Protein 5M17 (pdb70)

InterPro domains:
  IPR026071 Glycosyl hydrolase family 99 [PF16317] (37-376)
  IPR026071 Glycosyl hydrolase family 99 [PTHR13572] (22-379)
  IPR026071 Glycosyl hydrolase family 99 [cd11574] (41-373)

CATH classification: 3.20.20.80

Solvent-accessible surface area: 14361 Å² total; per-residue (Å²): 129,152,140,51,86,86,20,0,74,19,0,2,0,0,1,8,6,44,4,0,9,74,88,78,69,58,112,64,131,16,0,35,52,66,30,32,74,44,98,143,41,57,120,77,66,114,54,40,96,7,77,2,55,91,57,8,0,0,0,7,6,19,1,86,45,20,55,6,0,0,13,23,66,106,20,0,75,87,0,1,74,21,0,60,86,1,16,1,0,0,0,0,0,4,3,92,25,94,148,48,150,88,12,41,116,27,4,25,40,0,1,80,17,0,51,131,50,142,0,54,0,3,1,2,0,8,40,8,122,97,24,61,5,84,36,0,47,98,13,0,37,55,0,16,94,141,24,6,150,42,86,0,15,8,103,76,138,57,81,8,6,2,0,0,41,21,1,97,111,15,111,23,79,63,0,59,69,0,1,12,89,70,8,96,46,28,0,23,138,50,86,64,20,0,20,0,0,1,6,2,18,47,40,27,101,81,6,92,58,28,3,69,86,0,63,2,30,0,0,0,0,15,32,1,2,37,46,105,28,67,0,0,39,17,102,28,0,99,65,2,36,65,30,0,94,131,53,69,40,50,3,0,0,0,0,0,0,0,23,21,1,29,38,5,67,78,90,24,32,102,14,61,58,93,24,67,31,0,119,32,0,16,52,3,0,106,87,0,24,111,9,52,8,67,6,0,0,0,2,0,1,0,10,0,5,26,0,0,0,0,0,3,1,38,94,56,93,17,107,113,56,92,8,82,47,8,122,116,100,83,41,56,33,1,2,61,58,0,19,105,12,0,23,61,1,80,151,62,113

Structure (mmCIF, N/CA/C/O backbone):
data_5M17
#
_entry.id   5M17
#
_cell.length_a   108.576
_cell.length_b   108.576
_cell.length_c   67.746
_cell.angle_alpha   90.00
_cell.angle_beta   90.00
_cell.angle_gamma   90.00
#
_symmetry.space_group_name_H-M   'I 4'
#
loop_
_entity.id
_entity.type
_entity.pdbx_description
1 polymer 'Glycosyl hydrolase family 71'
2 branched alpha-D-mannopyranose-(1-3)-1,5-anhydro-2-deoxy-D-arabino-hexitol
3 non-polymer 1,2-ETHANEDIOL
4 non-polymer 'ACETATE ION'
5 water water
#
loop_
_atom_site.group_PDB
_atom_site.id
_atom_site.type_symbol
_atom_site.label_atom_id
_atom_site.label_alt_id
_atom_site.label_comp_id
_atom_site.label_asym_id
_atom_site.label_entity_id
_atom_site.label_seq_id
_atom_site.pdbx_PDB_ins_code
_atom_site.Cartn_x
_atom_site.Cartn_y
_atom_site.Cartn_z
_atom_site.occupancy
_atom_site.B_iso_or_equiv
_atom_site.auth_seq_id
_atom_site.auth_comp_id
_atom_site.auth_asym_id
_atom_site.auth_atom_id
_atom_site.pdbx_PDB_model_num
ATOM 1 N N . ASN A 1 36 ? 12.939 57.705 -9.283 1.00 33.11 31 ASN A N 1
ATOM 2 C CA . ASN A 1 36 ? 14.330 57.155 -9.125 1.00 27.98 31 ASN A CA 1
ATOM 3 C C . ASN A 1 36 ? 14.562 55.928 -10.008 1.00 25.98 31 ASN A C 1
ATOM 4 O O . ASN A 1 36 ? 13.629 55.152 -10.279 1.00 28.70 31 ASN A O 1
ATOM 6 N N . ASN A 1 37 ? 15.810 55.780 -10.449 1.00 22.62 32 ASN A N 1
ATOM 7 C CA . ASN A 1 37 ? 16.255 54.646 -11.273 1.00 20.64 32 ASN A CA 1
ATOM 8 C C . ASN A 1 37 ? 17.592 54.125 -10.740 1.00 18.87 32 ASN A C 1
ATOM 9 O O . ASN A 1 37 ? 18.609 54.098 -11.442 1.00 20.20 32 ASN A O 1
ATOM 14 N N . LEU A 1 38 ? 17.567 53.720 -9.471 1.00 19.99 33 LEU A N 1
ATOM 15 C CA . LEU A 1 38 ? 18.762 53.310 -8.729 1.00 20.26 33 LEU A CA 1
ATOM 16 C C . LEU A 1 38 ? 19.073 51.808 -8.815 1.00 21.58 33 LEU A C 1
ATOM 17 O O . LEU A 1 38 ? 20.163 51.377 -8.432 1.00 27.51 33 LEU A O 1
ATOM 22 N N . GLY A 1 39 ? 18.1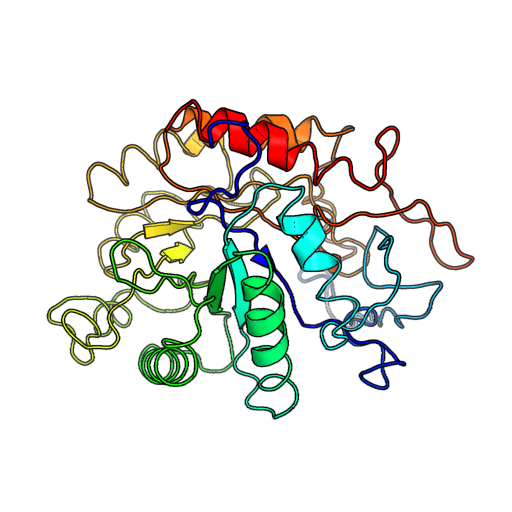12 51.001 -9.275 1.00 21.01 34 GLY A N 1
ATOM 23 C CA . GLY A 1 39 ? 18.276 49.542 -9.276 1.00 21.87 34 GLY A CA 1
ATOM 24 C C . GLY A 1 39 ? 18.216 48.936 -7.875 1.00 20.98 34 GLY A C 1
ATOM 25 O O . GLY A 1 39 ? 18.827 47.906 -7.611 1.00 26.71 34 GLY A O 1
ATOM 26 N N . THR A 1 40 ? 17.497 49.598 -6.961 1.00 20.18 35 THR A N 1
ATOM 27 C CA . THR A 1 40 ? 17.327 49.138 -5.591 1.00 19.46 35 THR A CA 1
ATOM 28 C C . THR A 1 40 ? 15.859 49.010 -5.125 1.00 18.80 35 THR A C 1
ATOM 29 O O . THR A 1 40 ? 15.602 48.522 -4.038 1.00 21.49 35 THR A O 1
ATOM 33 N N . GLU A 1 41 ? 14.913 49.443 -5.956 1.00 18.66 36 GLU A N 1
ATOM 34 C CA A GLU A 1 41 ? 13.514 49.486 -5.541 0.50 18.80 36 GLU A CA 1
ATOM 35 C CA B GLU A 1 41 ? 13.508 49.491 -5.576 0.50 18.87 36 GLU A CA 1
ATOM 36 C C . GLU A 1 41 ? 12.885 48.101 -5.441 1.00 17.19 36 GLU A C 1
ATOM 37 O O . GLU A 1 41 ? 13.369 47.129 -6.048 1.00 17.00 36 GLU A O 1
ATOM 48 N N . LEU A 1 42 ? 11.826 48.025 -4.648 1.00 16.56 37 LEU A N 1
ATOM 49 C CA . LEU A 1 42 ? 11.057 46.800 -4.507 1.00 14.91 37 LEU A CA 1
ATOM 50 C C . LEU A 1 42 ? 10.395 46.384 -5.812 1.00 14.24 37 LEU A C 1
ATOM 51 O O . LEU A 1 42 ? 9.929 47.223 -6.583 1.00 16.52 37 LEU A O 1
ATOM 56 N N . ASP A 1 43 ? 10.324 45.068 -6.030 1.00 13.79 38 ASP A N 1
ATOM 57 C CA . ASP A 1 43 ? 9.591 44.515 -7.149 1.00 13.22 38 ASP A CA 1
ATOM 58 C C . ASP A 1 43 ? 8.280 43.915 -6.686 1.00 12.75 38 ASP A C 1
ATOM 59 O O . ASP A 1 43 ? 8.259 42.993 -5.858 1.00 13.36 38 ASP A O 1
ATOM 64 N N . TYR A 1 44 ? 7.185 44.431 -7.241 1.00 12.98 39 TYR A N 1
ATOM 65 C CA . TYR A 1 44 ? 5.846 44.015 -6.824 1.00 12.70 39 TYR A CA 1
ATOM 66 C C . TYR A 1 44 ? 5.253 42.875 -7.635 1.00 13.38 39 TYR A C 1
ATOM 67 O O . TYR A 1 44 ? 4.072 42.555 -7.516 1.00 14.87 39 TYR A O 1
ATOM 76 N N . ASP A 1 45 ? 6.088 42.215 -8.439 1.00 12.82 40 ASP A N 1
ATOM 77 C CA . ASP A 1 45 ? 5.749 40.941 -9.091 1.00 13.47 40 ASP A CA 1
ATOM 78 C C . ASP A 1 45 ? 6.617 39.802 -8.528 1.00 12.58 40 ASP A C 1
ATOM 79 O O . ASP A 1 45 ? 6.719 38.742 -9.146 1.00 13.51 40 ASP A O 1
ATOM 84 N N . THR A 1 46 ? 7.221 40.030 -7.355 1.00 12.03 41 THR A N 1
ATOM 85 C CA . THR A 1 46 ? 8.053 39.045 -6.670 1.00 11.65 41 THR A CA 1
ATOM 86 C C . THR A 1 46 ? 7.431 38.804 -5.304 1.00 11.13 41 THR A C 1
ATOM 87 O O . THR A 1 46 ? 7.276 39.722 -4.494 1.00 12.21 41 THR A O 1
ATOM 91 N N . PHE A 1 47 ? 7.030 37.550 -5.078 1.00 10.70 42 PHE A N 1
ATOM 92 C CA . PHE A 1 47 ? 6.248 37.120 -3.921 1.00 10.67 42 PHE A CA 1
ATOM 93 C C . PHE A 1 47 ? 7.074 36.186 -3.070 1.00 11.25 42 PHE A C 1
ATOM 94 O O . PHE A 1 47 ? 7.504 35.154 -3.558 1.00 16.60 42 PHE A O 1
ATOM 102 N N A CYS A 1 48 ? 7.277 36.484 -1.797 0.90 10.03 43 CYS A N 1
ATOM 103 N N B CYS A 1 48 ? 7.312 36.557 -1.809 0.10 11.04 43 CYS A N 1
ATOM 104 C CA A CYS A 1 48 ? 8.127 35.666 -0.962 0.90 9.80 43 CYS A CA 1
ATOM 105 C CA B CYS A 1 48 ? 8.080 35.749 -0.847 0.10 10.73 43 CYS A CA 1
ATOM 106 C C A CYS A 1 48 ? 7.269 35.031 0.141 0.90 9.27 43 CYS A C 1
ATOM 107 C C B CYS A 1 48 ? 7.154 35.015 0.100 0.10 9.76 43 CYS A C 1
ATOM 108 O O A CYS A 1 48 ? 6.630 35.734 0.912 0.90 9.99 43 CYS A O 1
ATOM 109 O O B CYS A 1 48 ? 6.360 35.664 0.787 0.10 9.52 43 CYS A O 1
ATOM 114 N N . PHE A 1 49 ? 7.253 33.685 0.177 1.00 9.24 44 PHE A N 1
ATOM 115 C CA . PHE A 1 49 ? 6.397 32.957 1.123 1.00 9.15 44 PHE A CA 1
ATOM 116 C C . PHE A 1 49 ? 6.894 33.109 2.541 1.00 9.11 44 PHE A C 1
ATOM 117 O O . PHE A 1 49 ? 8.047 32.782 2.879 1.00 9.94 44 PHE A O 1
ATOM 125 N N . TYR A 1 50 ? 5.994 33.603 3.403 1.00 8.81 45 TYR A N 1
ATOM 126 C CA . TYR A 1 50 ? 6.327 34.032 4.761 1.00 9.11 45 TYR A CA 1
ATOM 127 C C . TYR A 1 50 ? 5.456 33.277 5.760 1.00 9.19 45 TYR A C 1
ATOM 128 O O . TYR A 1 50 ? 4.250 33.093 5.541 1.00 10.09 45 TYR A O 1
ATOM 137 N N . TYR A 1 51 ? 6.083 32.856 6.850 1.00 9.16 46 TYR A N 1
ATOM 138 C CA . TYR A 1 51 ? 5.434 32.047 7.873 1.00 9.57 46 TYR A CA 1
ATOM 139 C C . TYR A 1 51 ? 5.457 32.838 9.178 1.00 9.66 46 TYR A C 1
ATOM 140 O O . TYR A 1 51 ? 6.498 33.318 9.621 1.00 10.48 46 TYR A O 1
ATOM 149 N N . ASP A 1 52 ? 4.283 32.950 9.805 1.00 10.42 47 ASP A N 1
ATOM 150 C CA . ASP A 1 52 ? 4.062 33.736 11.023 1.00 10.70 47 ASP A CA 1
ATOM 151 C C . ASP A 1 52 ? 3.738 32.868 12.242 1.00 10.48 47 ASP A C 1
ATOM 152 O O . ASP A 1 52 ? 3.108 33.332 13.178 1.00 11.67 47 ASP A O 1
ATOM 157 N N . TRP A 1 53 ? 4.223 31.636 12.230 1.00 10.21 48 TRP A N 1
ATOM 158 C CA . TRP A 1 53 ? 3.835 30.628 13.210 1.00 10.75 48 TRP A CA 1
ATOM 159 C C . TRP A 1 53 ? 4.879 30.416 14.327 1.00 10.77 48 TRP A C 1
ATOM 160 O O . TRP A 1 53 ? 4.700 29.502 15.148 1.00 12.52 48 TRP A O 1
ATOM 171 N N . TYR A 1 54 ? 5.915 31.260 14.381 1.00 10.66 49 TYR A N 1
ATOM 172 C CA . TYR A 1 54 ? 6.962 31.106 15.388 1.00 11.11 49 TYR A CA 1
ATOM 173 C C . TYR A 1 54 ? 6.585 31.844 16.656 1.00 11.37 49 TYR A C 1
ATOM 174 O O . TYR A 1 54 ? 6.002 32.931 16.607 1.00 12.28 49 TYR A O 1
ATOM 183 N N A GLY A 1 55 ? 6.972 31.351 17.828 0.40 11.53 50 GLY A N 1
ATOM 184 N N B GLY A 1 55 ? 6.910 31.215 17.796 0.60 12.67 50 GLY A N 1
ATOM 185 C CA A GLY A 1 55 ? 6.745 32.123 19.052 0.40 10.80 50 GLY A CA 1
ATOM 186 C CA B GLY A 1 55 ? 6.583 31.746 19.099 0.60 12.52 50 GLY A CA 1
ATOM 187 C C A GLY A 1 55 ? 8.036 32.303 19.808 0.40 11.26 50 GLY A C 1
ATOM 188 C C B GLY A 1 55 ? 7.753 31.722 20.060 0.60 11.48 50 GLY A C 1
ATOM 189 O O A GLY A 1 55 ? 9.004 31.593 19.569 0.40 11.51 50 GLY A O 1
ATOM 190 O O B GLY A 1 55 ? 8.694 30.946 19.906 0.60 12.05 50 GLY A O 1
ATOM 191 N N A SER A 1 56 ? 8.029 33.268 20.724 0.40 11.44 51 SER A N 1
ATOM 192 N N B SER A 1 56 ? 7.643 32.565 21.085 0.60 11.15 51 SER A N 1
ATOM 193 C CA A SER A 1 56 ? 9.115 33.433 21.675 0.40 12.32 51 SER A CA 1
ATOM 194 C CA B SER A 1 56 ? 8.561 32.535 22.216 0.60 11.73 51 SER A CA 1
ATOM 195 C C A SER A 1 56 ? 8.556 33.622 23.056 0.40 13.65 51 SER A C 1
ATOM 196 C C B SER A 1 56 ? 7.755 32.301 23.472 0.60 11.67 51 SER A C 1
ATOM 197 O O A SER A 1 56 ? 7.409 34.031 23.241 0.40 14.04 51 SER A O 1
ATOM 198 O O B SER A 1 56 ? 6.577 32.651 23.561 0.60 11.50 51 SER A O 1
ATOM 203 N N A GLU A 1 57 ? 9.391 33.355 24.042 0.40 13.09 52 GLU A N 1
ATOM 204 N N B GLU A 1 57 ? 8.400 31.754 24.492 0.60 12.07 52 GLU A N 1
ATOM 205 C CA A GLU A 1 57 ? 8.997 33.594 25.408 0.40 13.48 52 GLU A CA 1
ATOM 206 C CA B GLU A 1 57 ? 7.712 31.611 25.765 0.60 13.42 52 GLU A CA 1
ATOM 207 C C A GLU A 1 57 ? 8.658 35.064 25.605 0.40 14.05 52 GLU A C 1
ATOM 208 C C B GLU A 1 57 ? 7.218 32.970 26.273 0.60 13.47 52 GLU A C 1
ATOM 209 O O A GLU A 1 57 ? 7.718 35.405 26.335 0.40 16.43 52 GLU A O 1
ATOM 210 O O B GLU A 1 57 ? 6.081 33.083 26.749 0.60 15.01 52 GLU A O 1
ATOM 215 N N A ALA A 1 58 ? 9.442 35.946 24.990 0.40 13.81 53 ALA A N 1
ATOM 216 N N B ALA A 1 58 ? 8.069 33.992 26.189 0.60 13.42 53 ALA A N 1
ATOM 217 C CA A ALA A 1 58 ? 9.252 37.391 25.171 0.40 14.70 53 ALA A CA 1
ATOM 218 C CA B ALA A 1 58 ? 7.746 35.308 26.739 0.60 16.40 53 ALA A CA 1
ATOM 219 C C A ALA A 1 58 ? 7.830 37.832 24.851 0.40 13.99 53 ALA A C 1
ATOM 220 C C B ALA A 1 58 ? 6.514 35.933 26.110 0.60 15.36 53 ALA A C 1
ATOM 221 O O A ALA A 1 58 ? 7.238 38.628 25.579 0.40 16.32 53 ALA A O 1
ATOM 222 O O B ALA A 1 58 ? 5.672 36.484 26.813 0.60 17.58 53 ALA A O 1
ATOM 225 N N A ILE A 1 59 ? 7.285 37.332 23.744 0.40 13.73 54 ILE A N 1
ATOM 226 N N B ILE A 1 59 ? 6.405 35.846 24.791 0.60 13.08 54 ILE A N 1
ATOM 227 C CA A ILE A 1 59 ? 5.975 37.774 23.267 0.40 14.35 54 ILE A CA 1
ATOM 228 C CA B ILE A 1 59 ? 5.352 36.569 24.069 0.60 13.97 54 ILE A CA 1
ATOM 229 C C A ILE A 1 59 ? 4.844 36.765 23.518 0.40 14.93 54 ILE A C 1
ATOM 230 C C B ILE A 1 59 ? 4.122 35.688 23.813 0.60 13.13 54 ILE A C 1
ATOM 231 O O A ILE A 1 59 ? 3.761 37.129 23.988 0.40 20.65 54 ILE A O 1
ATOM 232 O O B ILE A 1 59 ? 2.979 36.174 23.869 0.60 15.36 54 ILE A O 1
ATOM 241 N N A ASP A 1 60 ? 5.095 35.500 23.201 0.40 16.38 55 ASP A N 1
ATOM 242 N N B ASP A 1 60 ? 4.357 34.412 23.538 0.60 12.15 55 ASP A N 1
ATOM 243 C CA A ASP A 1 60 ? 4.050 34.478 23.264 0.40 16.45 55 ASP A CA 1
ATOM 244 C CA B ASP A 1 60 ? 3.319 33.496 23.081 0.60 12.30 55 ASP A CA 1
ATOM 245 C C A ASP A 1 60 ? 4.072 33.639 24.527 0.40 16.39 55 ASP A C 1
ATOM 246 C C B ASP A 1 60 ? 2.985 32.399 24.064 0.60 13.51 55 ASP A C 1
ATOM 247 O O A ASP A 1 60 ? 3.142 32.877 24.785 0.40 20.09 55 ASP A O 1
ATOM 248 O O B ASP A 1 60 ? 1.996 31.706 23.884 0.60 16.92 55 ASP A O 1
ATOM 257 N N A GLY A 1 61 ? 5.149 33.736 25.284 0.40 16.29 56 GLY A N 1
ATOM 258 N N B GLY A 1 61 ? 3.803 32.230 25.109 0.60 12.71 56 GLY A N 1
ATOM 259 C CA A GLY A 1 61 ? 5.338 32.883 26.443 0.40 16.91 56 GLY A CA 1
ATOM 260 C CA B GLY A 1 61 ? 3.567 31.202 26.103 0.60 14.15 56 GLY A CA 1
ATOM 261 C C A GLY A 1 61 ? 5.700 31.458 26.094 0.40 17.95 56 GLY A C 1
ATOM 262 C C B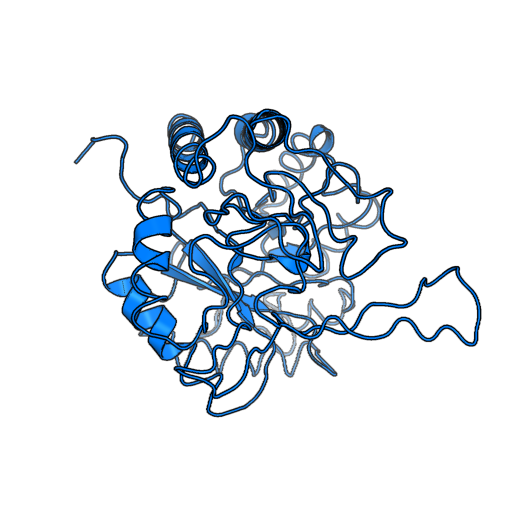 GLY A 1 61 ? 4.244 29.884 25.810 0.60 14.51 56 GLY A C 1
ATOM 263 O O A GLY A 1 61 ? 5.679 30.578 26.953 0.40 23.39 56 GLY A O 1
ATOM 264 O O B GLY A 1 61 ? 4.227 28.990 26.657 0.60 19.44 56 GLY A O 1
ATOM 265 N N A GLN A 1 62 ? 6.021 31.206 24.834 0.40 16.53 57 GLN A N 1
ATOM 266 N N B GLN A 1 62 ? 4.847 29.765 24.628 0.60 12.99 57 GLN A N 1
ATOM 267 C CA A GLN A 1 62 ? 6.373 29.866 24.407 0.40 17.11 57 GLN A CA 1
ATOM 268 C CA B GLN A 1 62 ? 5.548 28.537 24.218 0.60 14.76 57 GLN A CA 1
ATOM 269 C C A GLN A 1 62 ? 7.040 29.896 23.050 0.40 15.64 57 GLN A C 1
ATOM 270 C C B GLN A 1 62 ? 6.461 28.887 23.056 0.60 12.82 57 GLN A C 1
ATOM 271 O O A GLN A 1 62 ? 6.787 30.792 22.248 0.40 15.45 57 GLN A O 1
ATOM 272 O O B GLN A 1 62 ? 6.131 29.824 22.318 0.60 12.34 57 GLN A O 1
ATOM 283 N N A TYR A 1 63 ? 7.868 28.878 22.817 0.40 16.68 58 TYR A N 1
ATOM 284 N N B TYR A 1 63 ? 7.553 28.130 22.840 0.60 16.02 58 TYR A N 1
ATOM 285 C CA A TYR A 1 63 ? 8.603 28.663 21.572 0.40 17.23 58 TYR A CA 1
ATOM 286 C CA B TYR A 1 63 ? 8.476 28.466 21.710 0.60 16.28 58 TYR A CA 1
ATOM 287 C C . TYR A 1 63 ? 7.895 27.778 20.492 1.00 16.45 58 TYR A C 1
ATOM 288 O O . TYR A 1 63 ? 8.414 26.763 19.996 1.00 18.09 58 TYR A O 1
ATOM 297 N N . ARG A 1 64 ? 6.741 28.291 20.075 1.00 15.72 59 ARG A N 1
ATOM 298 C CA A ARG A 1 64 ? 5.932 27.617 19.068 0.40 15.14 59 ARG A CA 1
ATOM 299 C CA B ARG A 1 64 ? 5.930 27.679 19.047 0.40 14.05 59 ARG A CA 1
ATOM 300 C CA C ARG A 1 64 ? 5.918 27.680 19.034 0.20 14.42 59 ARG A CA 1
ATOM 301 C C . ARG A 1 64 ? 6.727 27.478 17.764 1.00 13.16 59 ARG A C 1
ATOM 302 O O . ARG A 1 64 ? 7.460 28.386 17.340 1.00 12.72 59 ARG A O 1
ATOM 324 N N . HIS A 1 65 ? 6.579 26.300 17.140 1.00 13.01 60 HIS A N 1
ATOM 325 C CA . HIS A 1 65 ? 7.229 25.889 15.905 1.00 11.90 60 HIS A CA 1
ATOM 326 C C . HIS A 1 65 ? 8.736 25.673 16.046 1.00 11.58 60 HIS A C 1
ATOM 327 O O . HIS A 1 65 ? 9.252 24.727 15.418 1.00 12.57 60 HIS A O 1
ATOM 334 N N . TRP A 1 66 ? 9.461 26.440 16.862 1.00 11.75 61 TRP A N 1
ATOM 335 C CA . TRP A 1 66 ? 10.841 26.056 17.168 1.00 11.76 61 TRP A CA 1
ATOM 336 C C . TRP A 1 66 ? 10.840 24.650 17.805 1.00 11.30 61 TRP A C 1
ATOM 337 O O . TRP A 1 66 ? 11.761 23.873 17.603 1.00 12.10 61 TRP A O 1
ATOM 348 N N . ALA A 1 67 ? 9.816 24.380 18.624 1.00 11.94 62 ALA A N 1
ATOM 349 C CA . ALA A 1 67 ? 9.432 23.031 19.075 1.00 12.83 62 ALA A CA 1
ATOM 350 C C . ALA A 1 67 ? 8.475 22.454 18.037 1.00 13.06 62 ALA A C 1
ATOM 351 O O . ALA A 1 67 ? 7.562 23.151 17.598 1.00 14.06 62 ALA A O 1
ATOM 353 N N . HIS A 1 68 ? 8.684 21.191 17.644 1.00 12.95 63 HIS A N 1
ATOM 354 C CA . HIS A 1 68 ? 7.852 20.604 16.585 1.00 13.24 63 HIS A CA 1
ATOM 355 C C . HIS A 1 68 ? 7.916 19.096 16.693 1.00 13.65 63 HIS A C 1
ATOM 356 O O . HIS A 1 68 ? 8.968 18.514 16.968 1.00 14.68 63 HIS A O 1
ATOM 363 N N . ALA A 1 69 ? 6.796 18.442 16.439 1.00 14.05 64 ALA A N 1
ATOM 364 C CA . ALA A 1 69 ? 6.773 16.984 16.370 1.00 15.37 64 ALA A CA 1
ATOM 365 C C . ALA A 1 69 ? 7.645 16.478 15.235 1.00 15.05 64 ALA A C 1
ATOM 366 O O . ALA A 1 69 ? 7.740 17.093 14.179 1.00 16.20 64 ALA A O 1
ATOM 368 N N . ILE A 1 70 ? 8.295 15.340 15.454 1.00 15.02 65 ILE A N 1
ATOM 369 C CA . ILE A 1 70 ? 9.016 14.648 14.397 1.00 14.65 65 ILE A CA 1
ATOM 370 C C . ILE A 1 70 ? 8.044 13.707 13.706 1.00 15.72 65 ILE A C 1
ATOM 371 O O . ILE A 1 70 ? 7.348 12.928 14.361 1.00 18.84 65 ILE A O 1
ATOM 376 N N . ALA A 1 71 ? 8.000 13.751 12.388 1.00 14.71 66 ALA A N 1
ATOM 377 C CA . ALA A 1 71 ? 7.053 12.927 11.649 1.00 16.15 66 ALA A CA 1
ATOM 378 C C . ALA A 1 71 ? 7.520 11.476 11.602 1.00 16.75 66 ALA A C 1
ATOM 379 O O . ALA A 1 71 ? 8.681 11.218 11.314 1.00 16.86 66 ALA A O 1
ATOM 381 N N . PRO A 1 72 ? 6.610 10.521 11.814 1.00 18.45 67 PRO A N 1
ATOM 382 C CA . PRO A 1 72 ? 6.972 9.114 11.555 1.00 19.61 67 PRO A CA 1
ATOM 383 C C . PRO A 1 72 ? 7.218 8.904 10.065 1.00 19.69 67 PRO A C 1
ATOM 384 O O . PRO A 1 72 ? 6.735 9.668 9.214 1.00 20.07 67 PRO A O 1
ATOM 388 N N . ASP A 1 73 ? 7.981 7.875 9.768 1.00 20.12 68 ASP A N 1
ATOM 389 C CA . ASP A 1 73 ? 8.239 7.480 8.390 1.00 20.35 68 ASP A CA 1
ATOM 390 C C . ASP A 1 73 ? 6.978 6.846 7.804 1.00 22.71 68 ASP A C 1
ATOM 391 O O . ASP A 1 73 ? 6.541 5.810 8.300 1.00 24.71 68 ASP A O 1
ATOM 396 N N . PRO A 1 74 ? 6.386 7.456 6.751 1.00 22.93 69 PRO A N 1
ATOM 397 C CA . PRO A 1 74 ? 5.180 6.841 6.179 1.00 26.30 69 PRO A CA 1
ATOM 398 C C . PRO A 1 74 ? 5.392 5.431 5.611 1.00 28.20 69 PRO A C 1
ATOM 399 O O . PRO A 1 74 ? 4.414 4.694 5.463 1.00 35.70 69 PRO A O 1
ATOM 403 N N . ASN A 1 75 ? 6.645 5.063 5.325 1.00 28.94 70 ASN A N 1
ATOM 404 C CA . ASN A 1 75 ? 6.978 3.695 4.898 1.00 30.30 70 ASN A CA 1
ATOM 405 C C . ASN A 1 75 ? 7.684 2.853 5.981 1.00 30.39 70 ASN A C 1
ATOM 406 O O . ASN A 1 75 ? 8.227 1.790 5.665 1.00 38.07 70 ASN A O 1
ATOM 411 N N . GLY A 1 76 ? 7.632 3.286 7.243 1.00 28.97 71 GLY A N 1
ATOM 412 C CA . GLY A 1 76 ? 8.431 2.686 8.337 1.00 30.70 71 GLY A CA 1
ATOM 413 C C . GLY A 1 76 ? 7.717 1.742 9.299 1.00 31.15 71 GLY A C 1
ATOM 414 O O . GLY A 1 76 ? 8.303 1.302 10.301 1.00 34.41 71 GLY A O 1
ATOM 415 N N . GLY A 1 77 ? 6.460 1.433 9.012 1.00 29.44 72 GLY A N 1
ATOM 416 C CA . GLY A 1 77 ? 5.701 0.486 9.828 1.00 28.69 72 GLY A CA 1
ATOM 417 C C . GLY A 1 77 ? 5.139 1.057 11.123 1.00 27.81 72 GLY A C 1
ATOM 418 O O . GLY A 1 77 ? 5.281 2.244 11.428 1.00 28.24 72 GLY A O 1
ATOM 419 N N . SER A 1 78 ? 4.498 0.192 11.895 1.00 26.69 73 SER A N 1
ATOM 420 C CA . SER A 1 78 ? 3.750 0.607 13.069 1.00 26.82 73 SER A CA 1
ATOM 421 C C . SER A 1 78 ? 4.635 0.681 14.297 1.00 26.49 73 SER A C 1
ATOM 422 O O . SER A 1 78 ? 5.742 0.129 14.324 1.00 29.09 73 SER A O 1
ATOM 425 N N . GLY A 1 79 ? 4.122 1.357 15.315 1.00 29.76 74 GLY A N 1
ATOM 426 C CA . GLY A 1 79 ? 4.790 1.453 16.589 1.00 31.98 74 GLY A CA 1
ATOM 427 C C . GLY A 1 79 ? 5.984 2.382 16.625 1.00 30.03 74 GLY A C 1
ATOM 428 O O . GLY A 1 79 ? 6.807 2.281 17.526 1.00 36.44 74 GLY A O 1
ATOM 429 N N . GLN A 1 80 ? 6.095 3.294 15.663 1.00 28.80 75 GLN A N 1
ATOM 430 C CA . GLN A 1 80 ? 7.152 4.296 15.719 1.00 28.29 75 GLN A CA 1
ATOM 431 C C . GLN A 1 80 ? 6.818 5.300 16.821 1.00 31.63 75 GLN A C 1
ATOM 432 O O . GLN A 1 80 ? 5.655 5.678 17.012 1.00 37.26 75 GLN A O 1
ATOM 438 N N . ASN A 1 81 ? 7.842 5.722 17.546 1.00 31.19 76 ASN A N 1
ATOM 439 C CA . ASN A 1 81 ? 7.681 6.763 18.562 1.00 31.26 76 ASN A CA 1
ATOM 440 C C . ASN A 1 81 ? 8.731 7.805 18.258 1.00 30.97 76 ASN A C 1
ATOM 441 O O . ASN A 1 81 ? 9.746 7.891 18.949 1.00 36.26 76 ASN A O 1
ATOM 444 N N . PRO A 1 82 ? 8.502 8.589 17.190 1.00 26.70 77 PRO A N 1
ATOM 445 C CA . PRO A 1 82 ? 9.517 9.507 16.681 1.00 26.32 77 PRO A CA 1
ATOM 446 C C . PRO A 1 82 ? 9.926 10.633 17.624 1.00 28.16 77 PRO A C 1
ATOM 447 O O . PRO A 1 82 ? 11.047 11.149 17.523 1.00 35.73 77 PRO A O 1
ATOM 451 N N . GLY A 1 83 ? 9.021 11.022 18.512 1.00 26.73 78 GLY A N 1
ATOM 452 C CA . GLY A 1 83 ? 9.306 12.067 19.485 1.00 26.50 78 GLY A CA 1
ATOM 453 C C . GLY A 1 83 ? 9.117 13.465 18.927 1.00 21.57 78 GLY A C 1
ATOM 454 O O . GLY A 1 83 ? 8.441 13.673 17.929 1.00 21.01 78 GLY A O 1
ATOM 455 N N . THR A 1 84 ? 9.684 14.425 19.646 1.00 21.27 79 THR A N 1
ATOM 456 C CA A THR A 1 84 ? 9.512 15.839 19.346 0.50 19.47 79 THR A CA 1
ATOM 457 C CA B THR A 1 84 ? 9.480 15.837 19.383 0.50 19.89 79 THR A CA 1
ATOM 458 C C . THR A 1 84 ? 10.837 16.551 19.509 1.00 19.21 79 THR A C 1
ATOM 459 O O . THR A 1 84 ? 11.700 16.144 20.292 1.00 25.86 79 THR A O 1
ATOM 466 N N . ILE A 1 85 ? 11.002 17.598 18.741 1.00 15.51 80 ILE A N 1
ATOM 467 C CA A ILE A 1 85 ? 12.110 18.540 18.894 0.50 15.69 80 ILE A CA 1
ATOM 468 C CA B ILE A 1 85 ? 12.104 18.524 18.953 0.50 15.36 80 ILE A CA 1
ATOM 469 C C . ILE A 1 85 ? 11.621 19.560 19.943 1.00 14.77 80 ILE A C 1
ATOM 470 O O . ILE A 1 85 ? 10.566 20.147 19.760 1.00 14.98 80 ILE A O 1
ATOM 479 N N . PRO A 1 86 ? 12.395 19.786 21.019 1.00 15.66 81 PRO A N 1
ATOM 480 C CA . PRO A 1 86 ? 11.819 20.567 22.132 1.00 17.24 81 PRO A CA 1
ATOM 481 C C . PRO A 1 86 ? 11.823 22.077 21.976 1.00 15.16 81 PRO A C 1
ATOM 482 O O . PRO A 1 86 ? 11.207 22.743 22.793 1.00 16.50 81 PRO A O 1
ATOM 486 N N . GLY A 1 87 ? 12.532 22.614 20.981 1.00 14.16 82 GLY A N 1
ATOM 487 C CA . GLY A 1 87 ? 12.583 24.060 20.808 1.00 14.45 82 GLY A CA 1
ATOM 488 C C . GLY A 1 87 ? 13.347 24.790 21.888 1.00 14.11 82 GLY A C 1
ATOM 489 O O . GLY A 1 87 ? 13.036 25.947 22.188 1.00 15.96 82 GLY A O 1
ATOM 490 N N . THR A 1 88 ? 14.330 24.102 22.458 1.00 14.24 83 THR A N 1
ATOM 491 C CA . THR A 1 88 ? 15.279 24.740 23.360 1.00 14.29 83 THR A CA 1
ATOM 492 C C . THR A 1 88 ? 16.271 25.572 22.542 1.00 14.07 83 THR A C 1
ATOM 493 O O . THR A 1 88 ? 16.358 25.440 21.309 1.00 14.30 83 THR A O 1
ATOM 497 N N . GLN A 1 89 ? 17.097 26.359 23.224 1.00 15.39 84 GLN A N 1
ATOM 498 C CA A GLN A 1 89 ? 18.167 27.093 22.510 0.30 16.31 84 GLN A CA 1
ATOM 499 C CA B GLN A 1 89 ? 18.114 27.088 22.488 0.70 15.80 84 GLN A CA 1
ATOM 500 C C . GLN A 1 89 ? 19.013 26.130 21.675 1.00 15.43 84 GLN A C 1
ATOM 501 O O . GLN A 1 89 ? 19.419 26.403 20.538 1.00 15.25 84 GLN A O 1
ATOM 512 N N . GLU A 1 90 ? 19.319 24.997 22.273 1.00 14.34 85 GLU A N 1
ATOM 513 C CA . GLU A 1 90 ? 20.208 24.041 21.679 1.00 15.19 85 GLU A CA 1
ATOM 514 C C . GLU A 1 90 ? 19.572 23.204 20.566 1.00 14.25 85 GLU A C 1
ATOM 515 O O . GLU A 1 90 ? 20.297 22.751 19.667 1.00 14.71 85 GLU A O 1
ATOM 521 N N . SER A 1 91 ? 18.256 22.947 20.648 1.00 13.42 86 SER A N 1
ATOM 522 C CA . SER A 1 91 ? 17.575 22.003 19.764 1.00 13.15 86 SER A CA 1
ATOM 523 C C . SER A 1 91 ? 16.264 22.567 19.219 1.00 12.40 86 SER A C 1
ATOM 524 O O . SER A 1 91 ? 15.241 22.515 19.899 1.00 13.36 86 SER A O 1
ATOM 527 N N . ILE A 1 92 ? 16.346 23.108 18.012 1.00 11.87 87 ILE A N 1
ATOM 528 C CA . ILE A 1 92 ? 15.207 23.701 17.315 1.00 11.42 87 ILE A CA 1
ATOM 529 C C . ILE A 1 92 ? 14.852 22.868 16.091 1.00 10.94 87 ILE A C 1
ATOM 530 O O . ILE A 1 92 ? 15.675 22.097 15.568 1.00 11.45 87 ILE A O 1
ATOM 535 N N . ALA A 1 93 ? 13.640 23.078 15.584 1.00 11.10 88 ALA A N 1
ATOM 536 C CA . ALA A 1 93 ? 13.089 22.298 14.487 1.00 11.10 88 ALA A CA 1
ATOM 537 C C . ALA A 1 93 ? 13.515 22.836 13.123 1.00 10.75 88 ALA A C 1
ATOM 538 O O . ALA A 1 93 ? 12.714 23.226 12.278 1.00 11.54 88 ALA A O 1
ATOM 540 N N . SER A 1 94 ? 14.831 22.843 12.909 1.00 10.78 89 SER A N 1
ATOM 541 C CA . SER A 1 94 ? 15.448 23.265 11.657 1.00 10.49 89 SER A CA 1
ATOM 542 C C . SER A 1 94 ? 16.810 22.634 11.580 1.00 10.56 89 SER A C 1
ATOM 543 O O . SER A 1 94 ? 17.447 22.401 12.615 1.00 11.56 89 SER A O 1
ATOM 546 N N . ASN A 1 95 ? 17.284 22.413 10.354 1.00 10.17 90 ASN A N 1
ATOM 547 C CA . ASN A 1 95 ? 18.676 22.029 10.149 1.00 10.59 90 ASN A CA 1
ATOM 548 C C . ASN A 1 95 ? 19.624 23.247 10.157 1.00 10.73 90 ASN A C 1
ATOM 549 O O . ASN A 1 95 ? 20.833 23.027 10.211 1.00 11.84 90 ASN A O 1
ATOM 554 N N . PHE A 1 96 ? 19.060 24.460 10.097 1.00 10.87 91 PHE A N 1
ATOM 555 C CA . PHE A 1 96 ? 19.785 25.711 10.163 1.00 11.04 91 PHE A CA 1
ATOM 556 C C . PHE A 1 96 ? 19.394 26.451 11.446 1.00 10.73 91 PHE A C 1
ATOM 557 O O . PHE A 1 96 ? 18.522 26.007 12.204 1.00 11.81 91 PHE A O 1
ATOM 565 N N . TYR A 1 97 ? 20.046 27.594 11.697 1.00 11.44 92 TYR A N 1
ATOM 566 C CA . TYR A 1 97 ? 19.811 28.341 12.927 1.00 11.45 92 TYR A CA 1
ATOM 567 C C . TYR A 1 97 ? 19.636 29.821 12.610 1.00 11.00 92 TYR A C 1
ATOM 568 O O . TYR A 1 97 ? 20.529 30.440 12.020 1.00 11.30 92 TYR A O 1
ATOM 577 N N . PRO A 1 98 ? 18.513 30.435 13.005 1.00 10.70 93 PRO A N 1
ATOM 578 C CA A PRO A 1 98 ? 18.264 31.832 12.644 0.50 10.64 93 PRO A CA 1
ATOM 579 C CA B PRO A 1 98 ? 18.307 31.840 12.614 0.50 10.46 93 PRO A CA 1
ATOM 580 C C . PRO A 1 98 ? 19.257 32.805 13.285 1.00 10.52 93 PRO A C 1
ATOM 581 O O . PRO A 1 98 ? 19.529 32.725 14.492 1.00 11.14 93 PRO A O 1
ATOM 588 N N . GLN A 1 99 ? 19.707 33.787 12.506 1.00 10.39 94 GLN A N 1
ATOM 589 C CA . GLN A 1 99 ? 20.451 34.919 13.067 1.00 11.21 94 GLN A CA 1
ATOM 590 C C . GLN A 1 99 ? 19.684 35.618 14.188 1.00 10.99 94 GLN A C 1
ATOM 591 O O . GLN A 1 99 ? 20.294 36.087 15.141 1.00 12.38 94 GLN A O 1
ATOM 597 N N . LEU A 1 100 ? 18.357 35.701 14.053 1.00 10.53 95 LEU A N 1
ATOM 598 C CA . LEU A 1 100 ? 17.520 36.376 15.038 1.00 11.08 95 LEU A CA 1
ATOM 599 C C . LEU A 1 100 ? 17.140 35.498 16.216 1.00 11.36 95 LEU A C 1
ATOM 600 O O . LEU A 1 100 ? 16.449 35.969 17.115 1.00 13.03 95 LEU A O 1
ATOM 605 N N . GLY A 1 101 ? 17.641 34.268 16.265 1.00 11.15 96 GLY A N 1
ATOM 606 C CA . GLY A 1 101 ? 17.336 33.335 17.355 1.00 12.01 96 GLY A CA 1
ATOM 607 C C . GLY A 1 101 ? 15.913 32.805 17.286 1.00 11.36 96 GLY A C 1
ATOM 608 O O . GLY A 1 101 ? 15.264 32.858 16.241 1.00 12.54 96 GLY A O 1
ATOM 609 N N . ARG A 1 102 ? 15.440 32.269 18.414 1.00 11.65 97 ARG A N 1
ATOM 610 C CA . ARG A 1 102 ? 14.092 31.706 18.520 1.00 11.55 97 ARG A CA 1
ATOM 611 C C . ARG A 1 102 ? 13.106 32.846 18.694 1.00 11.15 97 ARG A C 1
ATOM 612 O O . ARG A 1 102 ? 12.619 33.147 19.794 1.00 12.49 97 ARG A O 1
ATOM 620 N N . TYR A 1 103 ? 12.770 33.500 17.580 1.00 11.18 98 TYR A N 1
ATOM 621 C CA . TYR A 1 103 ? 11.986 34.709 17.610 1.00 11.10 98 TYR A CA 1
ATOM 622 C C . TYR A 1 103 ? 10.483 34.421 17.652 1.00 11.43 98 TYR A C 1
ATOM 623 O O . TYR A 1 103 ? 9.999 33.368 17.246 1.00 12.00 98 TYR A O 1
ATOM 632 N N . SER A 1 104 ? 9.740 35.432 18.092 1.00 12.41 99 SER A N 1
ATOM 633 C CA . SER A 1 104 ? 8.287 35.426 17.971 1.00 12.71 99 SER A CA 1
ATOM 634 C C . SER A 1 104 ? 7.850 36.189 16.735 1.00 13.22 99 SER A C 1
ATOM 635 O O . SER A 1 104 ? 8.240 37.354 16.525 1.00 13.84 99 SER A O 1
ATOM 638 N N . SER A 1 105 ? 6.952 35.566 15.970 1.00 13.01 100 SER A N 1
ATOM 639 C CA . SER A 1 105 ? 6.293 36.230 14.849 1.00 13.18 100 SER A CA 1
ATOM 640 C C . SER A 1 105 ? 5.337 37.326 15.285 1.00 14.82 100 SER A C 1
ATOM 641 O O . SER A 1 105 ? 4.832 38.048 14.449 1.00 16.77 100 SER A O 1
ATOM 644 N N . SER A 1 106 ? 5.048 37.429 16.589 1.00 15.40 101 SER A N 1
ATOM 645 C CA . SER A 1 106 ? 4.230 38.491 17.158 1.00 17.67 101 SER A CA 1
ATOM 646 C C . SER A 1 106 ? 5.051 39.646 17.721 1.00 16.11 101 SER A C 1
ATOM 647 O O . SER A 1 106 ? 4.462 40.583 18.261 1.00 18.20 101 SER A O 1
ATOM 650 N N . ASP A 1 107 ? 6.383 39.586 17.644 1.00 15.85 102 ASP A N 1
ATOM 651 C CA . ASP A 1 107 ? 7.251 40.611 18.238 1.00 15.50 102 ASP A CA 1
ATOM 652 C C . ASP A 1 107 ? 7.387 41.748 17.218 1.00 14.75 102 ASP A C 1
ATOM 653 O O . ASP A 1 107 ? 7.995 41.555 16.159 1.00 14.67 102 ASP A O 1
ATOM 658 N N . PRO A 1 108 ? 6.827 42.930 17.501 1.00 15.99 103 PRO A N 1
ATOM 659 C CA A PRO A 1 108 ? 6.946 44.030 16.528 0.50 16.48 103 PRO A CA 1
ATOM 660 C CA B PRO A 1 108 ? 6.933 43.985 16.485 0.50 16.01 103 PRO A CA 1
ATOM 661 C C . PRO A 1 108 ? 8.391 44.349 16.136 1.00 15.62 103 PRO A C 1
ATOM 662 O O . PRO A 1 108 ? 8.658 44.812 15.024 1.00 16.44 103 PRO A O 1
ATOM 669 N N . ASN A 1 109 ? 9.334 44.136 17.055 1.00 15.73 104 ASN A N 1
ATOM 670 C CA A ASN A 1 109 ? 10.712 44.444 16.747 0.50 15.45 1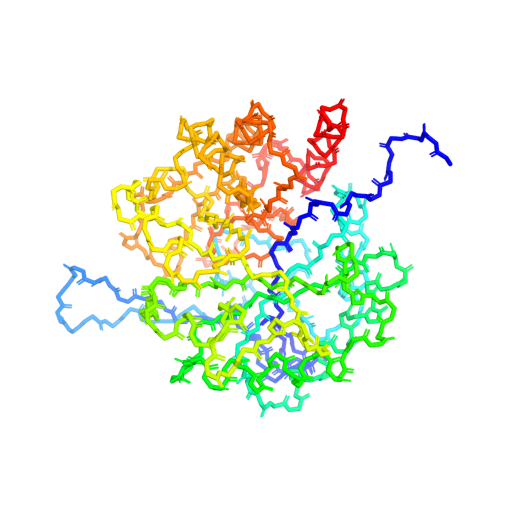04 ASN A CA 1
ATOM 671 C CA B ASN A 1 109 ? 10.758 44.431 16.743 0.50 15.60 104 ASN A CA 1
ATOM 672 C C . ASN A 1 109 ? 11.324 43.432 15.724 1.00 16.46 104 ASN A C 1
ATOM 673 O O . ASN A 1 109 ? 12.117 43.795 14.837 1.00 18.01 104 ASN A O 1
ATOM 682 N N . ILE A 1 110 ? 10.926 42.170 15.815 1.00 13.92 105 ILE A N 1
ATOM 683 C CA . ILE A 1 110 ? 11.305 41.176 14.804 1.00 12.75 105 ILE A CA 1
ATOM 684 C C . ILE A 1 110 ? 10.659 41.541 13.471 1.00 13.03 105 ILE A C 1
ATOM 685 O O . ILE A 1 110 ? 11.301 41.470 12.422 1.00 13.11 105 ILE A O 1
ATOM 690 N N . LEU A 1 111 ? 9.396 41.938 13.495 1.00 12.96 106 LEU A N 1
ATOM 691 C CA . LEU A 1 111 ? 8.712 42.248 12.245 1.00 13.56 106 LEU A CA 1
ATOM 692 C C . LEU A 1 111 ? 9.405 43.422 11.528 1.00 13.70 106 LEU A C 1
ATOM 693 O O . LEU A 1 111 ? 9.563 43.381 10.310 1.00 13.79 106 LEU A O 1
ATOM 698 N N A THR A 1 112 ? 9.817 44.436 12.280 0.50 14.12 107 THR A N 1
ATOM 699 N N B THR A 1 112 ? 9.844 44.451 12.260 0.50 14.76 107 THR A N 1
ATOM 700 C CA A THR A 1 112 ? 10.570 45.527 11.692 0.50 14.41 107 THR A CA 1
ATOM 701 C CA B THR A 1 112 ? 10.550 45.558 11.596 0.50 15.67 107 THR A CA 1
ATOM 702 C C A THR A 1 112 ? 11.806 45.020 10.944 0.50 13.51 107 THR A C 1
ATOM 703 C C B THR A 1 112 ? 11.873 45.091 10.953 0.50 14.41 107 THR A C 1
ATOM 704 O O A THR A 1 112 ? 12.039 45.357 9.784 0.50 13.51 107 THR A O 1
ATOM 705 O O B THR A 1 112 ? 12.257 45.557 9.878 0.50 14.59 107 THR A O 1
ATOM 712 N N . LYS A 1 113 ? 12.570 44.172 11.618 1.00 13.15 108 LYS A N 1
ATOM 713 C CA . LYS A 1 113 ? 13.778 43.576 11.046 1.00 13.27 108 LYS A CA 1
ATOM 714 C C . LYS A 1 113 ? 13.455 42.769 9.790 1.00 11.91 108 LYS A C 1
ATOM 715 O O . LYS A 1 113 ? 14.179 42.889 8.796 1.00 12.77 108 LYS A O 1
ATOM 720 N N . HIS A 1 114 ? 12.404 41.968 9.837 1.00 11.17 109 HIS A N 1
ATOM 721 C CA . HIS A 1 114 ? 12.011 41.223 8.658 1.00 11.10 109 HIS A CA 1
ATOM 722 C C . HIS A 1 114 ? 11.674 42.155 7.500 1.00 10.70 109 HIS A C 1
ATOM 723 O O . HIS A 1 114 ? 12.067 41.853 6.356 1.00 11.34 109 HIS A O 1
ATOM 730 N N . MET A 1 115 ? 10.971 43.252 7.748 1.00 11.46 110 MET A N 1
ATOM 731 C CA . MET A 1 115 ? 10.643 44.143 6.645 1.00 11.71 110 MET A CA 1
ATOM 732 C C . MET A 1 115 ? 11.901 44.780 6.067 1.00 12.00 110 MET A C 1
ATOM 733 O O . MET A 1 115 ? 12.015 44.937 4.844 1.00 12.45 110 MET A O 1
ATOM 738 N N . ASP A 1 116 ? 12.883 45.104 6.921 1.00 12.54 111 ASP A N 1
ATOM 739 C CA . ASP A 1 116 ? 14.146 45.616 6.402 1.00 12.94 111 ASP A CA 1
ATOM 740 C C . ASP A 1 116 ? 14.858 44.550 5.547 1.00 12.57 111 ASP A C 1
ATOM 741 O O . ASP A 1 116 ? 15.524 44.877 4.564 1.00 13.36 111 ASP A O 1
ATOM 746 N N . MET A 1 117 ? 14.715 43.267 5.900 1.00 11.68 112 MET A N 1
ATOM 747 C CA . MET A 1 117 ? 15.278 42.168 5.102 1.00 11.49 112 MET A CA 1
ATOM 748 C C . MET A 1 117 ? 14.576 42.062 3.749 1.00 11.37 112 MET A C 1
ATOM 749 O O . MET A 1 117 ? 15.241 41.840 2.731 1.00 11.83 112 MET A O 1
ATOM 754 N N . PHE A 1 118 ? 13.254 42.225 3.706 1.00 11.34 113 PHE A N 1
ATOM 755 C CA . PHE A 1 118 ? 12.530 42.274 2.435 1.00 11.53 113 PHE A CA 1
ATOM 756 C C . PHE A 1 118 ? 13.015 43.430 1.569 1.00 11.66 113 PHE A C 1
ATOM 757 O O . PHE A 1 118 ? 13.200 43.261 0.359 1.00 12.24 113 PHE A O 1
ATOM 765 N N . VAL A 1 119 ? 13.260 44.593 2.181 1.00 12.13 114 VAL A N 1
ATOM 766 C CA . VAL A 1 119 ? 13.799 45.713 1.412 1.00 12.72 114 VAL A CA 1
ATOM 767 C C . VAL A 1 119 ? 15.178 45.365 0.824 1.00 13.15 114 VAL A C 1
ATOM 768 O O . VAL A 1 119 ? 15.464 45.650 -0.346 1.00 13.65 114 VAL A O 1
ATOM 772 N N . MET A 1 120 ? 16.030 44.736 1.629 1.00 12.68 115 MET A N 1
ATOM 773 C CA A MET A 1 120 ? 17.350 44.308 1.133 0.67 13.14 115 MET A CA 1
ATOM 774 C CA B MET A 1 120 ? 17.350 44.293 1.143 0.33 13.60 115 MET A CA 1
ATOM 775 C C . MET A 1 120 ? 17.231 43.320 -0.033 1.00 12.64 115 MET A C 1
ATOM 776 O O . MET A 1 120 ? 18.036 43.378 -0.962 1.00 14.71 115 MET A O 1
ATOM 785 N N . ALA A 1 121 ? 16.259 42.423 0.035 1.00 11.61 116 ALA A N 1
ATOM 786 C CA . ALA A 1 121 ? 16.044 41.422 -0.991 1.00 11.64 116 ALA A CA 1
ATOM 787 C C . ALA A 1 121 ? 15.315 41.958 -2.228 1.00 11.47 116 ALA A C 1
ATOM 788 O O . ALA A 1 121 ? 15.255 41.263 -3.238 1.00 12.62 116 ALA A O 1
ATOM 790 N N . ARG A 1 122 ? 14.704 43.137 -2.107 1.00 12.14 117 ARG A N 1
ATOM 791 C CA . ARG A 1 122 ? 13.899 43.749 -3.170 1.00 12.58 117 ARG A CA 1
ATOM 792 C C . ARG A 1 122 ? 12.594 43.017 -3.450 1.00 11.91 117 ARG A C 1
ATOM 793 O O . ARG A 1 122 ? 11.981 43.198 -4.508 1.00 13.14 117 ARG A O 1
ATOM 801 N N . THR A 1 123 ? 12.140 42.215 -2.482 1.00 12.15 118 THR A N 1
ATOM 802 C CA . THR A 1 123 ? 10.930 41.430 -2.637 1.00 11.70 118 THR A CA 1
ATOM 803 C C . THR A 1 123 ? 9.743 42.269 -2.154 1.00 11.71 118 THR A C 1
ATOM 804 O O . THR A 1 123 ? 9.588 42.486 -0.955 1.00 12.69 118 THR A O 1
ATOM 808 N N . GLY A 1 124 ? 8.895 42.731 -3.076 1.00 11.86 119 GLY A N 1
ATOM 809 C CA . GLY A 1 124 ? 7.853 43.654 -2.726 1.00 12.19 119 GLY A CA 1
ATOM 810 C C . GLY A 1 124 ? 6.597 43.067 -2.136 1.00 11.30 119 GLY A C 1
ATOM 811 O O . GLY A 1 124 ? 5.789 43.830 -1.595 1.00 12.42 119 GLY A O 1
ATOM 812 N N . VAL A 1 125 ? 6.395 41.740 -2.252 1.00 11.16 120 VAL A N 1
ATOM 813 C CA . VAL A 1 125 ? 5.175 41.125 -1.745 1.00 10.94 120 VAL A CA 1
ATOM 814 C C . VAL A 1 125 ? 5.503 39.991 -0.776 1.00 10.40 120 VAL A C 1
ATOM 815 O O . VAL A 1 125 ? 6.232 39.065 -1.122 1.00 11.48 120 VAL A O 1
ATOM 819 N N . LEU A 1 126 ? 4.930 40.090 0.406 1.00 10.35 121 LEU A N 1
ATOM 820 C CA . LEU A 1 126 ? 4.985 39.079 1.446 1.00 10.18 121 LEU A CA 1
ATOM 821 C C . LEU A 1 126 ? 3.720 38.212 1.311 1.00 9.86 121 LEU A C 1
ATOM 822 O O . LEU A 1 126 ? 2.612 38.735 1.428 1.00 11.04 121 LEU A O 1
ATOM 827 N N . ALA A 1 127 ? 3.918 36.920 1.018 1.00 9.81 122 ALA A N 1
ATOM 828 C CA . ALA A 1 127 ? 2.798 35.995 0.788 1.00 9.58 122 ALA A CA 1
ATOM 829 C C . ALA A 1 127 ? 2.610 35.182 2.079 1.00 9.20 122 ALA A C 1
ATOM 830 O O . ALA A 1 127 ? 3.357 34.227 2.356 1.00 9.71 122 ALA A O 1
ATOM 832 N N . LEU A 1 128 ? 1.665 35.635 2.890 1.00 9.77 123 LEU A N 1
ATOM 833 C CA . LEU A 1 128 ? 1.510 35.198 4.282 1.00 9.63 123 LEU A CA 1
ATOM 834 C C . LEU A 1 128 ? 0.717 33.912 4.411 1.00 9.52 123 LEU A C 1
ATOM 835 O O . LEU A 1 128 ? -0.446 33.838 3.992 1.00 9.95 123 LEU A O 1
ATOM 840 N N . THR A 1 129 ? 1.346 32.896 5.000 1.00 9.72 124 THR A N 1
ATOM 841 C CA . THR A 1 129 ? 0.632 31.648 5.331 1.00 9.95 124 THR A CA 1
ATOM 842 C C . THR A 1 129 ? -0.634 31.964 6.115 1.00 9.74 124 THR A C 1
ATOM 843 O O . THR A 1 129 ? -0.613 32.792 7.037 1.00 11.29 124 THR A O 1
ATOM 847 N N . TRP A 1 130 ? -1.728 31.285 5.783 1.00 9.76 125 TRP A N 1
ATOM 848 C CA . TRP A 1 130 ? -3.008 31.556 6.437 1.00 9.89 125 TRP A CA 1
ATOM 849 C C . TRP A 1 130 ? -3.741 30.256 6.661 1.00 9.97 125 TRP A C 1
ATOM 850 O O . TRP A 1 130 ? -4.149 29.566 5.724 1.00 10.48 125 TRP A O 1
ATOM 861 N N . TRP A 1 131 ? -3.883 29.918 7.950 1.00 11.51 126 TRP A N 1
ATOM 862 C CA . TRP A 1 131 ? -4.384 28.625 8.417 1.00 11.97 126 TRP A CA 1
ATOM 863 C C . TRP A 1 131 ? -5.778 28.678 9.022 1.00 12.22 126 TRP A C 1
ATOM 864 O O . TRP A 1 131 ? -6.271 27.667 9.514 1.00 13.39 126 TRP A O 1
ATOM 875 N N . ASN A 1 132 ? -6.436 29.834 8.966 1.00 13.38 127 ASN A N 1
ATOM 876 C CA . ASN A 1 132 ? -7.798 29.973 9.476 1.00 13.53 127 ASN A CA 1
ATOM 877 C C . ASN A 1 132 ? -7.887 29.520 10.930 1.00 13.09 127 ASN A C 1
ATOM 878 O O . ASN A 1 132 ? -8.744 28.720 11.297 1.00 14.51 127 ASN A O 1
ATOM 883 N N . GLU A 1 133 ? -7.010 30.085 11.750 1.00 13.29 128 GLU A N 1
ATOM 884 C CA A GLU A 1 133 ? -6.963 29.675 13.154 0.50 14.36 128 GLU A CA 1
ATOM 885 C CA B GLU A 1 133 ? -6.901 29.757 13.176 0.50 14.44 128 GLU A CA 1
ATOM 886 C C . GLU A 1 133 ? -8.125 30.216 13.979 1.00 14.26 128 GLU A C 1
ATOM 887 O O . GLU A 1 133 ? -8.425 29.656 15.032 1.00 16.88 128 GLU A O 1
ATOM 898 N N . GLN A 1 134 ? -8.788 31.289 13.536 1.00 14.69 129 GLN A N 1
ATOM 899 C CA A GLN A 1 134 ? -9.956 31.839 14.242 0.50 17.24 129 GLN A CA 1
ATOM 900 C CA B GLN A 1 134 ? -9.954 31.837 14.244 0.50 17.23 129 GLN A CA 1
ATOM 901 C C . GLN A 1 134 ? -9.588 32.108 15.697 1.00 17.31 129 GLN A C 1
ATOM 902 O O . GLN A 1 134 ? -10.281 31.701 16.628 1.00 23.64 129 GLN A O 1
ATOM 913 N N . ASP A 1 135 ? -8.498 32.818 15.897 1.00 16.29 130 ASP A N 1
ATOM 914 C CA . ASP A 1 135 ? -8.053 33.139 17.225 1.00 18.61 130 ASP A CA 1
ATOM 915 C C . ASP A 1 135 ? -7.513 34.536 17.252 1.00 16.61 130 ASP A C 1
ATOM 916 O O . ASP A 1 135 ? -6.911 35.055 16.299 1.00 17.13 130 ASP A O 1
ATOM 919 N N . GLU A 1 136 ? -7.734 35.163 18.381 1.00 16.22 131 GLU A N 1
ATOM 920 C CA A GLU A 1 136 ? -7.271 36.493 18.683 0.40 15.57 131 GLU A CA 1
ATOM 921 C CA B GLU A 1 136 ? -7.299 36.538 18.540 0.60 14.78 131 GLU A CA 1
ATOM 922 C C . GLU A 1 136 ? -5.794 36.730 18.345 1.00 14.52 131 GLU A C 1
ATOM 923 O O . GLU A 1 136 ? -5.387 37.792 17.889 1.00 15.35 131 GLU A O 1
ATOM 934 N N . THR A 1 137 ? -4.967 35.758 18.676 1.00 15.14 132 THR A N 1
ATOM 935 C CA . THR A 1 137 ? -3.518 35.957 18.535 1.00 16.40 132 THR A CA 1
ATOM 936 C C . THR A 1 137 ? -3.125 36.011 17.055 1.00 15.95 132 THR A C 1
ATOM 937 O O . THR A 1 137 ? -2.216 36.745 16.702 1.00 17.95 132 THR A O 1
ATOM 941 N N . GLU A 1 138 ? -3.828 35.256 16.189 1.00 15.72 133 GLU A N 1
ATOM 942 C CA A GLU A 1 138 ? -3.708 35.288 14.676 0.67 16.07 133 GLU A CA 1
ATOM 943 C CA B GLU A 1 138 ? -3.526 35.352 14.784 0.33 15.23 133 GLU A CA 1
ATOM 944 C C . GLU A 1 138 ? -4.084 36.653 14.183 1.00 14.25 133 GLU A C 1
ATOM 945 O O . GLU A 1 138 ? -3.393 37.281 13.379 1.00 14.58 133 GLU A O 1
ATOM 956 N N . ALA A 1 139 ? -5.252 37.113 14.616 1.00 14.46 134 ALA A N 1
ATOM 957 C CA . ALA A 1 139 ? -5.735 38.417 14.176 1.00 15.15 134 ALA A CA 1
ATOM 958 C C . ALA A 1 139 ? -4.743 39.521 14.551 1.00 14.50 134 ALA A C 1
ATOM 959 O O . ALA A 1 139 ? -4.442 40.401 13.755 1.00 15.11 134 ALA A O 1
ATOM 961 N N . LYS A 1 140 ? -4.181 39.447 15.751 1.00 15.20 135 LYS A N 1
ATOM 962 C CA . LYS A 1 140 ? -3.213 40.451 16.161 1.00 15.59 135 LYS A CA 1
ATOM 963 C C . LYS A 1 140 ? -1.982 40.413 15.255 1.00 14.54 135 LYS A C 1
ATOM 964 O O . LYS A 1 140 ? -1.502 41.449 14.807 1.00 14.94 135 LYS A O 1
ATOM 969 N N . ARG A 1 141 ? -1.452 39.227 15.013 1.00 14.15 136 ARG A N 1
ATOM 970 C CA A ARG A 1 141 ? -0.291 39.055 14.181 0.34 14.45 136 ARG A CA 1
ATOM 971 C CA B ARG A 1 141 ? -0.248 39.077 14.173 0.33 13.64 136 ARG A CA 1
ATOM 972 C CA C ARG A 1 141 ? -0.235 39.119 14.201 0.33 14.44 136 ARG A CA 1
ATOM 973 C C . ARG A 1 141 ? -0.474 39.602 12.764 1.00 12.82 136 ARG A C 1
ATOM 974 O O . ARG A 1 141 ? 0.398 40.280 12.217 1.00 13.44 136 ARG A O 1
ATOM 996 N N . ILE A 1 142 ? -1.600 39.269 12.150 1.00 12.56 137 ILE A N 1
ATOM 997 C CA . ILE A 1 142 ? -1.847 39.749 10.795 1.00 12.56 137 ILE A CA 1
ATOM 998 C C . ILE A 1 142 ? -1.819 41.286 10.750 1.00 12.82 137 ILE A C 1
ATOM 999 O O . ILE A 1 142 ? -1.204 41.896 9.867 1.00 13.23 137 ILE A O 1
ATOM 1004 N N . GLY A 1 143 ? -2.472 41.919 11.723 1.00 13.22 138 GLY A N 1
ATOM 1005 C CA . GLY A 1 143 ? -2.449 43.386 11.772 1.00 13.80 138 GLY A CA 1
ATOM 1006 C C . GLY A 1 143 ? -1.066 43.954 11.972 1.00 13.60 138 GLY A C 1
ATOM 1007 O O . GLY A 1 143 ? -0.692 44.954 11.349 1.00 14.41 138 GLY A O 1
ATOM 1008 N N . LEU A 1 144 ? -0.270 43.317 12.832 1.00 13.17 139 LEU A N 1
ATOM 1009 C CA . LEU A 1 144 ? 1.106 43.777 13.061 1.00 13.36 139 LEU A CA 1
ATOM 1010 C C . LEU A 1 144 ? 1.941 43.648 11.791 1.00 12.62 139 LEU A C 1
ATOM 1011 O O . LEU A 1 144 ? 2.776 44.514 11.495 1.00 13.61 139 LEU A O 1
ATOM 1016 N N . ILE A 1 145 ? 1.752 42.564 11.047 1.00 12.10 140 ILE A N 1
ATOM 1017 C CA . ILE A 1 145 ? 2.512 42.345 9.813 1.00 11.52 140 ILE A CA 1
ATOM 1018 C C . ILE A 1 145 ? 2.123 43.375 8.762 1.00 11.93 140 ILE A C 1
ATOM 1019 O O . ILE A 1 145 ? 3.000 43.970 8.129 1.00 12.71 140 ILE A O 1
ATOM 1024 N N . LEU A 1 146 ? 0.838 43.622 8.566 1.00 12.63 141 LEU A N 1
ATOM 1025 C CA . LEU A 1 146 ? 0.407 44.656 7.630 1.00 13.11 141 LEU A CA 1
ATOM 1026 C C . LEU A 1 146 ? 0.983 46.013 8.000 1.00 13.43 141 LEU A C 1
ATOM 1027 O O . LEU A 1 146 ? 1.480 46.739 7.129 1.00 13.58 141 LEU A O 1
ATOM 1032 N N . ASP A 1 147 ? 0.905 46.372 9.278 1.00 13.88 142 ASP A N 1
ATOM 1033 C CA . ASP A 1 147 ? 1.435 47.667 9.716 1.00 14.87 142 ASP A CA 1
ATOM 1034 C C . ASP A 1 147 ? 2.922 47.797 9.466 1.00 14.85 142 ASP A C 1
ATOM 1035 O O . ASP A 1 147 ? 3.420 48.820 8.962 1.00 15.63 142 ASP A O 1
ATOM 1040 N N . ALA A 1 148 ? 3.679 46.751 9.819 1.00 13.52 143 ALA A N 1
ATOM 1041 C CA . ALA A 1 148 ? 5.133 46.808 9.626 1.00 13.40 143 ALA A CA 1
ATOM 1042 C C . ALA A 1 148 ? 5.479 46.864 8.139 1.00 12.53 143 ALA A C 1
ATOM 1043 O O . ALA A 1 148 ? 6.378 47.602 7.734 1.00 13.32 143 ALA A O 1
ATOM 1045 N N . ALA A 1 149 ? 4.786 46.070 7.333 1.00 12.66 144 ALA A N 1
ATOM 1046 C CA . ALA A 1 149 ? 5.021 46.066 5.896 1.00 12.56 144 ALA A CA 1
ATOM 1047 C C . ALA A 1 149 ? 4.797 47.445 5.314 1.00 12.83 144 ALA A C 1
ATOM 1048 O O . ALA A 1 149 ? 5.617 47.924 4.505 1.00 13.40 144 ALA A O 1
ATOM 1050 N N . ASP A 1 150 ? 3.739 48.134 5.717 1.00 13.64 145 ASP A N 1
ATOM 1051 C CA . ASP A 1 150 ? 3.420 49.417 5.099 1.00 14.17 145 ASP A CA 1
ATOM 1052 C C . ASP A 1 150 ? 4.504 50.440 5.342 1.00 14.64 145 ASP A C 1
ATOM 1053 O O . ASP A 1 150 ? 4.735 51.306 4.492 1.00 15.65 145 ASP A O 1
ATOM 1058 N N . LYS A 1 151 ? 5.184 50.365 6.484 1.00 14.76 146 LYS A N 1
ATOM 1059 C CA . LYS A 1 151 ? 6.229 51.349 6.781 1.00 15.97 146 LYS A CA 1
ATOM 1060 C C . LYS A 1 151 ? 7.365 51.301 5.768 1.00 16.01 146 LYS A C 1
ATOM 1061 O O . LYS A 1 151 ? 8.114 52.257 5.616 1.00 18.79 146 LYS A O 1
ATOM 1065 N N . LYS A 1 152 ? 7.532 50.160 5.109 1.00 14.92 147 LYS A N 1
ATOM 1066 C CA . LYS A 1 152 ? 8.585 49.938 4.146 1.00 15.27 147 LYS A CA 1
ATOM 1067 C C . LYS A 1 152 ? 8.073 49.765 2.740 1.00 15.78 147 LYS A C 1
ATOM 1068 O O . LYS A 1 152 ? 8.847 49.393 1.879 1.00 16.95 147 LYS A O 1
ATOM 1072 N N . LYS A 1 153 ? 6.783 50.070 2.512 1.00 15.20 148 LYS A N 1
ATOM 1073 C CA A LYS A 1 153 ? 6.184 49.976 1.173 0.33 15.53 148 LYS A CA 1
ATOM 1074 C CA B LYS A 1 153 ? 6.117 49.965 1.206 0.33 15.55 148 LYS A CA 1
ATOM 1075 C CA C LYS A 1 153 ? 6.093 49.977 1.224 0.34 15.45 148 LYS A CA 1
ATOM 1076 C C . LYS A 1 153 ? 6.035 48.532 0.686 1.00 14.30 148 LYS A C 1
ATOM 1077 O O . LYS A 1 153 ? 5.840 48.295 -0.503 1.00 15.48 148 LYS A O 1
ATOM 1093 N N . ILE A 1 154 ? 6.126 47.574 1.603 1.00 13.26 149 ILE A N 1
ATOM 1094 C CA A ILE A 1 154 ? 5.894 46.178 1.230 0.50 12.57 149 ILE A CA 1
ATOM 1095 C CA B ILE A 1 154 ? 5.923 46.143 1.297 0.50 13.56 149 ILE A CA 1
ATOM 1096 C C . ILE A 1 154 ? 4.407 45.892 1.239 1.00 12.22 149 ILE A C 1
ATOM 1097 O O . ILE A 1 154 ? 3.638 46.489 2.004 1.00 13.24 149 ILE A O 1
ATOM 1106 N N . LYS A 1 155 ? 3.996 44.998 0.334 1.00 12.12 150 LYS A N 1
ATOM 1107 C CA . LYS A 1 155 ? 2.609 44.586 0.224 1.00 12.04 150 LYS A CA 1
ATOM 1108 C C . LYS A 1 155 ? 2.444 43.179 0.775 1.00 11.52 150 LYS A C 1
ATOM 1109 O O . LYS A 1 155 ? 3.412 42.409 0.847 1.00 11.78 150 LYS A O 1
ATOM 1115 N N . VAL A 1 156 ? 1.219 42.829 1.140 1.00 11.31 151 VAL A N 1
ATOM 1116 C CA . VAL A 1 156 ? 0.889 41.538 1.735 1.00 10.96 151 VAL A CA 1
ATOM 1117 C C . VAL A 1 156 ? -0.266 40.917 0.972 1.00 10.17 151 VAL A C 1
ATOM 1118 O O . VAL A 1 156 ? -1.279 41.568 0.727 1.00 11.34 151 VAL A O 1
ATOM 1122 N N . CYS A 1 157 ? -0.077 39.644 0.604 1.00 10.22 152 CYS A N 1
ATOM 1123 C CA . CYS A 1 157 ? -1.166 38.826 0.104 1.00 10.19 152 CYS A CA 1
ATOM 1124 C C . CYS A 1 157 ? -1.227 37.551 0.946 1.00 9.88 152 CYS A C 1
ATOM 1125 O O . CYS A 1 157 ? -0.302 37.274 1.714 1.00 10.76 152 CYS A O 1
ATOM 1128 N N . PHE A 1 158 ? -2.298 36.778 0.785 1.00 9.87 153 PHE A N 1
ATOM 1129 C CA . PHE A 1 158 ? -2.495 35.577 1.602 1.00 9.73 153 PHE A CA 1
ATOM 1130 C C . PHE A 1 158 ? -2.275 34.302 0.802 1.00 9.54 153 PHE A C 1
ATOM 1131 O O . PHE A 1 158 ? -2.689 34.169 -0.354 1.00 11.08 153 PHE A O 1
ATOM 1139 N N . HIS A 1 159 ? -1.652 33.359 1.495 1.00 9.37 154 HIS A N 1
ATOM 1140 C CA . HIS A 1 159 ? -1.378 31.996 1.007 1.00 9.30 154 HIS A CA 1
ATOM 1141 C C . HIS A 1 159 ? -2.326 31.075 1.763 1.00 8.86 154 HIS A C 1
ATOM 1142 O O . HIS A 1 159 ? -2.123 30.778 2.947 1.00 10.02 154 HIS A O 1
ATOM 1149 N N . LEU A 1 160 ? -3.414 30.676 1.100 1.00 9.05 155 LEU A N 1
ATOM 1150 C CA . LEU A 1 160 ? -4.515 29.961 1.733 1.00 9.45 155 LEU A CA 1
ATOM 1151 C C . LEU A 1 160 ? -4.168 28.489 1.864 1.00 9.53 155 LEU A C 1
ATOM 1152 O O . LEU A 1 160 ? -4.066 27.757 0.854 1.00 10.48 155 LEU A O 1
ATOM 1157 N N . GLU A 1 161 ? -3.975 28.049 3.101 1.00 9.31 156 GLU A N 1
ATOM 1158 C CA . GLU A 1 161 ? -3.486 26.719 3.412 1.00 9.55 156 GLU A CA 1
ATOM 1159 C C . GLU A 1 161 ? -4.650 25.726 3.487 1.00 9.69 156 GLU A C 1
ATOM 1160 O O . GLU A 1 161 ? -5.819 26.121 3.561 1.00 10.18 156 GLU A O 1
ATOM 1166 N N . PRO A 1 162 ? -4.326 24.425 3.532 1.00 10.80 157 PRO A N 1
ATOM 1167 C CA . PRO A 1 162 ? -5.358 23.367 3.590 1.00 11.44 157 PRO A CA 1
ATOM 1168 C C . PRO A 1 162 ? -5.865 23.176 5.009 1.00 11.20 157 PRO A C 1
ATOM 1169 O O . PRO A 1 162 ? -5.576 22.180 5.672 1.00 13.70 157 PRO A O 1
ATOM 1173 N N . TYR A 1 163 ? -6.644 24.135 5.470 1.00 11.23 158 TYR A N 1
ATOM 1174 C CA . TYR A 1 163 ? -7.243 24.102 6.803 1.00 11.82 158 TYR A CA 1
ATOM 1175 C C . TYR A 1 163 ? -8.373 23.073 6.852 1.00 11.62 158 TYR A C 1
ATOM 1176 O O . TYR A 1 163 ? -8.884 22.618 5.831 1.00 11.46 158 TYR A O 1
ATOM 1185 N N . PRO A 1 164 ? -8.790 22.638 8.061 1.00 13.85 159 PRO A N 1
ATOM 1186 C CA . PRO A 1 164 ? -9.771 21.552 8.172 1.00 14.04 159 PRO A CA 1
ATOM 1187 C C . PRO A 1 164 ? -11.081 21.864 7.481 1.00 12.45 159 PRO A C 1
ATOM 1188 O O . PRO A 1 164 ? -11.655 22.950 7.664 1.00 13.75 159 PRO A O 1
ATOM 1192 N N . SER A 1 165 ? -11.570 20.902 6.703 1.00 12.36 160 SER A N 1
ATOM 1193 C CA . SER A 1 165 ? -12.834 21.022 5.985 1.00 12.05 160 SER A CA 1
ATOM 1194 C C . SER A 1 165 ? -12.870 22.172 4.999 1.00 11.06 160 SER A C 1
ATOM 1195 O O . SER A 1 165 ? -13.942 22.605 4.581 1.00 11.77 160 SER A O 1
ATOM 1198 N N . ARG A 1 166 ? -11.701 22.632 4.531 1.00 10.77 161 ARG A N 1
ATOM 1199 C CA . ARG A 1 166 ? -11.670 23.658 3.506 1.00 10.14 161 ARG A CA 1
ATOM 1200 C C . ARG A 1 166 ? -12.522 23.189 2.318 1.00 10.06 161 ARG A C 1
ATOM 1201 O O . ARG A 1 166 ? -12.373 22.050 1.840 1.00 11.09 161 ARG A O 1
ATOM 1209 N N . ASN A 1 167 ? -13.328 24.099 1.797 1.00 10.05 162 ASN A N 1
ATOM 1210 C CA . ASN A 1 167 ? -14.186 23.814 0.651 1.00 9.45 162 ASN A CA 1
ATOM 1211 C C . ASN A 1 167 ? -14.512 25.154 -0.002 1.00 9.62 162 ASN A C 1
ATOM 1212 O O . ASN A 1 167 ? -14.147 26.200 0.560 1.00 10.16 162 ASN A O 1
ATOM 1217 N N . VAL A 1 168 ? -15.146 25.163 -1.171 1.00 9.54 163 VAL A N 1
ATOM 1218 C CA . VAL A 1 168 ? -15.301 26.442 -1.855 1.00 9.79 163 VAL A CA 1
ATOM 1219 C C . VAL A 1 168 ? -16.249 27.396 -1.143 1.00 10.05 163 VAL A C 1
ATOM 1220 O O . VAL A 1 168 ? -16.129 28.622 -1.352 1.00 10.78 163 VAL A O 1
ATOM 1224 N N . GLN A 1 169 ? -17.186 26.886 -0.351 1.00 9.95 164 GLN A N 1
ATOM 1225 C CA . GLN A 1 169 ? -18.105 27.778 0.358 1.00 10.19 164 GLN A CA 1
ATOM 1226 C C . GLN A 1 169 ? -17.394 28.502 1.504 1.00 10.39 164 GLN A C 1
ATOM 1227 O O . GLN A 1 169 ? -17.485 29.739 1.605 1.00 10.84 164 GLN A O 1
ATOM 1233 N N . ASN A 1 170 ? -16.705 27.766 2.377 1.00 10.30 165 ASN A N 1
ATOM 1234 C CA . ASN A 1 170 ? -15.965 28.463 3.403 1.00 10.35 165 ASN A CA 1
ATOM 1235 C C . ASN A 1 170 ? -14.776 29.238 2.840 1.00 10.21 165 ASN A C 1
ATOM 1236 O O . ASN A 1 170 ? -14.388 30.248 3.433 1.00 11.13 165 ASN A O 1
ATOM 1241 N N . LEU A 1 171 ? -14.194 28.815 1.723 1.00 10.06 166 LEU A N 1
ATOM 1242 C CA A LEU A 1 171 ? -13.178 29.655 1.075 0.60 10.23 166 LEU A CA 1
ATOM 1243 C CA B LEU A 1 171 ? -13.175 29.638 1.110 0.40 10.95 166 LEU A CA 1
ATOM 1244 C C . LEU A 1 171 ? -13.770 30.982 0.670 1.00 10.43 166 LEU A C 1
ATOM 1245 O O . LEU A 1 171 ? -13.148 32.017 0.890 1.00 11.30 166 LEU A O 1
ATOM 1254 N N . ARG A 1 172 ? -14.943 30.961 0.047 1.00 10.54 167 ARG A N 1
ATOM 1255 C CA . ARG A 1 172 ? -15.572 32.229 -0.321 1.00 10.77 167 ARG A CA 1
ATOM 1256 C C . ARG A 1 172 ? -15.775 33.091 0.894 1.00 10.88 167 ARG A C 1
ATOM 1257 O O . ARG A 1 172 ? -15.470 34.296 0.882 1.00 11.63 167 ARG A O 1
ATOM 1265 N N . GLU A 1 173 ? -16.306 32.509 1.958 1.00 10.56 168 GLU A N 1
ATOM 1266 C CA A GLU A 1 173 ? -16.588 33.260 3.173 0.50 11.41 168 GLU A CA 1
ATOM 1267 C CA B GLU A 1 173 ? -16.595 33.306 3.135 0.50 11.29 168 GLU A CA 1
ATOM 1268 C C . GLU A 1 173 ? -15.314 33.868 3.742 1.00 11.22 168 GLU A C 1
ATOM 1269 O O . GLU A 1 173 ? -15.312 34.996 4.249 1.00 11.88 168 GLU A O 1
ATOM 1280 N N . ASN A 1 174 ? -14.229 33.102 3.690 1.00 10.92 169 ASN A N 1
ATOM 1281 C CA . ASN A 1 174 ? -12.947 33.579 4.189 1.00 11.32 169 ASN A CA 1
ATOM 1282 C C . ASN A 1 174 ? -12.298 34.637 3.306 1.00 11.23 169 ASN A C 1
ATOM 1283 O O . ASN A 1 174 ? -11.677 35.560 3.823 1.00 12.49 169 ASN A O 1
ATOM 1288 N N . ILE A 1 175 ? -12.447 34.517 1.995 1.00 11.01 170 ILE A N 1
ATOM 1289 C CA . ILE A 1 175 ? -12.000 35.556 1.068 1.00 11.40 170 ILE A CA 1
ATOM 1290 C C . ILE A 1 175 ? -12.773 36.853 1.343 1.00 11.52 170 ILE A C 1
ATOM 1291 O O . ILE A 1 175 ? -12.170 37.935 1.418 1.00 11.87 170 ILE A O 1
ATOM 1296 N N . VAL A 1 176 ? -14.083 36.752 1.498 1.00 11.74 171 VAL A N 1
ATOM 1297 C CA . VAL A 1 176 ? -14.895 37.911 1.862 1.00 12.42 171 VAL A CA 1
ATOM 1298 C C . VAL A 1 176 ? -14.401 38.530 3.168 1.00 12.69 171 VAL A C 1
ATOM 1299 O O . VAL A 1 176 ? -14.208 39.756 3.255 1.00 13.52 171 VAL A O 1
ATOM 1303 N N . LYS A 1 177 ? -14.139 37.701 4.167 1.00 12.25 172 LYS A N 1
ATOM 1304 C CA A LYS A 1 177 ? -13.659 38.197 5.451 0.34 13.60 172 LYS A CA 1
ATOM 1305 C CA B LYS A 1 177 ? -13.698 38.254 5.435 0.33 13.01 172 LYS A CA 1
ATOM 1306 C CA C LYS A 1 177 ? -13.632 38.155 5.469 0.33 13.75 172 LYS A CA 1
ATOM 1307 C C . LYS A 1 177 ? -12.316 38.903 5.322 1.00 12.37 172 LYS A C 1
ATOM 1308 O O . LYS A 1 177 ? -12.122 39.972 5.896 1.00 13.25 172 LYS A O 1
ATOM 1324 N N . LEU A 1 178 ? -11.371 38.279 4.616 1.00 11.85 173 LEU A N 1
ATOM 1325 C CA . LEU A 1 178 ? -10.056 38.882 4.495 1.00 11.67 173 LEU A CA 1
ATOM 1326 C C . LEU A 1 178 ? -10.095 40.193 3.719 1.00 11.37 173 LEU A C 1
ATOM 1327 O O . LEU A 1 178 ? -9.426 41.157 4.101 1.00 12.60 173 LEU A O 1
ATOM 1332 N N . ILE A 1 179 ? -10.861 40.250 2.628 1.00 11.69 174 ILE A N 1
ATOM 1333 C CA . ILE A 1 179 ? -10.980 41.497 1.862 1.00 11.86 174 ILE A CA 1
ATOM 1334 C C . ILE A 1 179 ? -11.714 42.561 2.695 1.00 12.85 174 ILE A C 1
ATOM 1335 O O . ILE A 1 179 ? -11.296 43.734 2.697 1.00 14.42 174 ILE A O 1
ATOM 1340 N N . THR A 1 180 ? -12.753 42.177 3.429 1.00 13.38 175 THR A N 1
ATOM 1341 C CA . THR A 1 180 ? -13.477 43.138 4.268 1.00 14.49 175 THR A CA 1
ATOM 1342 C C . THR A 1 180 ? -12.588 43.689 5.378 1.00 14.95 175 THR A C 1
ATOM 1343 O O . THR A 1 180 ? -12.577 44.901 5.620 1.00 17.46 175 THR A O 1
ATOM 1347 N N . ARG A 1 181 ? -11.864 42.793 6.048 1.00 14.12 176 ARG A N 1
ATOM 1348 C CA A ARG A 1 181 ? -11.046 43.182 7.204 0.60 16.80 176 ARG A CA 1
ATOM 1349 C CA B ARG A 1 181 ? -11.062 43.213 7.190 0.40 13.15 176 ARG A CA 1
ATOM 1350 C C . ARG A 1 181 ? -9.807 43.992 6.803 1.00 14.64 176 ARG A C 1
ATOM 1351 O O . ARG A 1 181 ? -9.433 44.957 7.478 1.00 17.16 176 ARG A O 1
ATOM 1366 N N . TYR A 1 182 ? -9.155 43.550 5.728 1.00 13.99 177 TYR A N 1
ATOM 1367 C CA . TYR A 1 182 ? -7.815 44.042 5.384 1.00 14.16 177 TYR A CA 1
ATOM 1368 C C . TYR A 1 182 ? -7.726 44.769 4.056 1.00 14.27 177 TYR A C 1
ATOM 1369 O O . TYR A 1 182 ? -6.696 45.381 3.781 1.00 15.52 177 TYR A O 1
ATOM 1378 N N . GLY A 1 183 ? -8.781 44.747 3.242 1.00 14.80 178 GLY A N 1
ATOM 1379 C CA . GLY A 1 183 ? -8.698 45.290 1.888 1.00 15.95 178 GLY A CA 1
ATOM 1380 C C . GLY A 1 183 ? -8.426 46.775 1.810 1.00 16.71 178 GLY A C 1
ATOM 1381 O O . GLY A 1 183 ? -7.909 47.239 0.804 1.00 19.60 178 GLY A O 1
ATOM 1382 N N . ASN A 1 184 ? -8.787 47.523 2.852 1.00 16.41 179 ASN A N 1
ATOM 1383 C CA A ASN A 1 184 ? -8.495 48.958 2.879 0.50 17.53 179 ASN A CA 1
ATOM 1384 C CA B ASN A 1 184 ? -8.507 48.959 2.912 0.50 17.39 179 ASN A CA 1
ATOM 1385 C C . ASN A 1 184 ? -7.180 49.288 3.574 1.00 17.59 179 ASN A C 1
ATOM 1386 O O . ASN A 1 184 ? -6.802 50.448 3.657 1.00 19.70 179 ASN A O 1
ATOM 1395 N N . HIS A 1 185 ? -6.453 48.272 4.052 1.00 15.87 180 HIS A N 1
ATOM 1396 C CA . HIS A 1 185 ? -5.170 48.538 4.646 1.00 14.83 180 HIS A CA 1
ATOM 1397 C C . HIS A 1 185 ? -4.237 48.943 3.504 1.00 14.40 180 HIS A C 1
ATOM 1398 O O . HIS A 1 185 ? -4.200 48.260 2.470 1.00 15.10 180 HIS A O 1
ATOM 1405 N N . PRO A 1 186 ? -3.399 49.973 3.692 1.00 15.13 181 PRO A N 1
ATOM 1406 C CA A PRO A 1 186 ? -2.519 50.400 2.601 0.60 15.35 181 PRO A CA 1
ATOM 1407 C CA B PRO A 1 186 ? -2.547 50.382 2.573 0.40 15.77 181 PRO A CA 1
ATOM 1408 C C . PRO A 1 186 ? -1.507 49.357 2.123 1.00 15.11 181 PRO A C 1
ATOM 1409 O O . PRO A 1 186 ? -1.019 49.476 1.020 1.00 17.05 181 PRO A O 1
ATOM 1416 N N . ALA A 1 187 ? -1.174 48.360 2.953 1.00 13.71 182 ALA A N 1
ATOM 1417 C CA . ALA A 1 187 ? -0.264 47.301 2.547 1.00 13.35 182 ALA A CA 1
ATOM 1418 C C . ALA A 1 187 ? -0.947 46.135 1.848 1.00 13.06 182 ALA A C 1
ATOM 1419 O O . ALA A 1 187 ? -0.257 45.234 1.380 1.00 13.62 182 ALA A O 1
ATOM 1421 N N . PHE A 1 188 ? -2.269 46.101 1.748 1.00 12.65 183 PHE A N 1
ATOM 1422 C CA . PHE A 1 188 ? -2.949 44.975 1.114 1.00 12.70 183 PHE A CA 1
ATOM 1423 C C . PHE A 1 188 ? -2.639 44.958 -0.382 1.00 12.54 183 PHE A C 1
ATOM 1424 O O . PHE A 1 188 ? -2.828 45.957 -1.079 1.00 14.51 183 PHE A O 1
ATOM 1432 N N . TYR A 1 189 ? -2.126 43.843 -0.872 1.00 12.09 184 TYR A N 1
ATOM 1433 C CA . TYR A 1 189 ? -1.700 43.749 -2.263 1.00 11.88 184 TYR A CA 1
ATOM 1434 C C . TYR A 1 189 ? -2.853 43.757 -3.260 1.00 12.20 184 TYR A C 1
ATOM 1435 O O . TYR A 1 189 ? -3.829 43.031 -3.079 1.00 12.63 184 TYR A O 1
ATOM 1444 N N . ARG A 1 190 ? -2.702 44.524 -4.343 1.00 12.81 185 ARG A N 1
ATOM 1445 C CA . ARG A 1 190 ? -3.571 44.381 -5.513 1.00 14.00 185 ARG A CA 1
ATOM 1446 C C . ARG A 1 190 ? -2.727 44.427 -6.775 1.00 14.68 185 ARG A C 1
ATOM 1447 O O . ARG A 1 190 ? -1.724 45.156 -6.844 1.00 16.74 185 ARG A O 1
ATOM 1455 N N . LYS A 1 191 ? -3.179 43.653 -7.763 1.00 15.54 186 LYS A N 1
ATOM 1456 C CA A LYS A 1 191 ? -2.595 43.629 -9.108 0.50 17.49 186 LYS A CA 1
ATOM 1457 C CA B LYS A 1 191 ? -2.592 43.629 -9.109 0.50 18.05 186 LYS A CA 1
ATOM 1458 C C . LYS A 1 191 ? -3.709 44.050 -10.055 1.00 19.81 186 LYS A C 1
ATOM 1459 O O . LYS A 1 191 ? -4.746 43.396 -10.119 1.00 22.27 186 LYS A O 1
ATOM 1470 N N . ASP A 1 192 ? -3.495 45.156 -10.765 1.00 24.92 187 ASP A N 1
ATOM 1471 C CA . ASP A 1 192 ? -4.504 45.746 -11.664 1.00 28.78 187 ASP A CA 1
ATOM 1472 C C . ASP A 1 192 ? -5.908 45.809 -11.018 1.00 27.14 187 ASP A C 1
ATOM 1473 O O . ASP A 1 192 ? -6.933 45.459 -11.613 1.00 29.62 187 ASP A O 1
ATOM 1478 N N . GLY A 1 193 ? -5.920 46.214 -9.754 1.00 23.95 188 GLY A N 1
ATOM 1479 C CA . GLY A 1 193 ? -7.148 46.391 -9.002 1.00 21.88 188 GLY A CA 1
ATOM 1480 C C . GLY A 1 193 ? -7.682 45.177 -8.258 1.00 19.99 188 GLY A C 1
ATOM 1481 O O . GLY A 1 193 ? -8.674 45.303 -7.547 1.00 22.76 188 GLY A O 1
ATOM 1482 N N . LYS A 1 194 ? -7.052 44.014 -8.405 1.00 16.40 189 LYS A N 1
ATOM 1483 C CA . LYS A 1 194 ? -7.561 42.794 -7.801 1.00 16.16 189 LYS A CA 1
ATOM 1484 C C . LYS A 1 194 ? -6.638 42.290 -6.715 1.00 14.27 189 LYS A C 1
ATOM 1485 O O . LYS A 1 194 ? -5.431 42.223 -6.918 1.00 14.45 189 LYS A O 1
ATOM 1491 N N . PRO A 1 195 ? -7.189 41.849 -5.583 1.00 13.38 190 PRO A N 1
ATOM 1492 C CA . PRO A 1 195 ? -6.400 41.040 -4.650 1.00 12.53 190 PRO A CA 1
ATOM 1493 C C . PRO A 1 195 ? -5.867 39.777 -5.339 1.00 11.81 190 PRO A C 1
ATOM 1494 O O . PRO A 1 195 ? -6.396 39.359 -6.375 1.00 13.02 190 PRO A O 1
ATOM 1498 N N . LEU A 1 196 ? -4.871 39.146 -4.724 1.00 11.34 191 LEU A N 1
ATOM 1499 C CA . LEU A 1 196 ? -4.307 37.893 -5.233 1.00 11.13 191 LEU A CA 1
ATOM 1500 C C . LEU A 1 196 ? -4.184 36.904 -4.075 1.00 10.43 191 LEU A C 1
ATOM 1501 O O . LEU A 1 196 ? -3.701 37.284 -3.003 1.00 11.29 191 LEU A O 1
ATOM 1506 N N . PHE A 1 197 ? -4.612 35.663 -4.299 1.00 10.05 192 PHE A N 1
ATOM 1507 C CA . PHE A 1 197 ? -4.418 34.602 -3.331 1.00 9.74 192 PHE A CA 1
ATOM 1508 C C . PHE A 1 197 ? -3.682 33.444 -3.986 1.00 9.48 192 PHE A C 1
ATOM 1509 O O . PHE A 1 197 ? -4.019 33.032 -5.105 1.00 11.00 192 PHE A O 1
ATOM 1517 N N . PHE A 1 198 ? -2.729 32.861 -3.255 1.00 9.14 193 PHE A N 1
ATOM 1518 C CA . PHE A 1 198 ? -2.145 31.558 -3.592 1.00 9.16 193 PHE A CA 1
ATOM 1519 C C . PHE A 1 198 ? -2.937 30.493 -2.857 1.00 9.22 193 PHE A C 1
ATOM 1520 O O . PHE A 1 198 ? -3.216 30.667 -1.668 1.00 10.53 193 PHE A O 1
ATOM 1528 N N . ILE A 1 199 ? -3.282 29.399 -3.533 1.00 9.39 194 ILE A N 1
ATOM 1529 C CA A ILE A 1 199 ? -4.055 28.334 -2.896 0.33 9.23 194 ILE A CA 1
ATOM 1530 C CA B ILE A 1 199 ? -4.070 28.332 -2.922 0.33 8.90 194 ILE A CA 1
ATOM 1531 C CA C ILE A 1 199 ? -4.064 28.320 -2.920 0.33 9.29 194 ILE A CA 1
ATOM 1532 C C . ILE A 1 199 ? -3.217 27.056 -2.854 1.00 9.24 194 ILE A C 1
ATOM 1533 O O . ILE A 1 199 ? -3.005 26.368 -3.872 1.00 10.23 194 ILE A O 1
ATOM 1546 N N . TYR A 1 200 ? -2.709 26.736 -1.656 1.00 9.18 195 TYR A N 1
ATOM 1547 C CA . TYR A 1 200 ? -1.860 25.574 -1.510 1.00 9.52 195 TYR A CA 1
ATOM 1548 C C . TYR A 1 200 ? -2.706 24.310 -1.568 1.00 9.97 195 TYR A C 1
ATOM 1549 O O . TYR A 1 200 ? -3.823 24.254 -1.047 1.00 10.60 195 TYR A O 1
ATOM 1558 N N . ASP A 1 201 ? -2.172 23.264 -2.213 1.00 10.93 196 ASP A N 1
ATOM 1559 C CA A ASP A 1 201 ? -2.810 21.950 -2.339 0.50 12.34 196 ASP A CA 1
ATOM 1560 C CA B ASP A 1 201 ? -2.913 21.989 -2.255 0.50 12.61 196 ASP A CA 1
ATOM 1561 C C . ASP A 1 201 ? -4.265 22.136 -2.890 1.00 11.79 196 ASP A C 1
ATOM 1562 O O . ASP A 1 201 ? -5.212 21.450 -2.508 1.00 13.11 196 ASP A O 1
ATOM 1571 N N . SER A 1 202 ? -4.377 23.008 -3.904 1.00 11.84 197 SER A N 1
ATOM 1572 C CA . SER A 1 202 ? -5.655 23.239 -4.565 1.00 11.93 197 SER A CA 1
ATOM 1573 C C . SER A 1 202 ? -6.238 22.009 -5.240 1.00 11.73 197 SER A C 1
ATOM 1574 O O . SER A 1 202 ? -7.454 21.904 -5.389 1.00 12.69 197 SER A O 1
ATOM 1577 N N A TYR A 1 203 ? -5.401 20.982 -5.471 0.50 11.33 198 TYR A N 1
ATOM 1578 N N B TYR A 1 203 ? -5.360 21.178 -5.777 0.50 13.08 198 TYR A N 1
ATOM 1579 C CA A TYR A 1 203 ? -5.855 19.667 -5.989 0.50 10.98 198 TYR A CA 1
ATOM 1580 C CA B TYR A 1 203 ? -5.759 20.043 -6.592 0.50 13.17 198 TYR A CA 1
ATOM 1581 C C A TYR A 1 203 ? -6.701 18.861 -5.016 0.50 10.29 198 TYR A C 1
ATOM 1582 C C B TYR A 1 203 ? -6.566 19.038 -5.747 0.50 12.19 198 TYR A C 1
ATOM 1583 O O A TYR A 1 203 ? -7.372 17.923 -5.427 0.50 11.57 198 TYR A O 1
ATOM 1584 O O B TYR A 1 203 ? -7.174 18.124 -6.296 0.50 13.31 198 TYR A O 1
ATOM 1601 N N A LEU A 1 204 ? -6.683 19.221 -3.735 0.50 9.70 199 LEU A N 1
ATOM 1602 N N B LEU A 1 204 ? -6.622 19.229 -4.426 0.50 12.27 199 LEU A N 1
ATOM 1603 C CA A LEU A 1 204 ? -7.551 18.581 -2.768 0.50 10.15 199 LEU A CA 1
ATOM 1604 C CA B LEU A 1 204 ? -7.462 18.388 -3.546 0.50 12.92 199 LEU A CA 1
ATOM 1605 C C A LEU A 1 204 ? -9.020 18.959 -3.017 0.50 11.30 199 LEU A C 1
ATOM 1606 C C B LEU A 1 204 ? -8.963 18.725 -3.473 0.50 13.28 199 LEU A C 1
ATOM 1607 O O A LEU A 1 204 ? -9.859 18.383 -2.309 0.50 11.30 199 LEU A O 1
ATOM 1608 O O B LEU A 1 204 ? -9.761 17.952 -2.937 0.50 14.75 199 LEU A O 1
ATOM 1617 N N . ILE A 1 205 ? -9.318 19.888 -3.977 1.00 12.28 200 ILE A N 1
ATOM 1618 C CA . ILE A 1 205 ? -10.699 20.279 -4.268 1.00 11.68 200 ILE A CA 1
ATOM 1619 C C . ILE A 1 205 ? -10.930 20.055 -5.755 1.00 11.36 200 ILE A C 1
ATOM 1620 O O . ILE A 1 205 ? -10.137 20.487 -6.595 1.00 13.14 200 ILE A O 1
ATOM 1625 N N . GLU A 1 206 ? -12.021 19.364 -6.082 1.00 10.98 201 GLU A N 1
ATOM 1626 C CA . GLU A 1 206 ? -12.354 19.024 -7.450 1.00 12.63 201 GLU A CA 1
ATOM 1627 C C . GLU A 1 206 ? -12.595 20.266 -8.298 1.00 12.01 201 GLU A C 1
ATOM 1628 O O . GLU A 1 206 ? -13.196 21.235 -7.835 1.00 11.33 201 GLU A O 1
ATOM 1634 N N . PRO A 1 207 ? -12.214 20.216 -9.584 1.00 13.04 202 PRO A N 1
ATOM 1635 C CA A PRO A 1 207 ? -12.535 21.303 -10.513 0.50 12.44 202 PRO A CA 1
ATOM 1636 C CA B PRO A 1 207 ? -12.517 21.370 -10.436 0.50 13.56 202 PRO A CA 1
ATOM 1637 C C . PRO A 1 207 ? -14.013 21.683 -10.538 1.00 12.58 202 PRO A C 1
ATOM 1638 O O . PRO A 1 207 ? -14.367 22.865 -10.666 1.00 13.43 202 PRO A O 1
ATOM 1645 N N . SER A 1 208 ? -14.906 20.687 -10.416 1.00 13.21 203 SER A N 1
ATOM 1646 C CA . SER A 1 208 ? -16.339 21.007 -10.431 1.00 13.99 203 SER A CA 1
ATOM 1647 C C . SER A 1 208 ? -16.760 21.888 -9.246 1.00 12.57 203 SER A C 1
ATOM 1648 O O . SER A 1 208 ? -17.675 22.690 -9.375 1.00 14.60 203 SER A O 1
ATOM 1651 N N . GLU A 1 209 ? -16.088 21.755 -8.115 1.00 11.46 204 GLU A N 1
ATOM 1652 C CA . GLU A 1 209 ? -16.321 22.661 -6.986 1.00 10.76 204 GLU A CA 1
ATOM 1653 C C . GLU A 1 209 ? -15.681 24.016 -7.249 1.00 10.48 204 GLU A C 1
ATOM 1654 O O . GLU A 1 209 ? -16.328 25.057 -7.057 1.00 10.84 204 GLU A O 1
ATOM 1660 N N . TRP A 1 210 ? -14.426 24.048 -7.688 1.00 10.28 205 TRP A N 1
ATOM 1661 C CA . TRP A 1 210 ? -13.777 25.316 -8.006 1.00 10.56 205 TRP A CA 1
ATOM 1662 C C . TRP A 1 210 ? -14.591 26.151 -8.990 1.00 10.96 205 TRP A C 1
ATOM 1663 O O . TRP A 1 210 ? -14.666 27.373 -8.839 1.00 11.21 205 TRP A O 1
ATOM 1674 N N . GLU A 1 211 ? -15.190 25.511 -9.993 1.00 11.43 206 GLU A N 1
ATOM 1675 C CA A GLU A 1 211 ? -15.937 26.216 -11.019 0.50 12.32 206 GLU A CA 1
ATOM 1676 C CA B GLU A 1 211 ? -15.929 26.232 -11.021 0.50 12.51 206 GLU A CA 1
ATOM 1677 C C . GLU A 1 211 ? -17.060 27.052 -10.404 1.00 11.85 206 GLU A C 1
ATOM 1678 O O . GLU A 1 211 ? -17.417 28.117 -10.901 1.00 12.37 206 GLU A O 1
ATOM 1689 N N . LYS A 1 212 ? -17.658 26.545 -9.323 1.00 11.50 207 LYS A N 1
ATOM 1690 C CA . LYS A 1 212 ? -18.754 27.261 -8.672 1.00 11.77 207 LYS A CA 1
ATOM 1691 C C . LYS A 1 212 ? -18.323 28.610 -8.087 1.00 11.39 207 LYS A C 1
ATOM 1692 O O . LYS A 1 212 ? -19.127 29.534 -7.968 1.00 12.27 207 LYS A O 1
ATOM 1698 N N . LEU A 1 213 ? -17.069 28.675 -7.676 1.00 10.75 208 LEU A N 1
ATOM 1699 C CA . LEU A 1 213 ? -16.459 29.871 -7.105 1.00 10.56 208 LEU A CA 1
ATOM 1700 C C . LEU A 1 213 ? -15.824 30.767 -8.155 1.00 10.34 208 LEU A C 1
ATOM 1701 O O . LEU A 1 213 ? -15.832 32.006 -7.994 1.00 11.15 208 LEU A O 1
ATOM 1706 N N . LEU A 1 214 ? -15.216 30.162 -9.179 1.00 10.14 209 LEU A N 1
ATOM 1707 C CA . LEU A 1 214 ? -14.276 30.856 -10.033 1.00 10.41 209 LEU A CA 1
ATOM 1708 C C . LEU A 1 214 ? -14.725 31.044 -11.479 1.00 10.40 209 LEU A C 1
ATOM 1709 O O . LEU A 1 214 ? -14.131 31.870 -12.193 1.00 11.31 209 LEU A O 1
ATOM 1714 N N . SER A 1 215 ? -15.711 30.318 -11.961 1.00 11.48 210 SER A N 1
ATOM 1715 C CA A S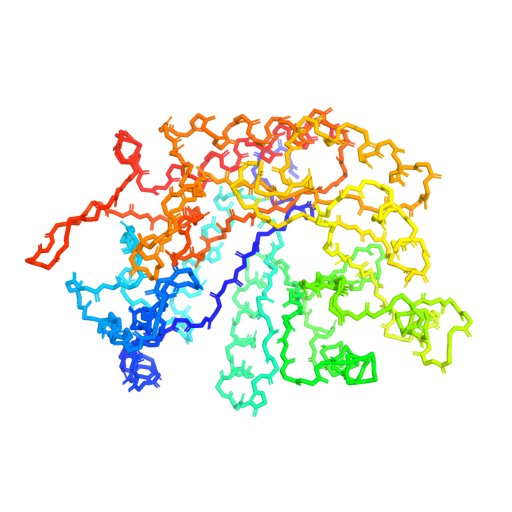ER A 1 215 ? -16.276 30.644 -13.268 0.60 12.13 210 SER A CA 1
ATOM 1716 C CA B SER A 1 215 ? -16.235 30.653 -13.278 0.40 12.19 210 SER A CA 1
ATOM 1717 C C . SER A 1 215 ? -17.144 31.878 -13.134 1.00 11.74 210 SER A C 1
ATOM 1718 O O . SER A 1 215 ? -17.825 32.036 -12.115 1.00 12.25 210 SER A O 1
ATOM 1723 N N . PRO A 1 216 ? -17.202 32.738 -14.164 1.00 12.94 211 PRO A N 1
ATOM 1724 C CA . PRO A 1 216 ? -18.139 33.873 -14.094 1.00 13.57 211 PRO A CA 1
ATOM 1725 C C . PRO A 1 216 ? -19.590 33.442 -13.911 1.00 14.00 211 PRO A C 1
ATOM 1726 O O . PRO A 1 216 ? -20.391 34.231 -13.418 1.00 16.08 211 PRO A O 1
ATOM 1730 N N . GLY A 1 217 ? -19.934 32.227 -14.335 1.00 14.93 212 GLY A N 1
ATOM 1731 C CA . GLY A 1 217 ? -21.274 31.686 -14.172 1.00 16.35 212 GLY A CA 1
ATOM 1732 C C . GLY A 1 217 ? -21.471 30.821 -12.951 1.00 16.12 212 GLY A C 1
ATOM 1733 O O . GLY A 1 217 ? -22.554 30.277 -12.744 1.00 18.51 212 GLY A O 1
ATOM 1734 N N . GLY A 1 218 ? -20.444 30.683 -12.132 1.00 14.59 213 GLY A N 1
ATOM 1735 C CA . GLY A 1 218 ? -20.513 29.779 -11.028 1.00 14.35 213 GLY A CA 1
ATOM 1736 C C . GLY A 1 218 ? -21.561 30.139 -10.000 1.00 14.04 213 GLY A C 1
ATOM 1737 O O . GLY A 1 218 ? -21.832 31.323 -9.719 1.00 14.60 213 GLY A O 1
ATOM 1738 N N . SER A 1 219 ? -22.131 29.116 -9.385 1.00 14.65 214 SER A N 1
ATOM 1739 C CA A SER A 1 219 ? -23.179 29.249 -8.405 0.50 14.97 214 SER A CA 1
ATOM 1740 C CA B SER A 1 219 ? -23.218 29.347 -8.464 0.50 13.84 214 SER A CA 1
ATOM 1741 C C . SER A 1 219 ? -22.912 30.250 -7.296 1.00 14.36 214 SER A C 1
ATOM 1742 O O . SER A 1 219 ? -23.826 30.909 -6.812 1.00 17.62 214 SER A O 1
ATOM 1747 N N . ILE A 1 220 ? -21.651 30.297 -6.839 1.00 12.77 215 ILE A N 1
ATOM 1748 C CA . ILE A 1 220 ? -21.216 31.209 -5.775 1.00 12.76 215 ILE A CA 1
ATOM 1749 C C . ILE A 1 220 ? -20.031 32.034 -6.258 1.00 11.91 215 ILE A C 1
ATOM 1750 O O . ILE A 1 220 ? -19.073 32.299 -5.524 1.00 11.72 215 ILE A O 1
ATOM 1755 N N . THR A 1 221 ? -20.111 32.516 -7.491 1.00 12.17 216 THR A N 1
ATOM 1756 C CA . THR A 1 221 ? -18.964 33.160 -8.089 1.00 11.51 216 THR A CA 1
ATOM 1757 C C . THR A 1 221 ? -18.500 34.371 -7.302 1.00 11.25 216 THR A C 1
ATOM 1758 O O . THR A 1 221 ? -19.288 35.135 -6.731 1.00 12.61 216 THR A O 1
ATOM 1762 N N . ILE A 1 222 ? -17.197 34.607 -7.339 1.00 10.53 217 ILE A N 1
ATOM 1763 C CA . ILE A 1 222 ? -16.611 35.886 -6.963 1.00 10.96 217 ILE A CA 1
ATOM 1764 C C . ILE A 1 222 ? -16.398 36.792 -8.166 1.00 10.52 217 ILE A C 1
ATOM 1765 O O . ILE A 1 222 ? -16.075 37.980 -7.979 1.00 10.71 217 ILE A O 1
ATOM 1770 N N . ARG A 1 223 ? -16.524 36.274 -9.387 1.00 10.17 218 ARG A N 1
ATOM 1771 C CA . ARG A 1 223 ? -16.248 37.124 -10.548 1.00 10.52 218 ARG A CA 1
ATOM 1772 C C . ARG A 1 223 ? -17.285 38.238 -10.645 1.00 10.61 218 ARG A C 1
ATOM 1773 O O . ARG A 1 223 ? -18.462 37.997 -10.433 1.00 11.53 218 ARG A O 1
ATOM 1781 N N . ASN A 1 224 ? -16.814 39.449 -10.977 1.00 10.42 219 ASN A N 1
ATOM 1782 C CA . ASN A 1 224 ? -17.661 40.628 -11.120 1.00 11.38 219 ASN A CA 1
ATOM 1783 C C . ASN A 1 224 ? -18.280 41.091 -9.802 1.00 11.95 219 ASN A C 1
ATOM 1784 O O . ASN A 1 224 ? -19.150 41.923 -9.814 1.00 17.75 219 ASN A O 1
ATOM 1789 N N . THR A 1 225 ? -17.784 40.605 -8.684 1.00 11.67 220 THR A N 1
ATOM 1790 C CA . THR A 1 225 ? -18.238 41.021 -7.372 1.00 12.22 220 THR A CA 1
ATOM 1791 C C . THR A 1 225 ? -17.164 41.868 -6.698 1.00 13.03 220 THR A C 1
ATOM 1792 O O . THR A 1 225 ? -16.029 41.970 -7.183 1.00 13.13 220 THR A O 1
ATOM 1796 N N . ALA A 1 226 ? -17.520 42.433 -5.551 1.00 14.29 221 ALA A N 1
ATOM 1797 C CA . ALA A 1 226 ? -16.569 43.167 -4.725 1.00 15.42 221 ALA A CA 1
ATOM 1798 C C . ALA A 1 226 ? -15.420 42.304 -4.229 1.00 14.62 221 ALA A C 1
ATOM 1799 O O . ALA A 1 226 ? -14.423 42.839 -3.733 1.00 16.72 221 ALA A O 1
ATOM 1801 N N . TYR A 1 227 ? -15.573 40.983 -4.332 1.00 12.68 222 TYR A N 1
ATOM 1802 C CA . TYR A 1 227 ? -14.634 40.046 -3.742 1.00 12.76 222 TYR A CA 1
ATOM 1803 C C . TYR A 1 227 ? -13.861 39.279 -4.788 1.00 12.43 222 TYR A C 1
ATOM 1804 O O . TYR A 1 227 ? -13.202 38.289 -4.479 1.00 14.34 222 TYR A O 1
ATOM 1813 N N . ASP A 1 228 ? -13.881 39.775 -6.036 1.00 12.20 223 ASP A N 1
ATOM 1814 C CA A ASP A 1 228 ? -13.123 39.162 -7.110 0.50 12.94 223 ASP A CA 1
ATOM 1815 C CA B ASP A 1 228 ? -13.105 39.114 -7.052 0.50 12.81 223 ASP A CA 1
ATOM 1816 C C . ASP A 1 228 ? -11.625 39.228 -6.738 1.00 13.45 223 ASP A C 1
ATOM 1817 O O . ASP A 1 228 ? -11.165 40.155 -6.040 1.00 16.03 223 ASP A O 1
ATOM 1826 N N . ALA A 1 229 ? -10.862 38.246 -7.210 1.00 12.70 224 ALA A N 1
ATOM 1827 C CA . ALA A 1 229 ? -9.439 38.144 -6.902 1.00 12.54 224 ALA A CA 1
ATOM 1828 C C . ALA A 1 229 ? -8.762 37.273 -7.945 1.00 11.95 224 ALA A C 1
ATOM 1829 O O . ALA A 1 229 ? -9.407 36.435 -8.564 1.00 14.52 224 ALA A O 1
ATOM 1831 N N . LEU A 1 230 ? -7.460 37.464 -8.086 1.00 11.88 225 LEU A N 1
ATOM 1832 C CA . LEU A 1 230 ? -6.618 36.544 -8.853 1.00 11.58 225 LEU A CA 1
ATOM 1833 C C . LEU A 1 230 ? -6.341 35.316 -7.988 1.00 11.57 225 LEU A C 1
ATOM 1834 O O . LEU A 1 230 ? -5.749 35.442 -6.920 1.00 14.37 225 LEU A O 1
ATOM 1839 N N . MET A 1 231 ? -6.762 34.155 -8.468 1.00 10.44 226 MET A N 1
ATOM 1840 C CA A MET A 1 231 ? -6.644 32.912 -7.718 0.90 10.04 226 MET A CA 1
ATOM 1841 C CA B MET A 1 231 ? -6.651 32.897 -7.740 0.10 10.74 226 MET A CA 1
ATOM 1842 C C . MET A 1 231 ? -5.583 32.062 -8.399 1.00 9.86 226 MET A C 1
ATOM 1843 O O . MET A 1 231 ? -5.740 31.657 -9.561 1.00 10.76 226 MET A O 1
ATOM 1852 N N . ILE A 1 232 ? -4.500 31.798 -7.658 1.00 9.86 227 ILE A N 1
ATOM 1853 C CA . ILE A 1 232 ? -3.325 31.117 -8.193 1.00 9.94 227 ILE A CA 1
ATOM 1854 C C . ILE A 1 232 ? -3.260 29.730 -7.564 1.00 9.73 227 ILE A C 1
ATOM 1855 O O . ILE A 1 232 ? -2.984 29.585 -6.370 1.00 10.81 227 ILE A O 1
ATOM 1860 N N . GLY A 1 233 ? -3.535 28.705 -8.367 1.00 10.04 228 GLY A N 1
ATOM 1861 C CA . GLY A 1 233 ? -3.551 27.341 -7.858 1.00 10.43 228 GLY A CA 1
ATOM 1862 C C . GLY A 1 233 ? -2.199 26.646 -7.963 1.00 9.34 228 GLY A C 1
ATOM 1863 O O . GLY A 1 233 ? -1.324 27.101 -8.691 1.00 10.35 228 GLY A O 1
ATOM 1864 N N . LEU A 1 234 ? -2.041 25.558 -7.237 1.00 10.87 229 LEU A N 1
ATOM 1865 C CA . LEU A 1 234 ? -0.782 24.838 -7.184 1.00 10.96 229 LEU A CA 1
ATOM 1866 C C . LEU A 1 234 ? -0.707 23.786 -8.291 1.00 11.94 229 LEU A C 1
ATOM 1867 O O . LEU A 1 234 ? -1.415 22.778 -8.236 1.00 15.13 229 LEU A O 1
ATOM 1872 N N . TRP A 1 235 ? 0.130 24.030 -9.296 1.00 11.67 230 TRP A N 1
ATOM 1873 C CA . TRP A 1 235 ? 0.403 23.037 -10.346 1.00 12.34 230 TRP A CA 1
ATOM 1874 C C . TRP A 1 235 ? 1.380 22.010 -9.811 1.00 12.48 230 TRP A C 1
ATOM 1875 O O . TRP A 1 235 ? 2.515 22.378 -9.508 1.00 13.22 230 TRP A O 1
ATOM 1886 N N . THR A 1 236 ? 0.936 20.759 -9.69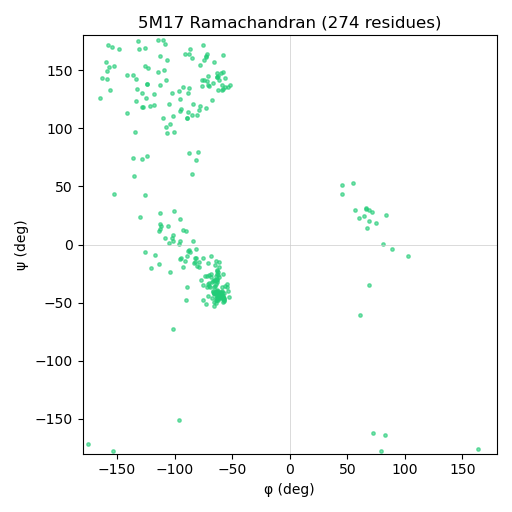4 1.00 13.24 231 THR A N 1
ATOM 1887 C CA . THR A 1 236 ? 1.771 19.680 -9.193 1.00 13.13 231 THR A CA 1
ATOM 1888 C C . THR A 1 236 ? 2.319 18.784 -10.312 1.00 13.72 231 THR A C 1
ATOM 1889 O O . THR A 1 236 ? 3.500 18.851 -10.644 1.00 14.72 231 THR A O 1
ATOM 1893 N N . SER A 1 237 ? 1.451 17.970 -10.886 1.00 14.97 232 SER A N 1
ATOM 1894 C CA . SER A 1 237 ? 1.874 16.820 -11.688 1.00 17.23 232 SER A CA 1
ATOM 1895 C C . SER A 1 237 ? 1.914 17.122 -13.193 1.00 16.94 232 SER A C 1
ATOM 1896 O O . SER A 1 237 ? 2.230 18.233 -13.609 1.00 17.54 232 SER A O 1
ATOM 1899 N N . SER A 1 238 ? 1.696 16.110 -14.032 1.00 18.79 233 SER A N 1
ATOM 1900 C CA . SER A 1 238 ? 1.977 16.245 -15.452 1.00 19.89 233 SER A CA 1
ATOM 1901 C C . SER A 1 238 ? 0.937 17.110 -16.162 1.00 17.72 233 SER A C 1
ATOM 1902 O O . SER A 1 238 ? -0.180 17.257 -15.677 1.00 18.12 233 SER A O 1
ATOM 1905 N N . PRO A 1 239 ? 1.290 17.674 -17.323 1.00 17.85 234 PRO A N 1
ATOM 1906 C CA . PRO A 1 239 ? 0.332 18.489 -18.078 1.00 17.12 234 PRO A CA 1
ATOM 1907 C C . PRO A 1 239 ? -0.990 17.780 -18.395 1.00 17.42 234 PRO A C 1
ATOM 1908 O O . PRO A 1 239 ? -2.047 18.417 -18.422 1.00 17.20 234 PRO A O 1
ATOM 1912 N N . THR A 1 240 ? -0.946 16.470 -18.635 1.00 18.23 235 THR A N 1
ATOM 1913 C CA A THR A 1 240 ? -2.174 15.758 -18.974 0.34 18.90 235 THR A CA 1
ATOM 1914 C CA B THR A 1 240 ? -2.140 15.662 -18.917 0.33 18.32 235 THR A CA 1
ATOM 1915 C CA C THR A 1 240 ? -2.170 15.732 -18.967 0.33 19.47 235 THR A CA 1
ATOM 1916 C C . THR A 1 240 ? -3.228 15.865 -17.870 1.00 18.20 235 THR A C 1
ATOM 1917 O O . THR A 1 240 ? -4.417 15.885 -18.174 1.00 20.16 235 THR A O 1
ATOM 1927 N N . VAL A 1 241 ? -2.784 15.978 -16.628 1.00 18.30 236 VAL A N 1
ATOM 1928 C CA . VAL A 1 241 ? -3.650 16.175 -15.488 1.00 18.63 236 VAL A CA 1
ATOM 1929 C C . VAL A 1 241 ? -3.877 17.672 -15.210 1.00 16.33 236 VAL A C 1
ATOM 1930 O O . VAL A 1 241 ? -5.003 18.122 -14.974 1.00 16.94 236 VAL A O 1
ATOM 1934 N N . GLN A 1 242 ? -2.801 18.437 -15.192 1.00 15.55 237 GLN A N 1
ATOM 1935 C CA . GLN A 1 242 ? -2.879 19.812 -14.696 1.00 14.92 237 GLN A CA 1
ATOM 1936 C C . GLN A 1 242 ? -3.532 20.777 -15.667 1.00 13.95 237 GLN A C 1
ATOM 1937 O O . GLN A 1 242 ? -4.202 21.726 -15.230 1.00 14.66 237 GLN A O 1
ATOM 1943 N N . ARG A 1 243 ? -3.336 20.592 -16.977 1.00 14.72 238 ARG A N 1
ATOM 1944 C CA A ARG A 1 243 ? -3.935 21.517 -17.941 0.40 15.29 238 ARG A CA 1
ATOM 1945 C CA B ARG A 1 243 ? -3.927 21.528 -17.916 0.60 14.79 238 ARG A CA 1
ATOM 1946 C C . ARG A 1 243 ? -5.469 21.540 -17.798 1.00 14.56 238 ARG A C 1
ATOM 1947 O O . ARG A 1 243 ? -6.057 22.603 -17.601 1.00 15.10 238 ARG A O 1
ATOM 1962 N N . PRO A 1 244 ? -6.143 20.367 -17.884 1.00 15.15 239 PRO A N 1
ATOM 1963 C CA . PRO A 1 244 ? -7.604 20.420 -17.748 1.00 16.46 239 PRO A CA 1
ATOM 1964 C C . PRO A 1 244 ? -8.025 20.835 -16.347 1.00 15.78 239 PRO A C 1
ATOM 1965 O O . PRO A 1 244 ? -9.053 21.497 -16.195 1.00 16.41 239 PRO A O 1
ATOM 1969 N N . PHE A 1 245 ? -7.248 20.485 -15.323 1.00 15.22 240 PHE A N 1
ATOM 1970 C CA A PHE A 1 245 ? -7.576 20.892 -13.967 0.25 14.43 240 PHE A CA 1
ATOM 1971 C CA B PHE A 1 245 ? -7.610 20.903 -13.965 0.75 15.46 240 PHE A CA 1
ATOM 1972 C C . PHE A 1 245 ? -7.677 22.428 -13.889 1.00 14.20 240 PHE A C 1
ATOM 1973 O O . PHE A 1 245 ? -8.676 23.004 -13.427 1.00 15.38 240 PHE A O 1
ATOM 1988 N N . ILE A 1 246 ? -6.617 23.099 -14.330 1.00 13.94 241 ILE A N 1
ATOM 1989 C CA A ILE A 1 246 ? -6.550 24.544 -14.214 0.40 13.95 241 ILE A CA 1
ATOM 1990 C CA B ILE A 1 246 ? -6.543 24.565 -14.231 0.60 13.82 241 ILE A CA 1
ATOM 1991 C C . ILE A 1 246 ? -7.637 25.234 -15.054 1.00 13.69 241 ILE A C 1
ATOM 1992 O O . ILE A 1 246 ? -8.268 26.195 -14.609 1.00 14.27 241 ILE A O 1
ATOM 2001 N N . LEU A 1 247 ? -7.856 24.737 -16.268 1.00 13.53 242 LEU A N 1
ATOM 2002 C CA . LEU A 1 247 ? -8.910 25.295 -17.119 1.00 14.38 242 LEU A CA 1
ATOM 2003 C C . LEU A 1 247 ? -10.287 25.083 -16.515 1.00 14.21 242 LEU A C 1
ATOM 2004 O O . LEU A 1 247 ? -11.096 26.015 -16.472 1.00 15.44 242 LEU A O 1
ATOM 2009 N N . ASN A 1 248 ? -10.588 23.848 -16.118 1.00 14.11 243 ASN A N 1
ATOM 2010 C CA . ASN A 1 248 ? -11.921 23.501 -15.623 1.00 14.88 243 ASN A CA 1
ATOM 2011 C C . ASN A 1 248 ? -12.214 24.122 -14.267 1.00 13.64 243 ASN A C 1
ATOM 2012 O O . ASN A 1 248 ? -13.381 24.327 -13.929 1.00 16.22 243 ASN A O 1
ATOM 2017 N N . ALA A 1 249 ? -11.174 24.397 -13.489 1.00 12.81 244 ALA A N 1
ATOM 2018 C CA . ALA A 1 249 ? -11.326 25.041 -12.188 1.00 12.65 244 ALA A CA 1
ATOM 2019 C C . ALA A 1 249 ? -11.436 26.563 -12.294 1.00 12.01 244 ALA A C 1
ATOM 2020 O O . ALA A 1 249 ? -11.800 27.218 -11.324 1.00 12.64 244 ALA A O 1
ATOM 2022 N N . HIS A 1 250 ? -11.067 27.127 -13.446 1.00 12.05 245 HIS A N 1
ATOM 2023 C CA . HIS A 1 250 ? -11.117 28.576 -13.663 1.00 12.19 245 HIS A CA 1
ATOM 2024 C C . HIS A 1 250 ? -10.144 29.362 -12.789 1.00 11.59 245 HIS A C 1
ATOM 2025 O O . HIS A 1 250 ? -10.409 30.517 -12.442 1.00 12.01 245 HIS A O 1
ATOM 2032 N N . PHE A 1 251 ? -9.016 28.756 -12.445 1.00 11.45 246 PHE A N 1
ATOM 2033 C CA A PHE A 1 251 ? -7.952 29.553 -11.803 0.50 11.10 246 PHE A CA 1
ATOM 2034 C CA B PHE A 1 251 ? -7.938 29.500 -11.822 0.50 11.05 246 PHE A CA 1
ATOM 2035 C C . PHE A 1 251 ? -7.431 30.611 -12.753 1.00 11.34 246 PHE A C 1
ATOM 2036 O O . PHE A 1 251 ? -7.417 30.426 -13.964 1.00 13.29 246 PHE A O 1
ATOM 2051 N N . ASP A 1 252 ? -6.969 31.715 -12.174 1.00 11.25 247 ASP A N 1
ATOM 2052 C CA . ASP A 1 252 ? -6.346 32.774 -12.954 1.00 11.52 247 ASP A CA 1
ATOM 2053 C C . ASP A 1 252 ? -4.902 32.476 -13.289 1.00 11.12 247 ASP A C 1
ATOM 2054 O O . ASP A 1 252 ? -4.326 33.100 -14.180 1.00 12.68 247 ASP A O 1
ATOM 2059 N N . GLY A 1 253 ? -4.293 31.558 -12.554 1.00 11.17 248 GLY A N 1
ATOM 2060 C CA . GLY A 1 253 ? -2.890 31.251 -12.763 1.00 11.17 248 GLY A CA 1
ATOM 2061 C C . GLY A 1 253 ? -2.478 30.106 -11.877 1.00 10.23 248 GLY A C 1
ATOM 2062 O O . GLY A 1 253 ? -3.316 29.465 -11.244 1.00 10.32 248 GLY A O 1
ATOM 2063 N N . PHE A 1 254 ? -1.164 29.843 -11.841 1.00 10.17 249 PHE A N 1
ATOM 2064 C CA . PHE A 1 254 ? -0.651 28.736 -11.104 1.00 9.94 249 PHE A CA 1
ATOM 2065 C C . PHE A 1 254 ? 0.775 29.012 -10.665 1.00 9.54 249 PHE A C 1
ATOM 2066 O O . PHE A 1 254 ? 1.507 29.789 -11.290 1.00 10.51 249 PHE A O 1
ATOM 2074 N N . TYR A 1 255 ? 1.139 28.361 -9.564 1.00 9.24 250 TYR A N 1
ATOM 2075 C CA . TYR A 1 255 ? 2.474 28.391 -8.985 1.00 9.31 250 TYR A CA 1
ATOM 2076 C C . TYR A 1 255 ? 2.895 26.965 -8.683 1.00 9.17 250 TYR A C 1
ATOM 2077 O O . TYR A 1 255 ? 2.086 26.050 -8.803 1.00 10.22 250 TYR A O 1
ATOM 2086 N N . THR A 1 256 ? 4.138 26.777 -8.244 1.00 9.23 251 THR A N 1
ATOM 2087 C CA . THR A 1 256 ? 4.689 25.413 -8.107 1.00 9.47 251 THR A CA 1
ATOM 2088 C C . THR A 1 256 ? 5.136 25.051 -6.702 1.00 9.14 251 THR A C 1
ATOM 2089 O O . THR A 1 256 ? 5.260 23.863 -6.391 1.00 9.85 251 THR A O 1
ATOM 2093 N N . TYR A 1 257 ? 5.382 26.069 -5.869 1.00 8.99 252 TYR A N 1
ATOM 2094 C CA . TYR A 1 257 ? 5.805 26.028 -4.460 1.00 8.90 252 TYR A CA 1
ATOM 2095 C C . TYR A 1 257 ? 7.145 25.350 -4.172 1.00 9.06 252 TYR A C 1
ATOM 2096 O O . TYR A 1 257 ? 8.030 25.959 -3.576 1.00 9.26 252 TYR A O 1
ATOM 2105 N N . PHE A 1 258 ? 7.301 24.060 -4.501 1.00 9.41 253 PHE A N 1
ATOM 2106 C CA . PHE A 1 258 ? 8.366 23.288 -3.893 1.00 9.49 253 PHE A CA 1
ATOM 2107 C C . PHE A 1 258 ? 9.728 23.847 -4.256 1.00 9.38 253 PHE A C 1
ATOM 2108 O O . PHE A 1 258 ? 10.054 24.037 -5.431 1.00 10.20 253 PHE A O 1
ATOM 2116 N N . ALA A 1 259 ? 10.581 23.990 -3.225 1.00 9.65 254 ALA A N 1
ATOM 2117 C CA . ALA A 1 259 ? 11.927 24.502 -3.439 1.00 9.90 254 ALA A CA 1
ATOM 2118 C C . ALA A 1 259 ? 12.868 23.436 -3.984 1.00 10.35 254 ALA A C 1
ATOM 2119 O O . ALA A 1 259 ? 13.913 23.801 -4.510 1.00 11.82 254 ALA A O 1
ATOM 2121 N N . ALA A 1 260 ? 12.511 22.153 -3.833 1.00 10.20 255 ALA A N 1
ATOM 2122 C CA . ALA A 1 260 ? 13.366 21.057 -4.247 1.00 10.23 255 ALA A CA 1
ATOM 2123 C C . ALA A 1 260 ? 13.114 20.699 -5.706 1.00 10.45 255 ALA A C 1
ATOM 2124 O O . ALA A 1 260 ? 12.040 20.194 -6.069 1.00 11.74 255 ALA A O 1
ATOM 2126 N N . THR A 1 261 ? 14.114 20.922 -6.548 1.00 11.10 256 THR A N 1
ATOM 2127 C CA . THR A 1 261 ? 13.964 20.632 -7.964 1.00 11.67 256 THR A CA 1
ATOM 2128 C C . THR A 1 261 ? 13.623 19.157 -8.158 1.00 11.78 256 THR A C 1
ATOM 2129 O O . THR A 1 261 ? 14.224 18.263 -7.542 1.00 12.78 256 THR A O 1
ATOM 2133 N N . GLY A 1 262 ? 12.686 18.907 -9.049 1.00 12.70 257 GLY A N 1
ATOM 2134 C CA . GLY A 1 262 ? 12.320 17.540 -9.394 1.00 14.28 257 GLY A CA 1
ATOM 2135 C C . GLY A 1 262 ? 11.371 16.864 -8.437 1.00 14.54 257 GLY A C 1
ATOM 2136 O O . GLY A 1 262 ? 10.984 15.726 -8.697 1.00 16.69 257 GLY A O 1
ATOM 2137 N N . PHE A 1 263 ? 10.934 17.538 -7.373 1.00 13.27 258 PHE A N 1
ATOM 2138 C CA . PHE A 1 263 ? 10.014 16.911 -6.442 1.00 13.50 258 PHE A CA 1
ATOM 2139 C C . PHE A 1 263 ? 8.683 16.585 -7.138 1.00 13.17 258 PHE A C 1
ATOM 2140 O O . PHE A 1 263 ? 8.087 15.539 -6.877 1.00 15.34 258 PHE A O 1
ATOM 2148 N N . THR A 1 264 ? 8.214 17.507 -7.978 1.00 12.44 259 THR A N 1
ATOM 2149 C CA . THR A 1 264 ? 7.052 17.308 -8.823 1.00 12.67 259 THR A CA 1
ATOM 2150 C C . THR A 1 264 ? 7.439 17.728 -10.251 1.00 12.59 259 THR A C 1
ATOM 2151 O O . THR A 1 264 ? 8.459 18.392 -10.467 1.00 12.78 259 THR A O 1
ATOM 2155 N N . TYR A 1 265 ? 6.573 17.395 -11.218 1.00 13.33 260 TYR A N 1
ATOM 2156 C CA . TYR A 1 265 ? 6.712 17.923 -12.569 1.00 13.84 260 TYR A CA 1
ATOM 2157 C C . TYR A 1 265 ? 6.801 19.468 -12.521 1.00 12.75 260 TYR A C 1
ATOM 2158 O O . TYR A 1 265 ? 7.652 20.083 -13.169 1.00 13.12 260 TYR A O 1
ATOM 2167 N N . GLY A 1 266 ? 5.922 20.096 -11.739 1.00 12.47 261 GLY A N 1
ATOM 2168 C CA . GLY A 1 266 ? 5.879 21.542 -11.685 1.00 12.37 261 GLY A CA 1
ATOM 2169 C C . GLY A 1 266 ? 7.125 22.177 -11.105 1.00 11.24 261 GLY A C 1
ATOM 2170 O O . GLY A 1 266 ? 7.467 23.291 -11.482 1.00 12.06 261 GLY A O 1
ATOM 2171 N N . SER A 1 267 ? 7.800 21.476 -10.189 1.00 11.49 262 SER A N 1
ATOM 2172 C CA . SER A 1 267 ? 9.021 21.988 -9.584 1.00 11.49 262 SER A CA 1
ATOM 2173 C C . SER A 1 267 ? 10.272 21.475 -10.286 1.00 11.85 262 SER A C 1
ATOM 2174 O O . SER A 1 267 ? 11.345 21.485 -9.707 1.00 13.62 262 SER A O 1
ATOM 2177 N N . THR A 1 268 ? 10.132 21.051 -11.539 1.00 12.35 263 THR A N 1
ATOM 2178 C CA . THR A 1 268 ? 11.261 20.668 -12.390 1.00 13.08 263 THR A CA 1
ATOM 2179 C C . THR A 1 268 ? 11.495 21.807 -13.378 1.00 13.13 263 THR A C 1
ATOM 2180 O O . THR A 1 268 ? 10.715 21.960 -14.322 1.00 13.53 263 THR A O 1
ATOM 2184 N N . PRO A 1 269 ? 12.535 22.638 -13.167 1.00 13.40 264 P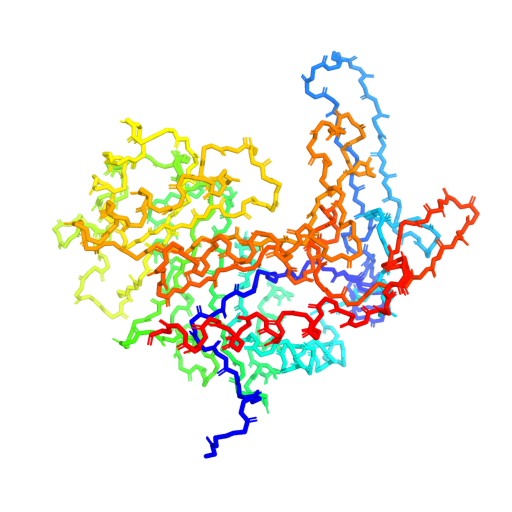RO A N 1
ATOM 2185 C CA . PRO A 1 269 ? 12.612 23.883 -13.938 1.00 13.63 264 PRO A CA 1
ATOM 2186 C C . PRO A 1 269 ? 12.764 23.744 -15.440 1.00 13.85 264 PRO A C 1
ATOM 2187 O O . PRO A 1 269 ? 12.392 24.669 -16.158 1.00 14.55 264 PRO A O 1
ATOM 2191 N N . THR A 1 270 ? 13.250 22.606 -15.927 1.00 14.36 265 THR A N 1
ATOM 2192 C CA . THR A 1 270 ? 13.272 22.384 -17.381 1.00 15.61 265 THR A CA 1
ATOM 2193 C C . THR A 1 270 ? 11.866 22.332 -18.011 1.00 15.33 265 THR A C 1
ATOM 2194 O O . THR A 1 270 ? 11.766 22.444 -19.221 1.00 17.72 265 THR A O 1
ATOM 2198 N N . ASN A 1 271 ? 10.824 22.190 -17.193 1.00 14.47 266 ASN A N 1
ATOM 2199 C CA . ASN A 1 271 ? 9.463 22.258 -17.714 1.00 13.76 266 ASN A CA 1
ATOM 2200 C C . ASN A 1 271 ? 8.895 23.668 -17.786 1.00 13.53 266 ASN A C 1
ATOM 2201 O O . ASN A 1 271 ? 7.815 23.853 -18.322 1.00 14.11 266 ASN A O 1
ATOM 2206 N N . TRP A 1 272 ? 9.614 24.655 -17.252 1.00 13.15 267 TRP A N 1
ATOM 2207 C CA . TRP A 1 272 ? 9.025 25.980 -17.101 1.00 12.89 267 TRP A CA 1
ATOM 2208 C C . TRP A 1 272 ? 8.800 26.721 -18.424 1.00 13.70 267 TRP A C 1
ATOM 2209 O O . TRP A 1 272 ? 7.801 27.437 -18.551 1.00 14.03 267 TRP A O 1
ATOM 2220 N N . VAL A 1 273 ? 9.680 26.566 -19.406 1.00 14.32 268 VAL A N 1
ATOM 2221 C CA . VAL A 1 273 ? 9.422 27.197 -20.701 1.00 15.05 268 VAL A CA 1
ATOM 2222 C C . VAL A 1 273 ? 8.078 26.720 -21.270 1.00 15.50 268 VAL A C 1
ATOM 2223 O O . VAL A 1 273 ? 7.277 27.521 -21.761 1.00 16.61 268 VAL A O 1
ATOM 2227 N N . SER A 1 274 ? 7.848 25.412 -21.246 1.00 15.65 269 SER A N 1
ATOM 2228 C CA A SER A 1 274 ? 6.614 24.803 -21.769 0.40 17.04 269 SER A CA 1
ATOM 2229 C CA B SER A 1 274 ? 6.608 24.891 -21.815 0.60 15.52 269 SER A CA 1
ATOM 2230 C C . SER A 1 274 ? 5.383 25.219 -20.968 1.00 15.54 269 SER A C 1
ATOM 2231 O O . SER A 1 274 ? 4.302 25.449 -21.524 1.00 16.40 269 SER A O 1
ATOM 2236 N N . MET A 1 275 ? 5.541 25.265 -19.651 1.00 14.39 270 MET A N 1
ATOM 2237 C CA . MET A 1 275 ? 4.448 25.678 -18.791 1.00 13.79 270 MET A CA 1
ATOM 2238 C C . MET A 1 275 ? 4.069 27.134 -19.052 1.00 14.02 270 MET A C 1
ATOM 2239 O O . MET A 1 275 ? 2.883 27.483 -19.085 1.00 14.40 270 MET A O 1
ATOM 2244 N N . GLN A 1 276 ? 5.071 27.984 -19.248 1.00 13.82 271 GLN A N 1
ATOM 2245 C CA . GLN A 1 276 ? 4.809 29.380 -19.569 1.00 14.16 271 GLN A CA 1
ATOM 2246 C C . GLN A 1 276 ? 4.120 29.534 -20.929 1.00 14.54 271 GLN A C 1
ATOM 2247 O O . GLN A 1 276 ? 3.212 30.350 -21.093 1.00 15.75 271 GLN A O 1
ATOM 2253 N N . LYS A 1 277 ? 4.559 28.765 -21.923 1.00 15.73 272 LYS A N 1
ATOM 2254 C CA . LYS A 1 277 ? 3.914 28.804 -23.243 1.00 16.47 272 LYS A CA 1
ATOM 2255 C C . LYS A 1 277 ? 2.436 28.457 -23.136 1.00 16.53 272 LYS A C 1
ATOM 2256 O O . LYS A 1 277 ? 1.589 29.133 -23.715 1.00 17.93 272 LYS A O 1
ATOM 2259 N N . TRP A 1 278 ? 2.123 27.404 -22.387 1.00 15.61 273 TRP A N 1
ATOM 2260 C CA . TRP A 1 278 ? 0.729 27.013 -22.176 1.00 15.60 273 TRP A CA 1
ATOM 2261 C C . TRP A 1 278 ? -0.043 28.111 -21.439 1.00 15.07 273 TRP A C 1
ATOM 2262 O O . TRP A 1 278 ? -1.166 28.443 -21.807 1.00 15.63 273 TRP A O 1
ATOM 2273 N N . ALA A 1 279 ? 0.571 28.673 -20.403 1.00 14.43 274 ALA A N 1
ATOM 2274 C CA . ALA A 1 279 ? -0.079 29.739 -19.657 1.00 14.37 274 ALA A CA 1
ATOM 2275 C C . ALA A 1 279 ? -0.451 30.904 -20.568 1.00 15.71 274 ALA A C 1
ATOM 2276 O O . ALA A 1 279 ? -1.581 31.383 -20.546 1.00 16.76 274 ALA A O 1
ATOM 2278 N N . LYS A 1 280 ? 0.500 31.338 -21.382 1.00 16.70 275 LYS A N 1
ATOM 2279 C CA A LYS A 1 280 ? 0.267 32.460 -22.267 0.50 18.09 275 LYS A CA 1
ATOM 2280 C CA B LYS A 1 280 ? 0.280 32.440 -22.303 0.50 18.51 275 LYS A CA 1
ATOM 2281 C C . LYS A 1 280 ? -0.851 32.144 -23.270 1.00 18.48 275 LYS A C 1
ATOM 2282 O O . LYS A 1 280 ? -1.716 32.991 -23.528 1.00 21.28 275 LYS A O 1
ATOM 2287 N N . GLU A 1 281 ? -0.839 30.937 -23.829 1.00 18.79 276 GLU A N 1
ATOM 2288 C CA . GLU A 1 281 ? -1.863 30.508 -24.788 1.00 19.96 276 GLU A CA 1
ATOM 2289 C C . GLU A 1 281 ? -3.259 30.492 -24.174 1.00 20.25 276 GLU A C 1
ATOM 2290 O O . GLU A 1 281 ? -4.239 30.638 -24.893 1.00 24.30 276 GLU A O 1
ATOM 2296 N N . ASN A 1 282 ? -3.345 30.281 -22.863 1.00 18.07 277 ASN A N 1
ATOM 2297 C CA . ASN A 1 282 ? -4.623 30.092 -22.178 1.00 17.52 277 ASN A CA 1
ATOM 2298 C C . ASN A 1 282 ? -4.990 31.211 -21.224 1.00 17.55 277 ASN A C 1
ATOM 2299 O O . ASN A 1 282 ? -5.935 31.064 -20.454 1.00 19.76 277 ASN A O 1
ATOM 2304 N N . GLY A 1 283 ? -4.281 32.343 -21.308 1.00 17.62 278 GLY A N 1
ATOM 2305 C CA . GLY A 1 283 ? -4.609 33.514 -20.511 1.00 18.47 278 GLY A CA 1
ATOM 2306 C C . GLY A 1 283 ? -4.408 33.331 -19.020 1.00 16.79 278 GLY A C 1
ATOM 2307 O O . GLY A 1 283 ? -5.148 33.926 -18.230 1.00 19.91 278 GLY A O 1
ATOM 2308 N N . LYS A 1 284 ? -3.436 32.509 -18.627 1.00 14.97 279 LYS A N 1
ATOM 2309 C CA . LYS A 1 284 ? -3.152 32.219 -17.235 1.00 13.95 279 LYS A CA 1
ATOM 2310 C C . LYS A 1 284 ? -1.840 32.854 -16.822 1.00 13.56 279 LYS A C 1
ATOM 2311 O O . LYS A 1 284 ? -0.911 33.009 -17.619 1.00 16.22 279 LYS A O 1
ATOM 2317 N N . ILE A 1 285 ? -1.746 33.200 -15.543 1.00 12.91 280 ILE A N 1
ATOM 2318 C CA . ILE A 1 285 ? -0.536 33.773 -14.959 1.00 13.10 280 ILE A CA 1
ATOM 2319 C C . ILE A 1 285 ? 0.316 32.674 -14.297 1.00 12.83 280 ILE A C 1
ATOM 2320 O O . ILE A 1 285 ? -0.092 32.116 -13.295 1.00 15.18 280 ILE A O 1
ATOM 2325 N N . PHE A 1 286 ? 1.505 32.414 -14.820 1.00 12.13 281 PHE A N 1
ATOM 2326 C CA . PHE A 1 286 ? 2.417 31.432 -14.233 1.00 11.35 281 PHE A CA 1
ATOM 2327 C C . PHE A 1 286 ? 3.396 32.144 -13.322 1.00 10.80 281 PHE A C 1
ATOM 2328 O O . PHE A 1 286 ? 4.115 33.052 -13.758 1.00 11.98 281 PHE A O 1
ATOM 2336 N N . ILE A 1 287 ? 3.457 31.695 -12.066 1.00 10.33 282 ILE A N 1
ATOM 2337 C CA . ILE A 1 287 ? 4.314 32.274 -11.035 1.00 10.34 282 ILE A CA 1
ATOM 2338 C C . ILE A 1 287 ? 5.206 31.143 -10.495 1.00 10.36 282 ILE A C 1
ATOM 2339 O O . ILE A 1 287 ? 4.954 30.595 -9.407 1.00 11.82 282 ILE A O 1
ATOM 2344 N N . PRO A 1 288 ? 6.244 30.738 -11.242 1.00 10.14 283 PRO A N 1
ATOM 2345 C CA . PRO A 1 288 ? 7.095 29.650 -10.759 1.00 9.99 283 PRO A CA 1
ATOM 2346 C C . PRO A 1 288 ? 7.711 29.982 -9.416 1.00 9.78 283 PRO A C 1
ATOM 2347 O O . PRO A 1 288 ? 8.033 31.149 -9.135 1.00 11.11 283 PRO A O 1
ATOM 2351 N N . SER A 1 289 ? 7.921 28.948 -8.602 1.00 9.35 284 SER A N 1
ATOM 2352 C CA . SER A 1 289 ? 8.542 29.123 -7.299 1.00 9.30 284 SER A CA 1
ATOM 2353 C C . SER A 1 289 ? 10.001 28.683 -7.340 1.00 9.40 284 SER A C 1
ATOM 2354 O O . SER A 1 289 ? 10.339 27.581 -7.803 1.00 10.22 284 SER A O 1
ATOM 2357 N N . VAL A 1 290 ? 10.875 29.552 -6.833 1.00 9.40 285 VAL A N 1
ATOM 2358 C CA A VAL A 1 290 ? 12.314 29.286 -6.773 0.50 9.40 285 VAL A CA 1
ATOM 2359 C CA B VAL A 1 290 ? 12.328 29.373 -6.791 0.50 9.95 285 VAL A CA 1
ATOM 2360 C C . VAL A 1 290 ? 12.739 29.294 -5.325 1.00 9.02 285 VAL A C 1
ATOM 2361 O O . VAL A 1 290 ? 12.191 30.018 -4.506 1.00 10.20 285 VAL A O 1
ATOM 2368 N N . GLY A 1 291 ? 13.736 28.490 -5.000 1.00 9.95 286 GLY A N 1
ATOM 2369 C CA . GLY A 1 291 ? 14.266 28.480 -3.659 1.00 10.42 286 GLY A CA 1
ATOM 2370 C C . GLY A 1 291 ? 15.741 28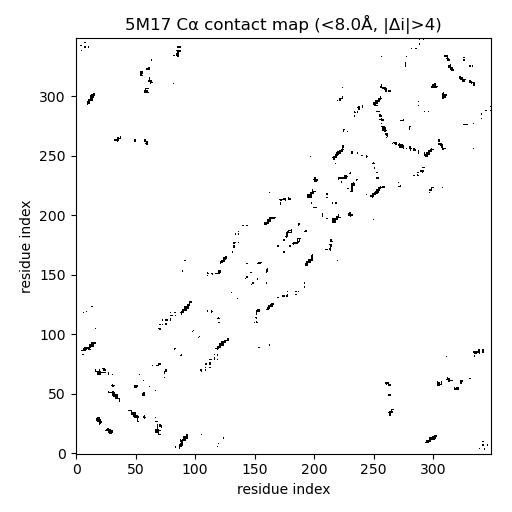.171 -3.626 1.00 9.43 286 GLY A C 1
ATOM 2371 O O . GLY A 1 291 ? 16.317 27.730 -4.617 1.00 9.84 286 GLY A O 1
ATOM 2372 N N . PRO A 1 292 ? 16.361 28.389 -2.454 1.00 9.43 287 PRO A N 1
ATOM 2373 C CA . PRO A 1 292 ? 17.825 28.297 -2.362 1.00 9.90 287 PRO A CA 1
ATOM 2374 C C . PRO A 1 292 ? 18.361 26.919 -2.033 1.00 9.96 287 PRO A C 1
ATOM 2375 O O . PRO A 1 292 ? 19.596 26.720 -2.055 1.00 11.00 287 PRO A O 1
ATOM 2379 N N . GLY A 1 293 ? 17.476 26.003 -1.676 1.00 9.52 288 GLY A N 1
ATOM 2380 C CA . GLY A 1 293 ? 17.850 24.654 -1.258 1.00 9.91 288 GLY A CA 1
ATOM 2381 C C . GLY A 1 293 ? 16.658 24.039 -0.540 1.00 9.21 288 GLY A C 1
ATOM 2382 O O . GLY A 1 293 ? 15.609 24.666 -0.405 1.00 9.72 288 GLY A O 1
ATOM 2383 N N . TYR A 1 294 ? 16.866 22.826 -0.024 1.00 9.24 289 TYR A N 1
ATOM 2384 C CA . TYR A 1 294 ? 15.831 22.137 0.737 1.00 9.08 289 TYR A CA 1
ATOM 2385 C C . TYR A 1 294 ? 16.487 21.144 1.656 1.00 9.31 289 TYR A C 1
ATOM 2386 O O . TYR A 1 294 ? 17.324 20.336 1.213 1.00 9.99 289 TYR A O 1
ATOM 2395 N N . ILE A 1 295 ? 16.078 21.121 2.924 1.00 9.19 290 ILE A N 1
ATOM 2396 C CA . ILE A 1 295 ? 16.443 20.023 3.825 1.00 9.47 290 ILE A CA 1
ATOM 2397 C C . ILE A 1 295 ? 15.519 20.101 5.036 1.00 9.68 290 ILE A C 1
ATOM 2398 O O . ILE A 1 295 ? 15.413 21.138 5.684 1.00 10.20 290 ILE A O 1
ATOM 2403 N N . ASP A 1 296 ? 14.847 18.979 5.331 1.00 9.85 291 ASP A N 1
ATOM 2404 C CA . ASP A 1 296 ? 13.860 18.934 6.396 1.00 10.28 291 ASP A CA 1
ATOM 2405 C C . ASP A 1 296 ? 14.077 17.766 7.331 1.00 10.61 291 ASP A C 1
ATOM 2406 O O . ASP A 1 296 ? 13.147 17.343 8.018 1.00 11.44 291 ASP A O 1
ATOM 2411 N N . THR A 1 297 ? 15.308 17.241 7.404 1.00 11.02 292 THR A N 1
ATOM 2412 C CA . THR A 1 297 ? 15.538 15.991 8.111 1.00 11.36 292 THR A CA 1
ATOM 2413 C C . THR A 1 297 ? 15.528 16.082 9.624 1.00 11.20 292 THR A C 1
ATOM 2414 O O . THR A 1 297 ? 15.437 15.031 10.260 1.00 13.06 292 THR A O 1
ATOM 2418 N N . ARG A 1 298 ? 15.548 17.262 10.238 1.00 11.44 293 ARG A N 1
ATOM 2419 C CA A ARG A 1 298 ? 15.292 17.324 11.683 0.50 11.68 293 ARG A CA 1
ATOM 2420 C CA B ARG A 1 298 ? 15.288 17.321 11.677 0.50 11.98 293 ARG A CA 1
ATOM 2421 C C . ARG A 1 298 ? 13.848 16.907 11.987 1.00 12.06 293 ARG A C 1
ATOM 2422 O O . ARG A 1 298 ? 13.617 16.146 12.927 1.00 14.26 293 ARG A O 1
ATOM 2437 N N . ILE A 1 299 ? 12.890 17.392 11.190 1.00 11.88 294 ILE A N 1
ATOM 2438 C CA . ILE A 1 299 ? 11.492 17.036 11.420 1.00 12.37 294 ILE A CA 1
ATOM 2439 C C . ILE A 1 299 ? 11.017 15.823 10.633 1.00 12.09 294 ILE A C 1
ATOM 2440 O O . ILE A 1 299 ? 10.011 15.224 11.015 1.00 13.68 294 ILE A O 1
ATOM 2445 N N . ARG A 1 300 ? 11.720 15.452 9.561 1.00 11.74 295 ARG A N 1
ATOM 2446 C CA . ARG A 1 300 ? 11.354 14.308 8.705 1.00 12.08 295 ARG A CA 1
ATOM 2447 C C . ARG A 1 300 ? 12.627 13.530 8.404 1.00 11.92 295 ARG A C 1
ATOM 2448 O O . ARG A 1 300 ? 13.194 13.623 7.308 1.00 12.28 295 ARG A O 1
ATOM 2456 N N . PRO A 1 301 ? 13.158 12.774 9.395 1.00 12.88 296 PRO A N 1
ATOM 2457 C CA A PRO A 1 301 ? 14.495 12.156 9.243 0.50 13.11 296 PRO A CA 1
ATOM 2458 C CA B PRO A 1 301 ? 14.512 12.203 9.208 0.50 13.25 296 PRO A CA 1
ATOM 2459 C C . PRO A 1 301 ? 14.628 11.194 8.079 1.00 13.06 296 PRO A C 1
ATOM 2460 O O . PRO A 1 301 ? 15.736 10.940 7.601 1.00 15.14 296 PRO A O 1
ATOM 2467 N N . TRP A 1 302 ? 13.497 10.621 7.673 1.00 13.49 297 TRP A N 1
ATOM 2468 C CA . TRP A 1 302 ? 13.347 9.666 6.572 1.00 13.91 297 TRP A CA 1
ATOM 2469 C C . TRP A 1 302 ? 13.280 10.329 5.198 1.00 13.08 297 TRP A C 1
ATOM 2470 O O . TRP A 1 302 ? 13.241 9.601 4.193 1.00 14.27 297 TRP A O 1
ATOM 2481 N N . ASN A 1 303 ? 13.287 11.663 5.129 1.00 12.34 298 ASN A N 1
ATOM 2482 C CA . ASN A 1 303 ? 13.037 12.372 3.878 1.00 11.78 298 ASN A CA 1
ATOM 2483 C C . ASN A 1 303 ? 14.304 12.877 3.204 1.00 11.50 298 ASN A C 1
ATOM 2484 O O . ASN A 1 303 ? 14.252 13.847 2.426 1.00 11.80 298 ASN A O 1
ATOM 2489 N N . GLY A 1 304 ? 15.420 12.188 3.415 1.00 11.58 299 GLY A N 1
ATOM 2490 C CA . GLY A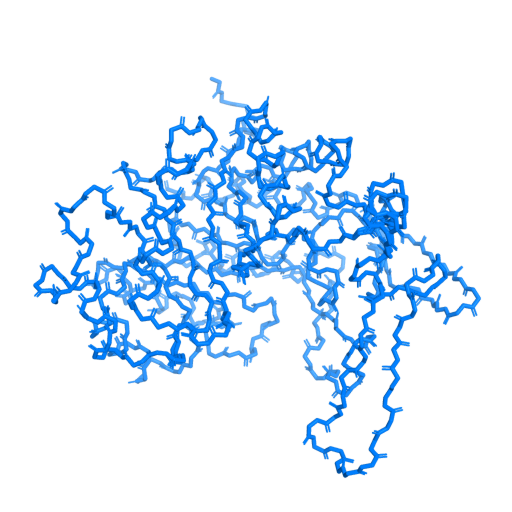 1 304 ? 16.670 12.657 2.874 1.00 11.64 299 GLY A CA 1
ATOM 2491 C C . GLY A 1 304 ? 16.764 12.712 1.366 1.00 10.61 299 GLY A C 1
ATOM 2492 O O . GLY A 1 304 ? 17.565 13.491 0.833 1.00 11.31 299 GLY A O 1
ATOM 2493 N N . SER A 1 305 ? 15.954 11.950 0.635 1.00 11.25 300 SER A N 1
ATOM 2494 C CA A SER A 1 305 ? 16.020 11.997 -0.824 0.50 12.38 300 SER A CA 1
ATOM 2495 C CA B SER A 1 305 ? 16.054 12.013 -0.824 0.50 11.90 300 SER A CA 1
ATOM 2496 C C . SER A 1 305 ? 15.612 13.353 -1.406 1.00 11.07 300 SER A C 1
ATOM 2497 O O . SER A 1 305 ? 15.930 13.645 -2.560 1.00 12.18 300 SER A O 1
ATOM 2502 N N . VAL A 1 306 ? 14.901 14.167 -0.628 1.00 11.02 301 VAL A N 1
ATOM 2503 C CA . VAL A 1 306 ? 14.457 15.488 -1.085 1.00 11.20 301 VAL A CA 1
ATOM 2504 C C . VAL A 1 306 ? 15.509 16.577 -0.794 1.00 10.59 301 VAL A C 1
ATOM 2505 O O . VAL A 1 306 ? 15.323 17.730 -1.199 1.00 11.36 301 VAL A O 1
ATOM 2509 N N . ILE A 1 307 ? 16.595 16.237 -0.090 1.00 10.25 302 ILE A N 1
ATOM 2510 C CA . ILE A 1 307 ? 17.621 17.237 0.170 1.00 9.97 302 ILE A CA 1
ATOM 2511 C C . ILE A 1 307 ? 18.160 17.802 -1.136 1.00 9.88 302 ILE A C 1
ATOM 2512 O O . ILE A 1 307 ? 18.493 17.045 -2.068 1.00 10.20 302 ILE A O 1
ATOM 2517 N N . ARG A 1 308 ? 18.270 19.123 -1.191 1.00 9.93 303 ARG A N 1
ATOM 2518 C CA . ARG A 1 308 ? 18.940 19.820 -2.275 1.00 10.01 303 ARG A CA 1
ATOM 2519 C C . ARG A 1 308 ? 19.952 20.749 -1.639 1.00 9.93 303 ARG A C 1
ATOM 2520 O O . ARG A 1 308 ? 19.596 21.633 -0.858 1.00 10.45 303 ARG A O 1
ATOM 2528 N N . THR A 1 309 ? 21.231 20.513 -1.964 1.00 10.37 304 THR A N 1
ATOM 2529 C CA . THR A 1 309 ? 22.333 21.261 -1.359 1.00 10.87 304 THR A CA 1
ATOM 2530 C C . THR A 1 309 ? 22.462 22.672 -1.938 1.00 10.85 304 THR A C 1
ATOM 2531 O O . THR A 1 309 ? 22.291 22.900 -3.126 1.00 11.79 304 THR A O 1
ATOM 2535 N N . ARG A 1 310 ? 22.780 23.623 -1.060 1.00 11.02 305 ARG A N 1
ATOM 2536 C CA . ARG A 1 310 ? 22.836 25.048 -1.482 1.00 11.28 305 ARG A CA 1
ATOM 2537 C C . ARG A 1 310 ? 24.048 25.428 -2.344 1.00 11.98 305 ARG A C 1
ATOM 2538 O O . ARG A 1 310 ? 23.987 26.408 -3.085 1.00 12.52 305 ARG A O 1
ATOM 2546 N N . THR A 1 311 ? 25.147 24.702 -2.175 1.00 12.32 306 THR A N 1
ATOM 2547 C CA . THR A 1 311 ? 26.408 24.934 -2.937 1.00 13.49 306 THR A CA 1
ATOM 2548 C C . THR A 1 311 ? 26.782 26.417 -3.014 1.00 13.08 306 THR A C 1
ATOM 2549 O O . THR A 1 311 ? 27.083 26.946 -4.092 1.00 13.82 306 THR A O 1
ATOM 2553 N N . ASP A 1 312 ? 26.805 27.085 -1.863 1.00 13.22 307 ASP A N 1
ATOM 2554 C CA . ASP A 1 312 ? 27.270 28.492 -1.779 1.00 13.69 307 ASP A CA 1
ATOM 2555 C C . ASP A 1 312 ? 26.494 29.429 -2.694 1.00 12.90 307 ASP A C 1
ATOM 2556 O O . ASP A 1 312 ? 27.006 30.462 -3.136 1.00 15.17 307 ASP A O 1
ATOM 2561 N N . GLY A 1 313 ? 25.246 29.091 -2.941 1.00 12.11 308 GLY A N 1
ATOM 2562 C CA . GLY A 1 313 ? 24.349 29.908 -3.752 1.00 12.24 308 GLY A CA 1
ATOM 2563 C C . GLY A 1 313 ? 24.130 29.410 -5.165 1.00 11.26 308 GLY A C 1
ATOM 2564 O O . GLY A 1 313 ? 23.266 29.939 -5.850 1.00 12.30 308 GLY A O 1
ATOM 2565 N N . GLN A 1 314 ? 24.901 28.417 -5.607 1.00 11.39 309 GLN A N 1
ATOM 2566 C CA . GLN A 1 314 ? 24.797 27.998 -6.990 1.00 11.66 309 GLN A CA 1
ATOM 2567 C C . GLN A 1 314 ? 23.454 27.342 -7.297 1.00 11.25 309 GLN A C 1
ATOM 2568 O O . GLN A 1 314 ? 22.950 27.496 -8.412 1.00 12.19 309 GLN A O 1
ATOM 2574 N N . TYR A 1 315 ? 22.862 26.641 -6.332 1.00 10.96 310 TYR A N 1
ATOM 2575 C CA . TYR A 1 315 ? 21.539 26.056 -6.538 1.00 11.07 310 TYR A CA 1
ATOM 2576 C C . TYR A 1 315 ? 20.502 27.155 -6.756 1.00 10.72 310 TYR A C 1
ATOM 2577 O O . TYR A 1 315 ? 19.681 27.086 -7.690 1.00 11.32 310 TYR A O 1
ATOM 2586 N N . TYR A 1 316 ? 20.516 28.174 -5.890 1.00 10.51 311 TYR A N 1
ATOM 2587 C CA . TYR A 1 316 ? 19.564 29.280 -5.989 1.00 10.21 311 TYR A CA 1
ATOM 2588 C C . TYR A 1 316 ? 19.720 29.973 -7.330 1.00 10.65 311 TYR A C 1
ATOM 2589 O O . TYR A 1 316 ? 18.733 30.268 -8.034 1.00 11.16 311 TYR A O 1
ATOM 2598 N N . ASP A 1 317 ? 20.965 30.250 -7.712 1.00 11.34 312 ASP A N 1
ATOM 2599 C CA . ASP A 1 317 ? 21.243 30.915 -8.983 1.00 11.75 312 ASP A CA 1
ATOM 2600 C C . ASP A 1 317 ? 20.664 30.131 -10.144 1.00 11.98 312 ASP A C 1
ATOM 2601 O O . ASP A 1 317 ? 20.059 30.701 -11.051 1.00 12.64 312 ASP A O 1
ATOM 2606 N N . ALA A 1 318 ? 20.883 28.817 -10.155 1.00 11.98 313 ALA A N 1
ATOM 2607 C CA . ALA A 1 318 ? 20.395 28.019 -11.279 1.00 12.79 313 ALA A CA 1
ATOM 2608 C C . ALA A 1 318 ? 18.871 28.065 -11.379 1.00 12.23 313 ALA A C 1
ATOM 2609 O O . ALA A 1 318 ? 18.315 28.131 -12.481 1.00 13.53 313 ALA A O 1
ATOM 2611 N N . MET A 1 319 ? 18.190 27.979 -10.239 1.00 11.61 314 MET A N 1
ATOM 2612 C CA . MET A 1 319 ? 16.727 27.931 -10.245 1.00 11.60 314 MET A CA 1
ATOM 2613 C C . MET A 1 319 ? 16.144 29.296 -10.646 1.00 11.19 314 MET A C 1
ATOM 2614 O O . MET A 1 319 ? 15.210 29.366 -11.454 1.00 11.65 314 MET A O 1
ATOM 2619 N N . TYR A 1 320 ? 16.700 30.372 -10.090 1.00 11.39 315 TYR A N 1
ATOM 2620 C CA . TYR A 1 320 ? 16.209 31.699 -10.402 1.00 11.83 315 TYR A CA 1
ATOM 2621 C C . TYR A 1 320 ? 16.446 31.997 -11.878 1.00 12.35 315 TYR A C 1
ATOM 2622 O O . TYR A 1 320 ? 15.576 32.560 -12.562 1.00 12.71 315 TYR A O 1
ATOM 2631 N N . ARG A 1 321 ? 17.607 31.609 -12.411 1.00 12.80 316 ARG A N 1
ATOM 2632 C CA . ARG A 1 321 ? 17.878 31.829 -13.827 1.00 13.55 316 ARG A CA 1
ATOM 2633 C C . ARG A 1 321 ? 16.840 31.132 -14.696 1.00 13.57 316 ARG A C 1
ATOM 2634 O O . ARG A 1 321 ? 16.411 31.689 -15.704 1.00 14.47 316 ARG A O 1
ATOM 2642 N N . LYS A 1 322 ? 16.467 29.895 -14.357 1.00 13.09 317 LYS A N 1
ATOM 2643 C CA A LYS A 1 322 ? 15.479 29.164 -15.149 0.50 13.52 317 LYS A CA 1
ATOM 2644 C CA B LYS A 1 322 ? 15.487 29.176 -15.161 0.50 13.49 317 LYS A CA 1
ATOM 2645 C C . LYS A 1 322 ? 14.131 29.878 -15.148 1.00 12.78 317 LYS A C 1
ATOM 2646 O O . LYS A 1 322 ? 13.433 29.911 -16.174 1.00 13.95 317 LYS A O 1
ATOM 2657 N N . ALA A 1 323 ? 13.735 30.424 -13.993 1.00 12.40 318 ALA A N 1
ATOM 2658 C CA . ALA A 1 323 ? 12.462 31.153 -13.953 1.00 13.03 318 ALA A CA 1
ATOM 2659 C C . ALA A 1 323 ? 12.500 32.353 -14.883 1.00 13.17 318 ALA A C 1
ATOM 2660 O O . ALA A 1 323 ? 11.570 32.591 -15.661 1.00 14.48 318 ALA A O 1
ATOM 2662 N N . ILE A 1 324 ? 13.573 33.136 -14.803 1.00 13.14 319 ILE A N 1
ATOM 2663 C CA . ILE A 1 324 ? 13.681 34.329 -15.625 1.00 14.33 319 ILE A CA 1
ATOM 2664 C C . ILE A 1 324 ? 13.714 33.961 -17.106 1.00 14.74 319 ILE A C 1
ATOM 2665 O O . ILE A 1 324 ? 13.043 34.578 -17.932 1.00 16.90 319 ILE A O 1
ATOM 2670 N N . GLU A 1 325 ? 14.501 32.950 -17.456 1.00 14.17 320 GLU A N 1
ATOM 2671 C CA . GLU A 1 325 ? 14.611 32.486 -18.851 1.00 15.45 320 GLU A CA 1
ATOM 2672 C C . GLU A 1 325 ? 13.311 31.972 -19.414 1.00 15.58 320 GLU A C 1
ATOM 2673 O O . GLU A 1 325 ? 13.121 31.999 -20.627 1.00 18.30 320 GLU A O 1
ATOM 2679 N N . ALA A 1 326 ? 12.406 31.489 -18.565 1.00 14.52 321 ALA A N 1
ATOM 2680 C CA . ALA A 1 326 ? 11.117 31.010 -19.039 1.00 15.15 321 ALA A CA 1
ATOM 2681 C C . ALA A 1 326 ? 10.237 32.154 -19.509 1.00 15.91 321 ALA A C 1
ATOM 2682 O O . ALA A 1 326 ? 9.232 31.906 -20.175 1.00 18.95 321 ALA A O 1
ATOM 2684 N N . GLY A 1 327 ? 10.573 33.396 -19.148 1.00 16.20 322 GLY A N 1
ATOM 2685 C CA . GLY A 1 327 ? 9.845 34.560 -19.646 1.00 16.52 322 GLY A CA 1
ATOM 2686 C C . GLY A 1 327 ? 8.586 34.876 -18.879 1.00 15.72 322 GLY A C 1
ATOM 2687 O O . GLY A 1 327 ? 7.701 35.514 -19.390 1.00 19.30 322 GLY A O 1
ATOM 2688 N N . VAL A 1 328 ? 8.526 34.465 -17.618 1.00 15.29 323 VAL A N 1
ATOM 2689 C CA . VAL A 1 328 ? 7.369 34.712 -16.771 1.00 14.54 323 VAL A CA 1
ATOM 2690 C C . VAL A 1 328 ? 7.276 36.164 -16.357 1.00 16.08 323 VAL A C 1
ATOM 2691 O O . VAL A 1 328 ? 8.268 36.902 -16.374 1.00 18.76 323 VAL A O 1
ATOM 2695 N N . SER A 1 329 ? 6.066 36.523 -15.930 1.00 16.33 324 SER A N 1
ATOM 2696 C CA A SER A 1 329 ? 5.697 37.861 -15.475 0.60 17.23 324 SER A CA 1
ATOM 2697 C CA B SER A 1 329 ? 5.755 37.888 -15.494 0.40 17.60 324 SER A CA 1
ATOM 2698 C C . SER A 1 329 ? 5.808 38.099 -13.982 1.00 14.60 324 SER A C 1
ATOM 2699 O O . SER A 1 329 ? 5.665 39.232 -13.524 1.00 14.95 324 SER A O 1
ATOM 2704 N N . ALA A 1 330 ? 5.987 37.021 -13.221 1.00 12.85 325 ALA A N 1
ATOM 2705 C CA . ALA A 1 330 ? 5.988 37.070 -11.772 1.00 11.45 325 ALA A CA 1
ATOM 2706 C C . ALA A 1 330 ? 6.720 35.825 -11.292 1.00 10.88 325 ALA A C 1
ATOM 2707 O O . ALA A 1 330 ? 6.685 34.794 -11.956 1.00 11.53 325 ALA A O 1
ATOM 2709 N N . ILE A 1 331 ? 7.382 35.961 -10.145 1.00 10.53 326 ILE A N 1
ATOM 2710 C CA . ILE A 1 331 ? 8.152 34.875 -9.542 1.00 10.46 326 ILE A CA 1
ATOM 2711 C C . ILE A 1 331 ? 7.806 34.804 -8.066 1.00 10.18 326 ILE A C 1
ATOM 2712 O O . ILE A 1 331 ? 7.599 35.838 -7.419 1.00 11.24 326 ILE A O 1
ATOM 2717 N N . SER A 1 332 ? 7.731 33.587 -7.539 1.00 9.51 327 SER A N 1
ATOM 2718 C CA . SER A 1 332 ? 7.547 33.375 -6.113 1.00 9.62 327 SER A CA 1
ATOM 2719 C C . SER A 1 332 ? 8.790 32.698 -5.545 1.00 9.24 327 SER A C 1
ATOM 2720 O O . SER A 1 332 ? 9.489 31.958 -6.227 1.00 9.87 327 SER A O 1
ATOM 2723 N N . ILE A 1 333 ? 9.077 33.017 -4.278 1.00 9.21 328 ILE A N 1
ATOM 2724 C CA . ILE A 1 333 ? 10.270 32.544 -3.582 1.00 9.21 328 ILE A CA 1
ATOM 2725 C C . ILE A 1 333 ? 9.855 31.696 -2.397 1.00 8.80 328 ILE A C 1
ATOM 2726 O O . ILE A 1 333 ? 9.197 32.178 -1.466 1.00 9.20 328 ILE A O 1
ATOM 2731 N N . THR A 1 334 ? 10.304 30.442 -2.434 1.00 8.69 329 THR A N 1
ATOM 2732 C CA . THR A 1 334 ? 10.112 29.465 -1.357 1.00 8.72 329 THR A CA 1
ATOM 2733 C C . THR A 1 334 ? 11.461 29.308 -0.688 1.00 8.61 329 THR A C 1
ATOM 2734 O O . THR A 1 334 ? 12.304 28.559 -1.207 1.00 9.04 329 THR A O 1
ATOM 2738 N N . SER A 1 335 ? 11.735 30.017 0.412 1.00 8.84 330 SER A N 1
ATOM 2739 C CA . SER A 1 335 ? 10.797 30.787 1.218 1.00 8.84 330 SER A CA 1
ATOM 2740 C C . SER A 1 335 ? 11.559 31.897 1.926 1.00 8.81 330 SER A C 1
ATOM 2741 O O . SER A 1 335 ? 12.802 31.901 1.963 1.00 9.46 330 SER A O 1
ATOM 2744 N N . PHE A 1 336 ? 10.828 32.823 2.545 1.00 8.77 331 PHE A N 1
ATOM 2745 C CA . PHE A 1 336 ? 11.499 33.730 3.458 1.00 8.91 331 PHE A CA 1
ATOM 2746 C C . PHE A 1 336 ? 12.033 32.945 4.671 1.00 8.85 331 PHE A C 1
ATOM 2747 O O . PHE A 1 336 ? 13.209 33.051 5.036 1.00 9.58 331 PHE A O 1
ATOM 2755 N N . ASN A 1 337 ? 11.142 32.179 5.312 1.00 8.93 332 ASN A N 1
ATOM 2756 C CA . ASN A 1 337 ? 11.422 31.653 6.656 1.00 9.21 332 ASN A CA 1
ATOM 2757 C C . ASN A 1 337 ? 10.698 30.356 6.965 1.00 9.15 332 ASN A C 1
ATOM 2758 O O . ASN A 1 337 ? 10.239 30.167 8.088 1.00 9.70 332 ASN A O 1
ATOM 2763 N N . GLU A 1 338 ? 10.677 29.420 5.998 1.00 9.08 333 GLU A N 1
ATOM 2764 C CA . GLU A 1 338 ? 10.213 28.054 6.301 1.00 9.11 333 GLU A CA 1
ATOM 2765 C C . GLU A 1 338 ? 11.458 27.287 6.797 1.00 8.84 333 GLU A C 1
ATOM 2766 O O . GLU A 1 338 ? 12.122 26.532 6.093 1.00 9.63 333 GLU A O 1
ATOM 2772 N N . TRP A 1 339 ? 11.794 27.547 8.071 1.00 9.13 334 TRP A N 1
ATOM 2773 C CA . TRP A 1 339 ? 13.013 27.020 8.682 1.00 9.23 334 TRP A CA 1
ATOM 2774 C C . TRP A 1 339 ? 12.947 25.499 8.790 1.00 9.05 334 TRP A C 1
ATOM 2775 O O . TRP A 1 339 ? 13.984 24.825 8.748 1.00 9.86 334 TRP A O 1
ATOM 2786 N N . HIS A 1 340 ? 11.766 24.912 8.944 1.00 9.09 335 HIS A N 1
ATOM 2787 C CA . HIS A 1 340 ? 11.666 23.456 9.065 1.00 9.42 335 HIS A CA 1
ATOM 2788 C C . HIS A 1 340 ? 12.128 22.740 7.820 1.00 9.33 335 HIS A C 1
ATOM 2789 O O . HIS A 1 340 ? 12.602 21.611 7.888 1.00 10.33 335 HIS A O 1
ATOM 2796 N N . GLU A 1 341 ? 11.961 23.403 6.674 1.00 9.37 336 GLU A N 1
ATOM 2797 C CA . GLU A 1 341 ? 12.228 22.790 5.381 1.00 9.43 336 GLU A CA 1
ATOM 2798 C C . GLU A 1 341 ? 13.517 23.270 4.748 1.00 9.18 336 GLU A C 1
ATOM 2799 O O . GLU A 1 341 ? 13.882 22.818 3.658 1.00 10.09 336 GLU A O 1
ATOM 2805 N N . GLY A 1 342 ? 14.252 24.145 5.438 1.00 9.18 337 GLY A N 1
ATOM 2806 C CA . GLY A 1 342 ? 15.552 24.533 4.966 1.00 9.81 337 GLY A CA 1
ATOM 2807 C C . GLY A 1 342 ? 15.530 25.279 3.667 1.00 9.45 337 GLY A C 1
ATOM 2808 O O . GLY A 1 342 ? 16.543 25.316 2.945 1.00 10.74 337 GLY A O 1
ATOM 2809 N N . SER A 1 343 ? 14.414 25.939 3.345 1.00 9.20 338 SER A N 1
ATOM 2810 C CA . SER A 1 343 ? 14.257 26.691 2.118 1.00 9.09 338 SER A CA 1
ATOM 2811 C C . SER A 1 343 ? 14.421 28.203 2.360 1.00 8.83 338 SER A C 1
ATOM 2812 O O . SER A 1 343 ? 14.273 28.991 1.416 1.00 9.31 338 SER A O 1
ATOM 2815 N N . GLN A 1 344 ? 14.728 28.608 3.593 1.00 9.04 339 GLN A N 1
ATOM 2816 C CA . GLN A 1 344 ? 14.678 30.025 3.934 1.00 9.19 339 GLN A CA 1
ATOM 2817 C C . GLN A 1 344 ? 15.805 30.842 3.296 1.00 9.16 339 GLN A C 1
ATOM 2818 O O . GLN A 1 344 ? 16.943 30.366 3.218 1.00 9.81 339 GLN A O 1
ATOM 2824 N N . ILE A 1 345 ? 15.489 32.085 2.932 1.00 9.01 340 ILE A N 1
ATOM 2825 C CA . ILE A 1 345 ? 16.499 33.083 2.597 1.00 9.48 340 ILE A CA 1
ATOM 2826 C C . ILE A 1 345 ? 16.843 33.978 3.789 1.00 9.44 340 ILE A C 1
ATOM 2827 O O . ILE A 1 345 ? 17.832 34.701 3.755 1.00 10.40 340 ILE A O 1
ATOM 2832 N N . GLU A 1 346 ? 16.039 33.916 4.856 1.00 9.53 341 GLU A N 1
ATOM 2833 C CA . GLU A 1 346 ? 16.301 34.705 6.050 1.00 9.62 341 GLU A CA 1
ATOM 2834 C C . GLU A 1 346 ? 17.701 34.381 6.564 1.00 9.87 341 GLU A C 1
ATOM 2835 O O . GLU A 1 346 ? 18.129 33.228 6.557 1.00 9.99 341 GLU A O 1
ATOM 2841 N N . PRO A 1 347 ? 18.440 35.375 7.095 1.00 10.08 342 PRO A N 1
ATOM 2842 C CA . PRO A 1 347 ? 19.788 35.098 7.609 1.00 10.57 342 PRO A CA 1
ATOM 2843 C C . PRO A 1 347 ? 19.846 34.017 8.663 1.00 10.13 342 PRO A C 1
ATOM 2844 O O . PRO A 1 347 ? 19.060 33.983 9.617 1.00 10.61 342 PRO A O 1
ATOM 2848 N N . ALA A 1 348 ? 20.855 33.146 8.484 1.00 10.58 343 ALA A N 1
ATOM 2849 C CA . ALA A 1 348 ? 21.201 32.024 9.351 1.00 10.75 343 ALA A CA 1
ATOM 2850 C C . ALA A 1 348 ? 22.637 32.202 9.786 1.00 11.04 343 ALA A C 1
ATOM 2851 O O . ALA A 1 348 ? 23.439 32.771 9.043 1.00 12.15 343 ALA A O 1
ATOM 2853 N N . VAL A 1 349 ? 22.975 31.678 10.957 1.00 11.56 344 VAL A N 1
ATOM 2854 C CA . VAL A 1 349 ? 24.321 31.793 11.508 1.00 12.28 344 VAL A CA 1
ATOM 2855 C C . VAL A 1 349 ? 24.872 30.428 11.861 1.00 12.63 344 VAL A C 1
ATOM 2856 O O . VAL A 1 349 ? 24.132 29.506 12.195 1.00 13.03 344 VAL A O 1
ATOM 2860 N N . PRO A 1 350 ? 26.211 30.294 11.854 1.00 13.70 345 PRO A N 1
ATOM 2861 C CA . PRO A 1 350 ? 26.796 29.062 12.344 1.00 14.61 345 PRO A CA 1
ATOM 2862 C C . PRO A 1 350 ? 26.449 28.849 13.802 1.00 15.03 345 PRO A C 1
ATOM 2863 O O . PRO A 1 350 ? 26.444 29.791 14.598 1.00 16.59 345 PRO A O 1
ATOM 2867 N N . TYR A 1 351 ? 26.185 27.600 14.157 1.00 14.64 346 TYR A N 1
ATOM 2868 C CA A TYR A 1 351 ? 25.875 27.253 15.551 0.70 14.89 346 TYR A CA 1
ATOM 2869 C CA B TYR A 1 351 ? 25.783 27.233 15.500 0.30 15.58 346 TYR A CA 1
ATOM 2870 C C . TYR A 1 351 ? 26.076 25.766 15.766 1.00 14.89 346 TYR A C 1
ATOM 2871 O O . TYR A 1 351 ? 25.615 24.930 14.994 1.00 14.70 346 TYR A O 1
ATOM 2888 N N . THR A 1 352 ? 26.816 25.475 16.822 1.00 17.52 347 THR A N 1
ATOM 2889 C CA . THR A 1 352 ? 26.983 24.130 17.274 1.00 18.68 347 THR A CA 1
ATOM 2890 C C . THR A 1 352 ? 26.653 24.107 18.738 1.00 18.86 347 THR A C 1
ATOM 2891 O O . THR A 1 352 ? 27.237 24.805 19.548 1.00 22.26 347 THR A O 1
ATOM 2895 N N . SER A 1 353 ? 25.640 23.340 19.060 1.00 19.22 348 SER A N 1
ATOM 2896 C CA . SER A 1 353 ? 25.237 23.213 20.445 1.00 18.79 348 SER A CA 1
ATOM 2897 C C . SER A 1 353 ? 25.586 21.818 20.912 1.00 19.72 348 SER A C 1
ATOM 2898 O O . SER A 1 353 ? 26.005 20.941 20.136 1.00 22.10 348 SER A O 1
ATOM 2901 N N . SER A 1 354 ? 25.349 21.576 22.187 1.00 21.07 349 SER A N 1
ATOM 2902 C CA . SER A 1 354 ? 25.545 20.245 22.740 1.00 23.03 349 SER A CA 1
ATOM 2903 C C . SER A 1 354 ? 24.590 19.212 22.136 1.00 23.47 349 SER A C 1
ATOM 2904 O O . SER A 1 354 ? 24.851 18.014 22.231 1.00 29.68 349 SER A O 1
ATOM 2907 N N . GLU A 1 355 ? 23.507 19.669 21.493 1.00 20.64 350 GLU A N 1
ATOM 2908 C CA . GLU A 1 355 ? 22.490 18.763 20.954 1.00 20.73 350 GLU A CA 1
ATOM 2909 C C . GLU A 1 355 ? 22.530 18.554 19.424 1.00 21.36 350 GLU A C 1
ATOM 2910 O O . GLU A 1 355 ? 22.037 17.543 18.928 1.00 23.30 350 GLU A O 1
ATOM 2916 N N . PHE A 1 356 ? 23.085 19.494 18.674 1.00 19.93 351 PHE A N 1
ATOM 2917 C CA . PHE A 1 356 ? 23.037 19.426 17.210 1.00 18.46 351 PHE A CA 1
ATOM 2918 C C . PHE A 1 356 ? 24.073 20.373 16.630 1.00 16.15 351 PHE A C 1
ATOM 2919 O O . PHE A 1 356 ? 24.322 21.448 17.189 1.00 18.59 351 PHE A O 1
ATOM 2927 N N . THR A 1 357 ? 24.683 19.947 15.522 1.00 17.64 352 THR A N 1
ATOM 2928 C CA . THR A 1 357 ? 25.558 20.803 14.750 1.00 16.02 352 THR A CA 1
ATOM 2929 C C . THR A 1 357 ? 24.752 21.287 13.545 1.00 14.56 352 THR A C 1
ATOM 2930 O O . THR A 1 357 ? 24.448 20.502 12.654 1.00 16.10 352 THR A O 1
ATOM 2934 N N . TYR A 1 358 ? 24.416 22.567 13.517 1.00 13.58 353 TYR A N 1
ATOM 2935 C CA . TYR A 1 358 ? 23.544 23.086 12.478 1.00 12.42 353 TYR A CA 1
ATOM 2936 C C . TYR A 1 358 ? 24.345 23.281 11.189 1.00 12.39 353 TYR A C 1
ATOM 2937 O O . TYR A 1 358 ? 25.549 23.552 11.217 1.00 13.21 353 TYR A O 1
ATOM 2946 N N . LEU A 1 359 ? 23.625 23.234 10.079 1.00 11.72 354 LEU A N 1
ATOM 2947 C CA . LEU A 1 359 ? 24.118 23.752 8.827 1.00 11.55 354 LEU A CA 1
ATOM 2948 C C . LEU A 1 359 ? 24.145 25.270 8.882 1.00 11.72 354 LEU A C 1
ATOM 2949 O O . LEU A 1 359 ? 23.524 25.863 9.752 1.00 12.47 354 LEU A O 1
ATOM 2954 N N . ASP A 1 360 ? 24.875 25.895 7.959 1.00 12.00 355 ASP A N 1
ATOM 2955 C CA . ASP A 1 360 ? 24.960 27.344 7.889 1.00 11.98 355 ASP A CA 1
ATOM 2956 C C . ASP A 1 360 ? 25.277 27.736 6.465 1.00 12.03 355 ASP A C 1
ATOM 2957 O O . ASP A 1 360 ? 25.320 26.882 5.579 1.00 13.63 355 ASP A O 1
ATOM 2962 N N . TYR A 1 361 ? 25.433 29.037 6.223 1.00 12.32 356 TYR A N 1
ATOM 2963 C CA A TYR A 1 361 ? 25.600 29.513 4.842 0.50 13.11 356 TYR A CA 1
ATOM 2964 C CA B TYR A 1 361 ? 25.665 29.548 4.872 0.50 12.65 356 TYR A CA 1
ATOM 2965 C C A TYR A 1 361 ? 27.021 29.349 4.284 0.50 14.06 356 TYR A C 1
ATOM 2966 C C B TYR A 1 361 ? 27.142 29.675 4.540 0.50 13.07 356 TYR A C 1
ATOM 2967 O O A TYR A 1 361 ? 27.353 29.804 3.211 0.50 13.51 356 TYR A O 1
ATOM 2968 O O B TYR A 1 361 ? 27.516 30.154 3.494 0.50 17.20 356 TYR A O 1
ATOM 2977 N N A GLU A 1 362 ? 27.799 28.574 5.006 0.50 18.17 357 GLU A N 1
ATOM 2978 N N B GLU A 1 362 ? 27.999 29.220 5.421 0.50 14.09 357 GLU A N 1
ATOM 2979 C CA A GLU A 1 362 ? 29.135 28.112 4.597 0.50 18.75 357 GLU A CA 1
ATOM 2980 C CA B GLU A 1 362 ? 29.412 29.388 5.167 0.50 15.98 357 GLU A CA 1
ATOM 2981 C C A GLU A 1 362 ? 30.055 29.261 4.273 0.50 19.03 357 GLU A C 1
ATOM 2982 C C B GLU A 1 362 ? 29.827 28.548 3.986 0.50 17.69 357 GLU A C 1
ATOM 2983 O O A GLU A 1 362 ? 30.351 30.102 5.114 0.50 23.26 357 GLU A O 1
ATOM 2984 O O B GLU A 1 362 ? 29.243 27.471 3.774 0.50 19.46 357 GLU A O 1
ATOM 2995 N N A ASN A 1 363 ? 30.570 29.266 3.057 0.50 17.36 358 ASN A N 1
ATOM 2996 N N B ASN A 1 363 ? 30.440 29.271 3.054 0.50 22.63 358 ASN A N 1
ATOM 2997 C CA A ASN A 1 363 ? 31.450 30.352 2.733 0.50 15.64 358 ASN A CA 1
ATOM 2998 C CA B ASN A 1 363 ? 31.458 30.282 3.475 0.50 23.21 358 ASN A CA 1
ATOM 2999 C C A ASN A 1 363 ? 30.774 31.666 2.528 0.50 14.42 358 ASN A C 1
ATOM 3000 C C B ASN A 1 363 ? 30.707 31.646 3.300 0.50 25.70 358 ASN A C 1
ATOM 3001 O O A ASN A 1 363 ? 31.453 32.666 2.426 0.50 18.84 358 ASN A O 1
ATOM 3002 O O B ASN A 1 363 ? 31.166 32.676 3.800 0.50 32.37 358 ASN A O 1
ATOM 3011 N N A ARG A 1 364 ? 29.447 31.683 2.487 0.50 14.35 359 ARG A N 1
ATOM 3012 N N B ARG A 1 364 ? 29.563 31.653 2.587 0.50 20.32 359 ARG A N 1
ATOM 3013 C CA A ARG A 1 364 ? 28.719 32.925 2.346 0.50 15.26 359 ARG A CA 1
ATOM 3014 C CA B ARG A 1 364 ? 28.778 32.900 2.370 0.50 17.59 359 ARG A CA 1
ATOM 3015 C C A ARG A 1 364 ? 28.317 33.494 3.699 0.50 15.90 359 ARG A C 1
ATOM 3016 C C B ARG A 1 364 ? 28.458 33.517 3.733 0.50 17.15 359 ARG A C 1
ATOM 3017 O O A ARG A 1 364 ? 28.090 32.748 4.662 0.50 16.35 359 ARG A O 1
ATOM 3018 O O B ARG A 1 364 ? 28.505 32.833 4.763 0.50 19.18 359 ARG A O 1
ATOM 3026 N N . GLU A 1 365 ? 28.183 34.821 3.731 1.00 17.26 360 GLU A N 1
ATOM 3027 C CA . GLU A 1 365 ? 27.763 35.538 4.931 1.00 16.61 360 GLU A CA 1
ATOM 3028 C C . GLU A 1 365 ? 26.264 35.328 5.239 1.00 14.61 360 GLU A C 1
ATOM 3029 O O . GLU A 1 365 ? 25.498 34.923 4.374 1.00 14.70 360 GLU A O 1
ATOM 3032 N N . PRO A 1 366 ? 25.834 35.621 6.481 1.00 14.52 361 PRO A N 1
ATOM 3033 C CA . PRO A 1 366 ? 24.427 35.345 6.854 1.00 13.49 361 PRO A CA 1
ATOM 3034 C C . PRO A 1 366 ? 23.390 35.999 5.949 1.00 12.65 361 PRO A C 1
ATOM 3035 O O . PRO A 1 366 ? 22.354 35.381 5.707 1.00 12.74 361 PRO A O 1
ATOM 3039 N N . ASP A 1 367 ? 23.655 37.216 5.448 1.00 13.03 362 ASP A N 1
ATOM 3040 C CA . ASP A 1 367 ? 22.706 37.927 4.582 1.00 12.91 362 ASP A CA 1
ATOM 3041 C C . ASP A 1 367 ? 22.880 37.653 3.103 1.00 12.06 362 ASP A C 1
ATOM 3042 O O . ASP A 1 367 ? 22.225 38.299 2.277 1.00 12.80 362 ASP A O 1
ATOM 3047 N N . TYR A 1 368 ? 23.683 36.648 2.754 1.00 12.30 363 TYR A N 1
ATOM 3048 C CA . TYR A 1 368 ? 23.971 36.409 1.347 1.00 12.67 363 TYR A CA 1
ATOM 3049 C C . TYR A 1 368 ? 22.723 36.129 0.532 1.00 11.74 363 TYR A C 1
ATOM 3050 O O . TYR A 1 368 ? 22.638 36.565 -0.615 1.00 12.63 363 TYR A O 1
ATOM 3059 N N . TYR A 1 369 ? 21.781 35.338 1.066 1.00 11.18 364 TYR A N 1
ATOM 3060 C CA . TYR A 1 369 ? 20.621 34.993 0.255 1.00 11.27 364 TYR A CA 1
ATOM 3061 C C . TYR A 1 369 ? 19.685 36.184 0.080 1.00 11.16 364 TYR A C 1
ATOM 3062 O O . TYR A 1 369 ? 18.989 36.257 -0.928 1.00 12.23 364 TYR A O 1
ATOM 3071 N N . LEU A 1 370 ? 19.670 37.138 1.022 1.00 11.25 365 LEU A N 1
ATOM 3072 C CA . LEU A 1 370 ? 18.934 38.388 0.794 1.00 11.78 365 LEU A CA 1
ATOM 3073 C C . LEU A 1 370 ? 19.568 39.195 -0.336 1.00 12.03 365 LEU A C 1
ATOM 3074 O O . LEU A 1 370 ? 18.890 39.616 -1.266 1.00 12.78 365 LEU A O 1
ATOM 3079 N N . THR A 1 371 ? 20.890 39.392 -0.274 1.00 12.89 366 THR A N 1
ATOM 3080 C CA A THR A 1 371 ? 21.500 40.198 -1.318 0.70 14.02 366 THR A CA 1
ATOM 3081 C CA B THR A 1 371 ? 21.660 40.129 -1.284 0.30 13.59 366 THR A CA 1
ATOM 3082 C C . THR A 1 371 ? 21.536 39.466 -2.660 1.00 13.58 366 THR A C 1
ATOM 3083 O O . THR A 1 371 ? 21.431 40.115 -3.692 1.00 14.52 366 THR A O 1
ATOM 3090 N N . ARG A 1 372 ? 21.604 38.138 -2.653 1.00 13.31 367 ARG A N 1
ATOM 3091 C CA . ARG A 1 372 ? 21.525 37.401 -3.918 1.00 13.47 367 ARG A CA 1
ATOM 3092 C C . ARG A 1 372 ? 20.129 37.436 -4.525 1.00 12.81 367 ARG A C 1
ATOM 3093 O O . ARG A 1 372 ? 19.972 37.488 -5.746 1.00 13.37 367 ARG A O 1
ATOM 3101 N N . THR A 1 373 ? 19.104 37.441 -3.655 1.00 12.18 368 THR A N 1
ATOM 3102 C CA . THR A 1 373 ? 17.740 37.692 -4.151 1.00 11.94 368 THR A CA 1
ATOM 3103 C C . THR A 1 373 ? 17.655 39.051 -4.859 1.00 12.01 368 THR A C 1
ATOM 3104 O O . THR A 1 373 ? 17.091 39.153 -5.940 1.00 12.72 368 THR A O 1
ATOM 3108 N N . ALA A 1 374 ? 18.239 40.086 -4.243 1.00 12.71 369 ALA A N 1
ATOM 3109 C CA . ALA A 1 374 ? 18.216 41.420 -4.868 1.00 13.40 369 ALA A CA 1
ATOM 3110 C C . ALA A 1 374 ? 18.879 41.407 -6.250 1.00 12.93 369 ALA A C 1
ATOM 3111 O O . ALA A 1 374 ? 18.391 42.045 -7.180 1.00 13.76 369 ALA A O 1
ATOM 3113 N N . TYR A 1 375 ? 19.978 40.664 -6.370 1.00 13.62 370 TYR A N 1
ATOM 3114 C CA . TYR A 1 375 ? 20.668 40.499 -7.656 1.00 14.17 370 TYR A CA 1
ATOM 3115 C C . TYR A 1 375 ? 19.718 39.913 -8.695 1.00 13.52 370 TYR A C 1
ATOM 3116 O O . TYR A 1 375 ? 19.585 40.433 -9.810 1.00 14.52 370 TYR A O 1
ATOM 3125 N N . TRP A 1 376 ? 19.023 38.828 -8.321 1.00 12.49 371 TRP A N 1
ATOM 3126 C CA . TRP A 1 376 ? 18.101 38.182 -9.261 1.00 12.23 371 TRP A CA 1
ATOM 3127 C C . TRP A 1 376 ? 16.869 39.014 -9.568 1.00 11.94 371 TRP A C 1
ATOM 3128 O O . TRP A 1 376 ? 16.377 38.974 -10.706 1.00 12.92 371 TRP A O 1
ATOM 3139 N N . VAL A 1 377 ? 16.337 39.738 -8.584 1.00 12.57 372 VAL A N 1
ATOM 3140 C CA . VAL A 1 377 ? 15.239 40.660 -8.833 1.00 12.63 372 VAL A CA 1
ATOM 3141 C C . VAL A 1 377 ? 15.659 41.673 -9.902 1.00 13.01 372 VAL A C 1
ATOM 3142 O O . VAL A 1 377 ? 14.892 41.987 -10.817 1.00 13.79 372 VAL A O 1
ATOM 3146 N N . GLY A 1 378 ? 16.887 42.165 -9.814 1.00 13.88 373 GLY A N 1
ATOM 3147 C CA . GLY A 1 378 ? 17.379 43.095 -10.826 1.00 14.78 373 GLY A CA 1
ATOM 3148 C C . GLY A 1 378 ? 17.429 42.466 -12.220 1.00 14.72 373 GLY A C 1
ATOM 3149 O O . GLY A 1 378 ? 17.054 43.103 -13.205 1.00 16.11 373 GLY A O 1
ATOM 3150 N N . LYS A 1 379 ? 17.925 41.230 -12.305 1.00 14.51 374 LYS A N 1
ATOM 3151 C CA . LYS A 1 379 ? 17.931 40.518 -13.597 1.00 14.82 374 LYS A CA 1
ATOM 3152 C C . LYS A 1 379 ? 16.531 40.266 -14.122 1.00 14.69 374 LYS A C 1
ATOM 3153 O O . LYS A 1 379 ? 16.276 40.377 -15.321 1.00 15.40 374 LYS A O 1
ATOM 3157 N N . PHE A 1 380 ? 15.609 39.936 -13.224 1.00 13.63 375 PHE A N 1
ATOM 3158 C CA . PHE A 1 380 ? 14.221 39.743 -13.603 1.00 13.62 375 PHE A CA 1
ATOM 3159 C C . PHE A 1 380 ? 13.626 41.043 -14.176 1.00 14.23 375 PHE A C 1
ATOM 3160 O O . PHE A 1 380 ? 12.968 41.024 -15.224 1.00 15.27 375 PHE A O 1
ATOM 3168 N N . ARG A 1 381 ? 13.885 42.164 -13.497 1.00 14.68 376 ARG A N 1
ATOM 3169 C CA . ARG A 1 381 ? 13.359 43.456 -13.951 1.00 15.30 376 ARG A CA 1
ATOM 3170 C C . ARG A 1 381 ? 13.937 43.859 -15.272 1.00 16.55 376 ARG A C 1
ATOM 3171 O O . ARG A 1 381 ? 13.245 44.453 -16.112 1.00 19.11 376 ARG A O 1
ATOM 3179 N N . GLU A 1 382 ? 15.200 43.537 -15.489 1.00 16.69 377 GLU A N 1
ATOM 3180 C CA A GLU A 1 382 ? 15.865 43.883 -16.746 0.60 16.43 377 GLU A CA 1
ATOM 3181 C CA B GLU A 1 382 ? 15.886 43.864 -16.726 0.40 17.89 377 GLU A CA 1
ATOM 3182 C C . GLU A 1 382 ? 15.190 43.179 -17.913 1.00 17.32 377 GLU A C 1
ATOM 3183 O O . GLU A 1 382 ? 15.147 43.743 -19.005 1.00 19.01 377 GLU A O 1
ATOM 3194 N N . SER A 1 383 ? 14.672 41.961 -17.655 1.00 19.71 378 SER A N 1
ATOM 3195 C CA A SER A 1 383 ? 13.971 41.068 -18.601 0.50 23.34 378 SER A CA 1
ATOM 3196 C CA B SER A 1 383 ? 13.983 41.091 -18.633 0.50 22.95 378 SER A CA 1
ATOM 3197 C C . SER A 1 383 ? 12.490 41.355 -18.824 1.00 23.64 378 SER A C 1
ATOM 3198 O O . SER A 1 383 ? 11.898 40.824 -19.770 1.00 28.99 378 SER A O 1
ATOM 3203 N N . LYS A 1 384 ? 11.873 42.124 -17.926 1.00 27.11 379 LYS A N 1
ATOM 3204 C CA . LYS A 1 384 ? 10.392 42.192 -17.861 1.00 34.07 379 LYS A CA 1
ATOM 3205 C C . LYS A 1 384 ? 9.742 42.920 -19.034 1.00 38.26 379 LYS A C 1
ATOM 3206 O O . LYS A 1 384 ? 9.720 44.145 -19.081 1.00 48.22 379 LYS A O 1
#

Secondary structure (DSSP, 8-state):
---S-S-EEEEEEEE------HHHHSS-BTTEEEPPPPTTS-S-----EEE--SS--SSSS-BTT-S--TT-HHHHHHHHHHHHHHTEEEEEEEE----SHHHHHHHHHHHHHHHHTT-EEEEEE---TT--HHHHHHHHHHHHHHHTTSTTB--BTTB-EEEETTGGGS-HHHHHHHHSTT-TT--TTSTT--EEEEE--S-HHHHHHHHHHHT-SEEE---SSTTSSSTT-GGGHHHHHHHHHHTT-EEE-EE-S-B--TTT-TT-GGG-B--GGGHHHHHHHHHHHHTT-S-EEES-SS-GGGT---S-B---B-SS-B----TTS-TTHHHHHHHHHHHHHHHH-

B-factor: mean 17.1, std 8.81, range [8.61, 115.69]

Organism: NCBI:txid657309

Radius of gyration: 19.61 Å; Cα contacts (8 Å, |Δi|>4): 850; chains: 1; bounding box: 55×57×51 Å

Sequence (349 aa):
NNLGTEELDYDTFCCFYYDWYGGSSEEAAIIDDGGQQYYRRRHWAHAIAPDPNGGSGQNPGTTIIPGTQQESIASNFYPPQLGRYSSSDPPNNILTTKHMDMFVMMARTGVLALTWWNEEQQDEETEEAKRRRIGLILDAADKKKKKIIKVCFHLEPYPSRNVQNLLREENIVKKKLITRRYGNNHPPAFYRKKDGKPLFFIIIYDDSYYLLIEPPSEWEEKLLSSPGGSSITIRNTAYDDALMMIGLWTSSPTTTVQRRPFFIILNAHFFDGFYTYFAATGFTYGSTPTNWVSSMQKWAKKENGKIFIPSVVGPGYIDTRRIRPPWNGSSVIRTRTDGQYYDAMYRKKAIEAGVSSAISITSFNEWHEGSQIEPAVPYYTSSEFTYLDYYEENNRREPDYYLTTRTAYWVGKFREESSK

Foldseek 3Di:
DPPLQAADQQEEFEDEQQADDCVPHVARGQQKAAFDDDPPPDPDDDRGIFRSDQQTGLFLFAFPVGSDHLLDLVVLLVLLVLCSLLSHQEYAYEDQPPPDPSVVNSVVSNLVSSVVNNHAYAYEYEPHPPDFLVVVLVVLVVCCVVPVPRSRHDDDPRAGEYEYEPPVVYALVRLCLDAPPPHVNHPPPHPRDHQYAYADFEDCVPRVCRCVSSNHQAYEHQDQQAPPGPLSPLVCLLVVLVSCVVVNHAYAYEHFQWWDQCSRHVVPVVSGGDNVLPPRRVVRLVSNLVSLHDHYYYNHCDPRNTPRHLRFTDFDHHPVHGHDHNPPDHRNVSSNVSSVSVSVSVVSD

Nearest PDB structures (foldseek):
  6fwm-assembly1_A  TM=1.003E+00  e=6.953E-79  Bacteroides xylanisolvens XB1A
  5mc8-assembly1_A  TM=1.003E+00  e=1.038E-77  Bacteroides xylanisolvens XB1A
  6fwg-assembly1_A  TM=1.001E+00  e=3.548E-77  Bacteroides xylanisolvens XB1A
  6fwi-assembly1_A  TM=1.001E+00  e=6.773E-76  Bacteroides xylanisolvens XB1A
  6hmh-assembly1_A  TM=1.002E+00  e=9.510E-75  Bacteroides xylanisolvens XB1A